Protein AF-0000000087530227 (afdb_homodimer)

Structure (mmCIF, N/CA/C/O backbone):
data_AF-0000000087530227-model_v1
#
loop_
_entity.id
_entity.type
_entity.pdbx_description
1 polymer 'Branched-chain amino acid transport system permease protein'
#
loop_
_atom_site.group_PDB
_atom_site.id
_atom_site.type_symbol
_atom_site.label_atom_id
_atom_site.label_alt_id
_atom_site.label_comp_id
_atom_site.label_asym_id
_atom_site.label_entity_id
_atom_site.label_seq_id
_atom_site.pdbx_PDB_ins_code
_atom_site.Cartn_x
_atom_site.Cartn_y
_atom_site.Cartn_z
_atom_site.occupancy
_atom_site.B_iso_or_equiv
_atom_site.auth_seq_id
_atom_site.auth_comp_id
_atom_site.auth_asym_id
_atom_site.auth_atom_id
_atom_site.pdbx_PDB_model_num
ATOM 1 N N . MET A 1 1 ? -7.527 -33.219 17.656 1 82 1 MET A N 1
ATOM 2 C CA . MET A 1 1 ? -6.633 -33.531 16.547 1 82 1 MET A CA 1
ATOM 3 C C . MET A 1 1 ? -7.285 -33.219 15.211 1 82 1 MET A C 1
ATOM 5 O O . MET A 1 1 ? -6.66 -32.625 14.344 1 82 1 MET A O 1
ATOM 9 N N . GLU A 1 2 ? -8.594 -33.562 15.172 1 86.06 2 GLU A N 1
ATOM 10 C CA . GLU A 1 2 ? -9.328 -33.344 13.93 1 86.06 2 GLU A CA 1
ATOM 11 C C . GLU A 1 2 ? -9.414 -31.844 13.617 1 86.06 2 GLU A C 1
ATOM 13 O O . GLU A 1 2 ? -9.234 -31.438 12.469 1 86.06 2 GLU A O 1
ATOM 18 N N . TYR A 1 3 ? -9.609 -31.156 14.648 1 90.12 3 TYR A N 1
ATOM 19 C CA . TYR A 1 3 ? -9.727 -29.719 14.477 1 90.12 3 TYR A CA 1
ATOM 20 C C . TYR A 1 3 ? -8.414 -29.109 14 1 90.12 3 TYR A C 1
ATOM 22 O O . TYR A 1 3 ? -8.406 -28.25 13.117 1 90.12 3 TYR A O 1
ATOM 30 N N . PHE A 1 4 ? -7.324 -29.562 14.547 1 93.75 4 PHE A N 1
ATOM 31 C CA . PHE A 1 4 ? -5.996 -29.109 14.156 1 93.75 4 PHE A CA 1
ATOM 32 C C . PHE A 1 4 ? -5.711 -29.469 12.703 1 93.75 4 PHE A C 1
ATOM 34 O O . PHE A 1 4 ? -5.242 -28.641 11.93 1 93.75 4 PHE A O 1
ATOM 41 N N . LEU A 1 5 ? -6 -30.703 12.297 1 93.56 5 LEU A N 1
ATOM 42 C CA . LEU A 1 5 ? -5.734 -31.172 10.938 1 93.56 5 LEU A CA 1
ATOM 43 C C . LEU A 1 5 ? -6.602 -30.422 9.93 1 93.56 5 LEU A C 1
ATOM 45 O O . LEU A 1 5 ? -6.16 -30.141 8.812 1 93.56 5 LEU A O 1
ATOM 49 N N . GLN A 1 6 ? -7.859 -30.172 10.312 1 94.81 6 GLN A N 1
ATOM 50 C CA . GLN A 1 6 ? -8.75 -29.375 9.477 1 94.81 6 GLN A CA 1
ATOM 51 C C . GLN A 1 6 ? -8.148 -28 9.188 1 94.81 6 GLN A C 1
ATOM 53 O O . GLN A 1 6 ? -8.156 -27.547 8.047 1 94.81 6 GLN A O 1
ATOM 58 N N . ASN A 1 7 ? -7.609 -27.422 10.258 1 95.5 7 ASN A N 1
ATOM 59 C CA . ASN A 1 7 ? -7.043 -26.094 10.094 1 95.5 7 ASN A CA 1
ATOM 60 C C . ASN A 1 7 ? -5.703 -26.141 9.367 1 95.5 7 ASN A C 1
ATOM 62 O O . ASN A 1 7 ? -5.301 -25.156 8.727 1 95.5 7 ASN A O 1
ATOM 66 N N . LEU A 1 8 ? -5.039 -27.25 9.414 1 96.25 8 LEU A N 1
ATOM 67 C CA . LEU A 1 8 ? -3.816 -27.406 8.641 1 96.25 8 LEU A CA 1
ATOM 68 C C . LEU A 1 8 ? -4.113 -27.391 7.145 1 96.25 8 LEU A C 1
ATOM 70 O O . LEU A 1 8 ? -3.385 -26.75 6.375 1 96.25 8 LEU A O 1
ATOM 74 N N . ILE A 1 9 ? -5.164 -28.031 6.738 1 95.81 9 ILE A N 1
ATOM 75 C CA . ILE A 1 9 ? -5.539 -28.031 5.328 1 95.81 9 ILE A CA 1
ATOM 76 C C . ILE A 1 9 ? -5.988 -26.641 4.902 1 95.81 9 ILE A C 1
ATOM 78 O O . ILE A 1 9 ? -5.656 -26.188 3.807 1 95.81 9 ILE A O 1
ATOM 82 N N . ASN A 1 10 ? -6.742 -26.031 5.801 1 96.44 10 ASN A N 1
ATOM 83 C CA . ASN A 1 10 ? -7.145 -24.656 5.527 1 96.44 10 ASN A CA 1
ATOM 84 C C . ASN A 1 10 ? -5.934 -23.734 5.387 1 96.44 10 ASN A C 1
ATOM 86 O O . ASN A 1 10 ? -5.914 -22.844 4.531 1 96.44 10 ASN A O 1
ATOM 90 N N . ALA A 1 11 ? -4.988 -23.953 6.215 1 97.75 11 ALA A N 1
ATOM 91 C CA . ALA A 1 11 ? -3.762 -23.156 6.199 1 97.75 11 ALA A CA 1
ATOM 92 C C . ALA A 1 11 ? -2.973 -23.391 4.914 1 97.75 11 ALA A C 1
ATOM 94 O O . ALA A 1 11 ? -2.4 -22.453 4.352 1 97.75 11 ALA A O 1
ATOM 95 N N . LEU A 1 12 ? -2.98 -24.594 4.477 1 98 12 LEU A N 1
ATOM 96 C CA . LEU A 1 12 ? -2.275 -24.906 3.244 1 98 12 LEU A CA 1
ATOM 97 C C . LEU A 1 12 ? -2.936 -24.234 2.045 1 98 12 LEU A C 1
ATOM 99 O O . LEU A 1 12 ? -2.25 -23.734 1.159 1 98 12 LEU A O 1
ATOM 103 N N . GLN A 1 13 ? -4.266 -24.234 2.033 1 97.62 13 GLN A N 1
ATOM 104 C CA . GLN A 1 13 ? -4.973 -23.562 0.948 1 97.62 13 GLN A CA 1
ATOM 105 C C . GLN A 1 13 ? -4.695 -22.062 0.963 1 97.62 13 GLN A C 1
ATOM 107 O O . GLN A 1 13 ? -4.32 -21.484 -0.058 1 97.62 13 GLN A O 1
ATOM 112 N N . TRP A 1 14 ? -4.82 -21.484 2.109 1 96.94 14 TRP A N 1
ATOM 113 C CA . TRP A 1 14 ? -4.633 -20.047 2.26 1 96.94 14 TRP A CA 1
ATOM 114 C C . TRP A 1 14 ? -3.186 -19.656 1.984 1 96.94 14 TRP A C 1
ATOM 116 O O . TRP A 1 14 ? -2.924 -18.672 1.281 1 96.94 14 TRP A O 1
ATOM 126 N N . GLY A 1 15 ? -2.322 -20.375 2.506 1 98.12 15 GLY A N 1
ATOM 127 C CA . GLY A 1 15 ? -0.902 -20.141 2.291 1 98.12 15 GLY A CA 1
ATOM 128 C C . GLY A 1 15 ? -0.484 -20.297 0.842 1 98.12 15 GLY A C 1
ATOM 129 O O . GLY A 1 15 ? 0.474 -19.672 0.394 1 98.12 15 GLY A O 1
ATOM 130 N N . SER A 1 16 ? -1.208 -21.141 0.133 1 98.44 16 SER A N 1
ATOM 131 C CA . SER A 1 16 ? -0.896 -21.359 -1.276 1 98.44 16 SER A CA 1
ATOM 132 C C . SER A 1 16 ? -1.056 -20.062 -2.082 1 98.44 16 SER A C 1
ATOM 134 O O . SER A 1 16 ? -0.246 -19.781 -2.965 1 98.44 16 SER A O 1
ATOM 136 N N . PHE A 1 17 ? -2.096 -19.297 -1.774 1 97.69 17 PHE A N 1
ATOM 137 C CA . PHE A 1 17 ? -2.281 -18.031 -2.459 1 97.69 17 PHE A CA 1
ATOM 138 C C . PHE A 1 17 ? -1.104 -17.094 -2.195 1 97.69 17 PHE A C 1
ATOM 140 O O . PHE A 1 17 ? -0.521 -16.547 -3.131 1 97.69 17 PHE A O 1
ATOM 147 N N . TYR A 1 18 ? -0.724 -16.984 -0.959 1 97.69 18 TYR A N 1
ATOM 148 C CA . TYR A 1 18 ? 0.392 -16.125 -0.589 1 97.69 18 TYR A CA 1
ATOM 149 C C . TYR A 1 18 ? 1.691 -16.609 -1.217 1 97.69 18 TYR A C 1
ATOM 151 O O . TYR A 1 18 ? 2.496 -15.812 -1.697 1 97.69 18 TYR A O 1
ATOM 159 N N . ALA A 1 19 ? 1.846 -17.891 -1.183 1 98.12 19 ALA A N 1
ATOM 160 C CA . ALA A 1 19 ? 3.09 -18.469 -1.68 1 98.12 19 ALA A CA 1
ATOM 161 C C . ALA A 1 19 ? 3.285 -18.172 -3.162 1 98.12 19 ALA A C 1
ATOM 163 O O . ALA A 1 19 ? 4.348 -17.703 -3.57 1 98.12 19 ALA A O 1
ATOM 164 N N . VAL A 1 20 ? 2.271 -18.359 -3.922 1 98 20 VAL A N 1
ATOM 165 C CA . VAL A 1 20 ? 2.393 -18.188 -5.367 1 98 20 VAL A CA 1
ATOM 166 C C . VAL A 1 20 ? 2.557 -16.703 -5.691 1 98 20 VAL A C 1
ATOM 168 O O . VAL A 1 20 ? 3.367 -16.344 -6.547 1 98 20 VAL A O 1
ATOM 171 N N . ILE A 1 21 ? 1.854 -15.852 -5.047 1 97.62 21 ILE A N 1
ATOM 172 C CA . ILE A 1 21 ? 1.963 -14.414 -5.297 1 97.62 21 ILE A CA 1
ATOM 173 C C . ILE A 1 21 ? 3.318 -13.914 -4.809 1 97.62 21 ILE A C 1
ATOM 175 O O . ILE A 1 21 ? 3.967 -13.109 -5.488 1 97.62 21 ILE A O 1
ATOM 179 N N . SER A 1 22 ? 3.75 -14.43 -3.678 1 97.62 22 SER A N 1
ATOM 180 C CA . SER A 1 22 ? 4.984 -13.945 -3.068 1 97.62 22 SER A CA 1
ATOM 181 C C . SER A 1 22 ? 6.199 -14.305 -3.916 1 97.62 22 SER A C 1
ATOM 183 O O . SER A 1 22 ? 7.176 -13.555 -3.963 1 97.62 22 SER A O 1
ATOM 185 N N . ILE A 1 23 ? 6.188 -15.438 -4.574 1 96.94 23 ILE A N 1
ATOM 186 C CA . ILE A 1 23 ? 7.355 -15.805 -5.371 1 96.94 23 ILE A CA 1
ATOM 187 C C . ILE A 1 23 ? 7.492 -14.859 -6.559 1 96.94 23 ILE A C 1
ATOM 189 O O . ILE A 1 23 ? 8.602 -14.562 -6.996 1 96.94 23 ILE A O 1
ATOM 193 N N . GLY A 1 24 ? 6.387 -14.398 -7.062 1 95.5 24 GLY A N 1
ATOM 194 C CA . GLY A 1 24 ? 6.465 -13.352 -8.07 1 95.5 24 GLY A CA 1
ATOM 195 C C . GLY A 1 24 ? 7.121 -12.078 -7.559 1 95.5 24 GLY A C 1
ATOM 196 O O . GLY A 1 24 ? 7.98 -11.508 -8.234 1 95.5 24 GLY A O 1
ATOM 197 N N . TYR A 1 25 ? 6.727 -11.617 -6.379 1 95.44 25 TYR A N 1
ATOM 198 C CA . TYR A 1 25 ? 7.371 -10.477 -5.734 1 95.44 25 TYR A CA 1
ATOM 199 C C . TYR A 1 25 ? 8.867 -10.711 -5.578 1 95.44 25 TYR A C 1
ATOM 201 O O . TYR A 1 25 ? 9.672 -9.828 -5.879 1 95.44 25 TYR A O 1
ATOM 209 N N . SER A 1 26 ? 9.195 -11.906 -5.117 1 94.62 26 SER A N 1
ATOM 210 C CA . SER A 1 26 ? 10.578 -12.258 -4.805 1 94.62 26 SER A CA 1
ATOM 211 C C . SER A 1 26 ? 11.453 -12.234 -6.051 1 94.62 26 SER A C 1
ATOM 213 O O . SER A 1 26 ? 12.609 -11.805 -6.004 1 94.62 26 SER A O 1
ATOM 215 N N . MET A 1 27 ? 10.891 -12.641 -7.125 1 94 27 MET A N 1
ATOM 216 C CA . MET A 1 27 ? 11.648 -12.656 -8.367 1 94 27 MET A CA 1
ATOM 217 C C . MET A 1 27 ? 12.039 -11.242 -8.789 1 94 27 MET A C 1
ATOM 219 O O . MET A 1 27 ? 13.195 -10.977 -9.109 1 94 27 MET A O 1
ATOM 223 N N . VAL A 1 28 ? 11.102 -10.383 -8.758 1 91.38 28 VAL A N 1
ATOM 224 C CA . VAL A 1 28 ? 11.359 -9.016 -9.203 1 91.38 28 VAL A CA 1
ATOM 225 C C . VAL A 1 28 ? 12.328 -8.328 -8.242 1 91.38 28 VAL A C 1
ATOM 227 O O . VAL A 1 28 ? 13.289 -7.688 -8.664 1 91.38 28 VAL A O 1
ATOM 230 N N . TYR A 1 29 ? 12.078 -8.453 -7.016 1 91.19 29 TYR A N 1
ATOM 231 C CA . TYR A 1 29 ? 12.961 -7.844 -6.023 1 91.19 29 TYR A CA 1
ATOM 232 C C . TYR A 1 29 ? 14.359 -8.445 -6.09 1 91.19 29 TYR A C 1
ATOM 234 O O . TYR A 1 29 ? 15.352 -7.734 -5.941 1 91.19 29 TYR A O 1
ATOM 242 N N . GLY A 1 30 ? 14.484 -9.695 -6.285 1 89.69 30 GLY A N 1
ATOM 243 C CA . GLY A 1 30 ? 15.766 -10.367 -6.367 1 89.69 30 GLY A CA 1
ATOM 244 C C . GLY A 1 30 ? 16.594 -9.93 -7.57 1 89.69 30 GLY A C 1
ATOM 245 O O . GLY A 1 30 ? 17.797 -9.727 -7.457 1 89.69 30 GLY A O 1
ATOM 246 N N . VAL A 1 31 ? 15.906 -9.719 -8.609 1 89.62 31 VAL A N 1
ATOM 247 C CA . VAL A 1 31 ? 16.609 -9.461 -9.859 1 89.62 31 VAL A CA 1
ATOM 248 C C . VAL A 1 31 ? 16.859 -7.965 -10.016 1 89.62 31 VAL A C 1
ATOM 250 O O . VAL A 1 31 ? 17.938 -7.555 -10.461 1 89.62 31 VAL A O 1
ATOM 253 N N . LEU A 1 32 ? 15.938 -7.148 -9.562 1 88.12 32 LEU A N 1
ATOM 254 C CA . LEU A 1 32 ? 16.047 -5.73 -9.883 1 88.12 32 LEU A CA 1
ATOM 255 C C . LEU A 1 32 ? 16.266 -4.902 -8.625 1 88.12 32 LEU A C 1
ATOM 257 O O . LEU A 1 32 ? 16.578 -3.709 -8.711 1 88.12 32 LEU A O 1
ATOM 261 N N . MET A 1 33 ? 16.047 -5.469 -7.531 1 87.19 33 MET A N 1
ATOM 262 C CA . MET A 1 33 ? 16.203 -4.789 -6.25 1 87.19 33 MET A CA 1
ATOM 263 C C . MET A 1 33 ? 15.219 -3.629 -6.125 1 87.19 33 MET A C 1
ATOM 265 O O . MET A 1 33 ? 15.555 -2.576 -5.582 1 87.19 33 MET A O 1
ATOM 269 N N . LEU A 1 34 ? 14.141 -3.785 -6.766 1 86.5 34 LEU A N 1
ATOM 270 C CA . LEU A 1 34 ? 13.07 -2.793 -6.691 1 86.5 34 LEU A CA 1
ATOM 271 C C . LEU A 1 34 ? 11.781 -3.42 -6.172 1 86.5 34 LEU A C 1
ATOM 273 O O . LEU A 1 34 ? 11.547 -4.613 -6.363 1 86.5 34 LEU A O 1
ATOM 277 N N . PHE A 1 35 ? 11.039 -2.557 -5.504 1 87.44 35 PHE A N 1
ATOM 278 C CA . PHE A 1 35 ? 9.742 -3.002 -5.02 1 87.44 35 PHE A CA 1
ATOM 279 C C . PHE A 1 35 ? 8.68 -2.844 -6.102 1 87.44 35 PHE A C 1
ATOM 281 O O . PHE A 1 35 ? 8.438 -1.735 -6.59 1 87.44 35 PHE A O 1
ATOM 288 N N . ASN A 1 36 ? 8.117 -3.943 -6.484 1 92 36 ASN A N 1
ATOM 289 C CA . ASN A 1 36 ? 7.02 -3.893 -7.445 1 92 36 ASN A CA 1
ATOM 290 C C . ASN A 1 36 ? 5.664 -3.875 -6.742 1 92 36 ASN A C 1
ATOM 292 O O . ASN A 1 36 ? 4.957 -4.883 -6.727 1 92 36 ASN A O 1
ATOM 296 N N . PHE A 1 37 ? 5.25 -2.66 -6.391 1 92.94 37 PHE A N 1
ATOM 297 C CA . PHE A 1 37 ? 4.008 -2.525 -5.637 1 92.94 37 PHE A CA 1
ATOM 298 C C . PHE A 1 37 ? 2.799 -2.732 -6.539 1 92.94 37 PHE A C 1
ATOM 300 O O . PHE A 1 37 ? 1.666 -2.811 -6.059 1 92.94 37 PHE A O 1
ATOM 307 N N . ALA A 1 38 ? 3.043 -2.904 -7.781 1 96.06 38 ALA A N 1
ATOM 308 C CA . ALA A 1 38 ? 1.945 -3.141 -8.711 1 96.06 38 ALA A CA 1
ATOM 309 C C . ALA A 1 38 ? 1.589 -4.625 -8.773 1 96.06 38 ALA A C 1
ATOM 311 O O . ALA A 1 38 ? 0.562 -4.996 -9.352 1 96.06 38 ALA A O 1
ATOM 312 N N . HIS A 1 39 ? 2.377 -5.438 -8.227 1 97.56 39 HIS A N 1
ATOM 313 C CA . HIS A 1 39 ? 2.25 -6.879 -8.398 1 97.56 39 HIS A CA 1
ATOM 314 C C . HIS A 1 39 ? 0.905 -7.375 -7.875 1 97.56 39 HIS A C 1
ATOM 316 O O . HIS A 1 39 ? 0.292 -8.266 -8.477 1 97.56 39 HIS A O 1
ATOM 322 N N . GLY A 1 40 ? 0.45 -6.852 -6.75 1 96.94 40 GLY A N 1
ATOM 323 C CA . GLY A 1 40 ? -0.872 -7.199 -6.254 1 96.94 40 GLY A CA 1
ATOM 324 C C . GLY A 1 40 ? -1.983 -6.863 -7.23 1 96.94 40 GLY A C 1
ATOM 325 O O . GLY A 1 40 ? -2.945 -7.621 -7.371 1 96.94 40 GLY A O 1
ATOM 326 N N . ASP A 1 41 ? -1.801 -5.754 -7.863 1 97.06 41 ASP A N 1
ATOM 327 C CA . ASP A 1 41 ? -2.812 -5.332 -8.828 1 97.06 41 ASP A CA 1
ATOM 328 C C . ASP A 1 41 ? -2.697 -6.125 -10.125 1 97.06 41 ASP A C 1
ATOM 330 O O . ASP A 1 41 ? -3.68 -6.277 -10.859 1 97.06 41 ASP A O 1
ATOM 334 N N . ILE A 1 42 ? -1.505 -6.602 -10.414 1 98.19 42 ILE A N 1
ATOM 335 C CA . ILE A 1 42 ? -1.353 -7.52 -11.531 1 98.19 42 ILE A CA 1
ATOM 336 C C . ILE A 1 42 ? -2.111 -8.812 -11.25 1 98.19 42 ILE A C 1
ATOM 338 O O . ILE A 1 42 ? -2.758 -9.367 -12.141 1 98.19 42 ILE A O 1
ATOM 342 N N . PHE A 1 43 ? -2.018 -9.25 -10.008 1 98.12 43 PHE A N 1
ATOM 343 C CA . PHE A 1 43 ? -2.842 -10.367 -9.562 1 98.12 43 PHE A CA 1
ATOM 344 C C . PHE A 1 43 ? -4.316 -10.094 -9.836 1 98.12 43 PHE A C 1
ATOM 346 O O . PHE A 1 43 ? -5.023 -10.945 -10.375 1 98.12 43 PHE A O 1
ATOM 353 N N . MET A 1 44 ? -4.812 -8.906 -9.461 1 97.88 44 MET A N 1
ATOM 354 C CA . MET A 1 44 ? -6.203 -8.523 -9.664 1 97.88 44 MET A CA 1
ATOM 355 C C . MET A 1 44 ? -6.547 -8.5 -11.148 1 97.88 44 MET A C 1
ATOM 357 O O . MET A 1 44 ? -7.551 -9.078 -11.57 1 97.88 44 MET A O 1
ATOM 361 N N . VAL A 1 45 ? -5.695 -7.879 -11.945 1 98.19 45 VAL A N 1
ATOM 362 C CA . VAL A 1 45 ? -5.926 -7.805 -13.383 1 98.19 45 VAL A CA 1
ATOM 363 C C . VAL A 1 45 ? -5.941 -9.211 -13.977 1 98.19 45 VAL A C 1
ATOM 365 O O . VAL A 1 45 ? -6.789 -9.531 -14.82 1 98.19 45 VAL A O 1
ATOM 368 N N . GLY A 1 46 ? -5.004 -10 -13.539 1 98.5 46 GLY A N 1
ATOM 369 C CA . GLY A 1 46 ? -4.973 -11.383 -13.984 1 98.5 46 GLY A CA 1
ATOM 370 C C . GLY A 1 46 ? -6.238 -12.148 -13.648 1 98.5 46 GLY A C 1
ATOM 371 O O . GLY A 1 46 ? -6.695 -12.977 -14.445 1 98.5 46 GLY A O 1
ATOM 372 N N . THR A 1 47 ? -6.758 -11.922 -12.484 1 98.12 47 THR A N 1
ATOM 373 C CA . THR A 1 47 ? -8 -12.578 -12.078 1 98.12 47 THR A CA 1
ATOM 374 C C . THR A 1 47 ? -9.148 -12.18 -13.008 1 98.12 47 THR A C 1
ATOM 376 O O . THR A 1 47 ? -9.938 -13.023 -13.422 1 98.12 47 THR A O 1
ATOM 379 N N . TYR A 1 48 ? -9.195 -10.938 -13.359 1 98.06 48 TYR A N 1
ATOM 380 C CA . TYR A 1 48 ? -10.266 -10.453 -14.219 1 98.06 48 TYR A CA 1
ATOM 381 C C . TYR A 1 48 ? -10.07 -10.938 -15.656 1 98.06 48 TYR A C 1
ATOM 383 O O . TYR A 1 48 ? -11.039 -11.227 -16.359 1 98.06 48 TYR A O 1
ATOM 391 N N . ILE A 1 49 ? -8.82 -10.953 -16.094 1 98.44 49 ILE A N 1
ATOM 392 C CA . ILE A 1 49 ? -8.555 -11.547 -17.391 1 98.44 49 ILE A CA 1
ATOM 393 C C . ILE A 1 49 ? -8.992 -13.016 -17.391 1 98.44 49 ILE A C 1
ATOM 395 O O . ILE A 1 49 ? -9.641 -13.477 -18.328 1 98.44 49 ILE A O 1
ATOM 399 N N . GLY A 1 50 ? -8.648 -13.75 -16.328 1 98.5 50 GLY A N 1
ATOM 400 C CA . GLY A 1 50 ? -9.086 -15.125 -16.172 1 98.5 50 GLY A CA 1
ATOM 401 C C . GLY A 1 50 ? -10.602 -15.273 -16.219 1 98.5 50 GLY A C 1
ATOM 402 O O . GLY A 1 50 ? -11.125 -16.203 -16.844 1 98.5 50 GLY A O 1
ATOM 403 N N . PHE A 1 51 ? -11.234 -14.398 -15.516 1 98.06 51 PHE A N 1
ATOM 404 C CA . PHE A 1 51 ? -12.688 -14.367 -15.531 1 98.06 51 PHE A CA 1
ATOM 405 C C . PHE A 1 51 ? -13.211 -14.242 -16.969 1 98.06 51 PHE A C 1
ATOM 407 O O . PHE A 1 51 ? -14.117 -14.969 -17.359 1 98.06 51 PHE A O 1
ATOM 414 N N . GLY A 1 52 ? -12.648 -13.266 -17.719 1 98.06 52 GLY A N 1
ATOM 415 C CA . GLY A 1 52 ? -13.062 -13.07 -19.094 1 98.06 52 GLY A CA 1
ATOM 416 C C . GLY A 1 52 ? -12.805 -14.281 -19.969 1 98.06 52 GLY A C 1
ATOM 417 O O . GLY A 1 52 ? -13.68 -14.688 -20.75 1 98.06 52 GLY A O 1
ATOM 418 N N . ILE A 1 53 ? -11.648 -14.859 -19.859 1 98.5 53 ILE A N 1
ATOM 419 C CA . ILE A 1 53 ? -11.266 -16 -20.672 1 98.5 53 ILE A CA 1
ATOM 420 C C . ILE A 1 53 ? -12.117 -17.219 -20.297 1 98.5 53 ILE A C 1
ATOM 422 O O . ILE A 1 53 ? -12.586 -17.953 -21.172 1 98.5 53 ILE A O 1
ATOM 426 N N . ALA A 1 54 ? -12.297 -17.469 -18.984 1 98.19 54 ALA A N 1
ATOM 427 C CA . ALA A 1 54 ? -13.125 -18.578 -18.516 1 98.19 54 ALA A CA 1
ATOM 428 C C . ALA A 1 54 ? -14.547 -18.469 -19.047 1 98.19 54 ALA A C 1
ATOM 430 O O . ALA A 1 54 ? -15.117 -19.453 -19.531 1 98.19 54 ALA A O 1
ATOM 431 N N . THR A 1 55 ? -15.102 -17.281 -18.969 1 97.38 55 THR A N 1
ATOM 432 C CA . THR A 1 55 ? -16.453 -17.047 -19.438 1 97.38 55 THR A CA 1
ATOM 433 C C . THR A 1 55 ? -16.562 -17.297 -20.938 1 97.38 55 THR A C 1
ATOM 435 O O . THR A 1 55 ? -17.516 -17.922 -21.406 1 97.38 55 THR A O 1
ATOM 438 N N . LEU A 1 56 ? -15.57 -16.812 -21.656 1 97.62 56 LEU A N 1
ATOM 439 C CA . LEU A 1 56 ? -15.555 -17 -23.109 1 97.62 56 LEU A CA 1
ATOM 440 C C . LEU A 1 56 ? -15.43 -18.469 -23.469 1 97.62 56 LEU A C 1
ATOM 442 O O . LEU A 1 56 ? -16.156 -18.969 -24.328 1 97.62 56 LEU A O 1
ATOM 446 N N . LEU A 1 57 ? -14.508 -19.188 -22.828 1 97.5 57 LEU A N 1
ATOM 447 C CA . LEU A 1 57 ? -14.273 -20.594 -23.125 1 97.5 57 LEU A CA 1
ATOM 448 C C . LEU A 1 57 ? -15.492 -21.438 -22.75 1 97.5 57 LEU A C 1
ATOM 450 O O . LEU A 1 57 ? -15.82 -22.406 -23.438 1 97.5 57 LEU A O 1
ATOM 454 N N . LEU A 1 58 ? -16.094 -21.125 -21.625 1 96.38 58 LEU A N 1
ATOM 455 C CA . LEU A 1 58 ? -17.312 -21.828 -21.234 1 96.38 58 LEU A CA 1
ATOM 456 C C . LEU A 1 58 ? -18.422 -21.609 -22.266 1 96.38 58 LEU A C 1
ATOM 458 O O . LEU A 1 58 ? -19.156 -22.547 -22.578 1 96.38 58 LEU A O 1
ATOM 462 N N . ALA A 1 59 ? -18.562 -20.406 -22.766 1 95.81 59 ALA A N 1
ATOM 463 C CA . ALA A 1 59 ? -19.578 -20.078 -23.75 1 95.81 59 ALA A CA 1
ATOM 464 C C . ALA A 1 59 ? -19.328 -20.812 -25.062 1 95.81 59 ALA A C 1
ATOM 466 O O . ALA A 1 59 ? -20.266 -21.266 -25.719 1 95.81 59 ALA A O 1
ATOM 467 N N . LEU A 1 60 ? -18.094 -20.906 -25.422 1 95.69 60 LEU A N 1
ATOM 468 C CA . LEU A 1 60 ? -17.75 -21.469 -26.719 1 95.69 60 LEU A CA 1
ATOM 469 C C . LEU A 1 60 ? -17.656 -22.984 -26.641 1 95.69 60 LEU A C 1
ATOM 471 O O . LEU A 1 60 ? -18.047 -23.688 -27.594 1 95.69 60 LEU A O 1
ATOM 475 N N . PHE A 1 61 ? -17.125 -23.5 -25.5 1 93.81 61 PHE A N 1
ATOM 476 C CA . PHE A 1 61 ? -16.766 -24.906 -25.484 1 93.81 61 PHE A CA 1
ATOM 477 C C . PHE A 1 61 ? -17.406 -25.625 -24.297 1 93.81 61 PHE A C 1
ATOM 479 O O . PHE A 1 61 ? -17.172 -26.812 -24.078 1 93.81 61 PHE A O 1
ATOM 486 N N . GLY A 1 62 ? -18.156 -24.875 -23.453 1 88.56 62 GLY A N 1
ATOM 487 C CA . GLY A 1 62 ? -18.719 -25.422 -22.234 1 88.56 62 GLY A CA 1
ATOM 488 C C . GLY A 1 62 ? -19.547 -26.672 -22.453 1 88.56 62 GLY A C 1
ATOM 489 O O . GLY A 1 62 ? -19.594 -27.547 -21.594 1 88.56 62 GLY A O 1
ATOM 490 N N . ALA A 1 63 ? -20.094 -26.844 -23.625 1 90.06 63 ALA A N 1
ATOM 491 C CA . ALA A 1 63 ? -20.969 -27.969 -23.938 1 90.06 63 ALA A CA 1
ATOM 492 C C . ALA A 1 63 ? -20.172 -29.172 -24.422 1 90.06 63 ALA A C 1
ATOM 494 O O . ALA A 1 63 ? -20.641 -30.312 -24.344 1 90.06 63 ALA A O 1
ATOM 495 N N . VAL A 1 64 ? -18.953 -28.969 -24.891 1 92 64 VAL A N 1
ATOM 496 C CA . VAL A 1 64 ? -18.219 -30.031 -25.578 1 92 64 VAL A CA 1
ATOM 497 C C . VAL A 1 64 ? -17 -30.438 -24.75 1 92 64 VAL A C 1
ATOM 499 O O . VAL A 1 64 ? -16.594 -31.609 -24.766 1 92 64 VAL A O 1
ATOM 502 N N . MET A 1 65 ? -16.453 -29.578 -24.031 1 92.81 65 MET A N 1
ATOM 503 C CA . MET A 1 65 ? -15.219 -29.828 -23.297 1 92.81 65 MET A CA 1
ATOM 504 C C . MET A 1 65 ? -15.5 -29.953 -21.797 1 92.81 65 MET A C 1
ATOM 506 O O . MET A 1 65 ? -16.297 -29.203 -21.25 1 92.81 65 MET A O 1
ATOM 510 N N . PRO A 1 66 ? -14.867 -30.984 -21.281 1 92.69 66 PRO A N 1
ATOM 511 C CA . PRO A 1 66 ? -15.039 -31.109 -19.828 1 92.69 66 PRO A CA 1
ATOM 512 C C . PRO A 1 66 ? -14.445 -29.922 -19.062 1 92.69 66 PRO A C 1
ATOM 514 O O . PRO A 1 66 ? -13.547 -29.25 -19.562 1 92.69 66 PRO A O 1
ATOM 517 N N . GLY A 1 67 ? -14.852 -29.688 -17.828 1 91.88 67 GLY A N 1
ATOM 518 C CA . GLY A 1 67 ? -14.484 -28.562 -16.984 1 91.88 67 GLY A CA 1
ATOM 519 C C . GLY A 1 67 ? -12.992 -28.453 -16.75 1 91.88 67 GLY A C 1
ATOM 520 O O . GLY A 1 67 ? -12.43 -27.359 -16.781 1 91.88 67 GLY A O 1
ATOM 521 N N . TRP A 1 68 ? -12.344 -29.578 -16.531 1 92.75 68 TRP A N 1
ATOM 522 C CA . TRP A 1 68 ? -10.922 -29.578 -16.203 1 92.75 68 TRP A CA 1
ATOM 523 C C . TRP A 1 68 ? -10.094 -29.078 -17.375 1 92.75 68 TRP A C 1
ATOM 525 O O . TRP A 1 68 ? -9.062 -28.438 -17.203 1 92.75 68 TRP A O 1
ATOM 535 N N . MET A 1 69 ? -10.516 -29.391 -18.625 1 95.69 69 MET A N 1
ATOM 536 C CA . MET A 1 69 ? -9.812 -28.922 -19.812 1 95.69 69 MET A CA 1
ATOM 537 C C . MET A 1 69 ? -9.977 -27.406 -19.969 1 95.69 69 MET A C 1
ATOM 539 O O . MET A 1 69 ? -9.031 -26.719 -20.328 1 95.69 69 MET A O 1
ATOM 543 N N . ILE A 1 70 ? -11.227 -26.984 -19.703 1 97.5 70 ILE A N 1
ATOM 544 C CA . ILE A 1 70 ? -11.477 -25.547 -19.766 1 97.5 70 ILE A CA 1
ATOM 545 C C . ILE A 1 70 ? -10.625 -24.828 -18.734 1 97.5 70 ILE A C 1
ATOM 547 O O . ILE A 1 70 ? -10.094 -23.75 -19 1 97.5 70 ILE A O 1
ATOM 551 N N . PHE A 1 71 ? -10.508 -25.469 -17.578 1 97.81 71 PHE A N 1
ATOM 552 C CA . PHE A 1 71 ? -9.664 -24.906 -16.531 1 97.81 71 PHE A CA 1
ATOM 553 C C . PHE A 1 71 ? -8.219 -24.781 -17 1 97.81 71 PHE A C 1
ATOM 555 O O . PHE A 1 71 ? -7.605 -23.734 -16.859 1 97.81 71 PHE A O 1
ATOM 562 N N . LEU A 1 72 ? -7.648 -25.766 -17.578 1 97.5 72 LEU A N 1
ATOM 563 C CA . LEU A 1 72 ? -6.262 -25.781 -18.031 1 97.5 72 LEU A CA 1
ATOM 564 C C . LEU A 1 72 ? -6.035 -24.719 -19.125 1 97.5 72 LEU A C 1
ATOM 566 O O . LEU A 1 72 ? -5.02 -24.031 -19.109 1 97.5 72 LEU A O 1
ATOM 570 N N . PHE A 1 73 ? -7 -24.594 -20.031 1 97.88 73 PHE A N 1
ATOM 571 C CA . PHE A 1 73 ? -6.879 -23.594 -21.094 1 97.88 73 PHE A CA 1
ATOM 572 C C . PHE A 1 73 ? -6.996 -22.188 -20.516 1 97.88 73 PHE A C 1
ATOM 574 O O . PHE A 1 73 ? -6.309 -21.281 -20.969 1 97.88 73 PHE A O 1
ATOM 581 N N . THR A 1 74 ? -7.949 -22.047 -19.547 1 98.56 74 THR A N 1
ATOM 582 C CA . THR A 1 74 ? -8.094 -20.75 -18.891 1 98.56 74 THR A CA 1
ATOM 583 C C . THR A 1 74 ? -6.781 -20.328 -18.219 1 98.56 74 THR A C 1
ATOM 585 O O . THR A 1 74 ? -6.34 -19.188 -18.359 1 98.56 74 THR A O 1
ATOM 588 N N . VAL A 1 75 ? -6.164 -21.281 -17.547 1 98.44 75 VAL A N 1
ATOM 589 C CA . VAL A 1 75 ? -4.906 -21.016 -16.859 1 98.44 75 VAL A CA 1
ATOM 590 C C . VAL A 1 75 ? -3.826 -20.656 -17.875 1 98.44 75 VAL A C 1
ATOM 592 O O . VAL A 1 75 ? -3.152 -19.625 -17.719 1 98.44 75 VAL A O 1
ATOM 595 N N . ALA A 1 76 ? -3.672 -21.359 -18.922 1 98.31 76 ALA A N 1
ATOM 596 C CA . ALA A 1 76 ? -2.609 -21.172 -19.906 1 98.31 76 ALA A CA 1
ATOM 597 C C . ALA A 1 76 ? -2.768 -19.828 -20.641 1 98.31 76 ALA A C 1
ATOM 599 O O . ALA A 1 76 ? -1.812 -19.062 -20.734 1 98.31 76 ALA A O 1
ATOM 600 N N . VAL A 1 77 ? -3.979 -19.562 -21.094 1 98.69 77 VAL A N 1
ATOM 601 C CA . VAL A 1 77 ? -4.227 -18.344 -21.859 1 98.69 77 VAL A CA 1
ATOM 602 C C . VAL A 1 77 ? -4.105 -17.125 -20.938 1 98.69 77 VAL A C 1
ATOM 604 O O . VAL A 1 77 ? -3.521 -16.109 -21.328 1 98.69 77 VAL A O 1
ATOM 607 N N . THR A 1 78 ? -4.684 -17.234 -19.75 1 98.81 78 THR A N 1
ATOM 608 C CA . THR A 1 78 ? -4.617 -16.109 -18.812 1 98.81 78 THR A CA 1
ATOM 609 C C . THR A 1 78 ? -3.172 -15.836 -18.406 1 98.81 78 THR A C 1
ATOM 611 O O . THR A 1 78 ? -2.77 -14.672 -18.297 1 98.81 78 THR A O 1
ATOM 614 N N . MET A 1 79 ? -2.434 -16.906 -18.156 1 98.62 79 MET A N 1
ATOM 615 C CA . MET A 1 79 ? -1.023 -16.734 -17.812 1 98.62 79 MET A CA 1
ATOM 616 C C . MET A 1 79 ? -0.291 -15.984 -18.922 1 98.62 79 MET A C 1
ATOM 618 O O . MET A 1 79 ? 0.484 -15.062 -18.656 1 98.62 79 MET A O 1
ATOM 622 N N . PHE A 1 80 ? -0.528 -16.328 -20.125 1 98.62 80 PHE A N 1
ATOM 623 C CA . PHE A 1 80 ? 0.117 -15.711 -21.281 1 98.62 80 PHE A CA 1
ATOM 624 C C . PHE A 1 80 ? -0.268 -14.242 -21.406 1 98.62 80 PHE A C 1
ATOM 626 O O . PHE A 1 80 ? 0.598 -13.383 -21.562 1 98.62 80 PHE A O 1
ATOM 633 N N . LEU A 1 81 ? -1.53 -13.953 -21.312 1 98.81 81 LEU A N 1
ATOM 634 C CA . LEU A 1 81 ? -2.01 -12.578 -21.469 1 98.81 81 LEU A CA 1
ATOM 635 C C . LEU A 1 81 ? -1.524 -11.703 -20.312 1 98.81 81 LEU A C 1
ATOM 637 O O . LEU A 1 81 ? -1.128 -10.555 -20.531 1 98.81 81 LEU A O 1
ATOM 641 N N . THR A 1 82 ? -1.586 -12.258 -19.125 1 98.81 82 THR A N 1
ATOM 642 C CA . THR A 1 82 ? -1.157 -11.484 -17.969 1 98.81 82 THR A CA 1
ATOM 643 C C . THR A 1 82 ? 0.355 -11.281 -17.984 1 98.81 82 THR A C 1
ATOM 645 O O . THR A 1 82 ? 0.856 -10.273 -17.484 1 98.81 82 THR A O 1
ATOM 648 N N . ALA A 1 83 ? 1.048 -12.242 -18.562 1 98.81 83 ALA A N 1
ATOM 649 C CA . ALA A 1 83 ? 2.486 -12.062 -18.734 1 98.81 83 ALA A CA 1
ATOM 650 C C . ALA A 1 83 ? 2.783 -10.781 -19.516 1 98.81 83 ALA A C 1
ATOM 652 O O . ALA A 1 83 ? 3.727 -10.055 -19.203 1 98.81 83 ALA A O 1
ATOM 653 N N . TRP A 1 84 ? 1.977 -10.5 -20.453 1 98.75 84 TRP A N 1
ATOM 654 C CA . TRP A 1 84 ? 2.17 -9.289 -21.234 1 98.75 84 TRP A CA 1
ATOM 655 C C . TRP A 1 84 ? 1.873 -8.047 -20.406 1 98.75 84 TRP A C 1
ATOM 657 O O . TRP A 1 84 ? 2.486 -6.996 -20.609 1 98.75 84 TRP A O 1
ATOM 667 N N . VAL A 1 85 ? 0.923 -8.172 -19.531 1 98.62 85 VAL A N 1
ATOM 668 C CA . VAL A 1 85 ? 0.66 -7.074 -18.609 1 98.62 85 VAL A CA 1
ATOM 669 C C . VAL A 1 85 ? 1.9 -6.805 -17.75 1 98.62 85 VAL A C 1
ATOM 671 O O . VAL A 1 85 ? 2.268 -5.648 -17.531 1 98.62 85 VAL A O 1
ATOM 674 N N . GLY A 1 86 ? 2.5 -7.922 -17.281 1 98.5 86 GLY A N 1
ATOM 675 C CA . GLY A 1 86 ? 3.742 -7.77 -16.547 1 98.5 86 GLY A CA 1
ATOM 676 C C . GLY A 1 86 ? 4.832 -7.078 -17.344 1 98.5 86 GLY A C 1
ATOM 677 O O . GLY A 1 86 ? 5.508 -6.184 -16.828 1 98.5 86 GLY A O 1
ATOM 678 N N . VAL A 1 87 ? 4.992 -7.469 -18.594 1 98.5 87 VAL A N 1
ATOM 679 C CA . VAL A 1 87 ? 5.984 -6.855 -19.469 1 98.5 87 VAL A CA 1
ATOM 680 C C . VAL A 1 87 ? 5.656 -5.375 -19.656 1 98.5 87 VAL A C 1
ATOM 682 O O . VAL A 1 87 ? 6.551 -4.527 -19.641 1 98.5 87 VAL A O 1
ATOM 685 N N . PHE A 1 88 ? 4.43 -5.125 -19.797 1 97.94 88 PHE A N 1
ATOM 686 C CA . PHE A 1 88 ? 3.979 -3.746 -19.969 1 97.94 88 PHE A CA 1
ATOM 687 C C . PHE A 1 88 ? 4.359 -2.898 -18.766 1 97.94 88 PHE A C 1
ATOM 689 O O . PHE A 1 88 ? 4.848 -1.775 -18.922 1 97.94 88 PHE A O 1
ATOM 696 N N . VAL A 1 89 ? 4.125 -3.381 -17.609 1 97.44 89 VAL A N 1
ATOM 697 C CA . VAL A 1 89 ? 4.438 -2.662 -16.375 1 97.44 89 VAL A CA 1
ATOM 698 C C . VAL A 1 89 ? 5.938 -2.377 -16.312 1 97.44 89 VAL A C 1
ATOM 700 O O . VAL A 1 89 ? 6.352 -1.279 -15.938 1 97.44 89 VAL A O 1
ATOM 703 N N . GLU A 1 90 ? 6.707 -3.381 -16.719 1 97.19 90 GLU A N 1
ATOM 704 C CA . GLU A 1 90 ? 8.156 -3.197 -16.688 1 97.19 90 GLU A CA 1
ATOM 705 C C . GLU A 1 90 ? 8.609 -2.15 -17.703 1 97.19 90 GLU A C 1
ATOM 707 O O . GLU A 1 90 ? 9.383 -1.252 -17.375 1 97.19 90 GLU A O 1
ATOM 712 N N . VAL A 1 91 ? 8.117 -2.215 -18.938 1 96.38 91 VAL A N 1
ATOM 713 C CA . VAL A 1 91 ? 8.602 -1.403 -20.047 1 96.38 91 VAL A CA 1
ATOM 714 C C . VAL A 1 91 ? 8.109 0.034 -19.891 1 96.38 91 VAL A C 1
ATOM 716 O O . VAL A 1 91 ? 8.867 0.983 -20.109 1 96.38 91 VAL A O 1
ATOM 719 N N . VAL A 1 92 ? 6.922 0.168 -19.453 1 93.69 92 VAL A N 1
ATOM 720 C CA . VAL A 1 92 ? 6.316 1.496 -19.422 1 93.69 92 VAL A CA 1
ATOM 721 C C . VAL A 1 92 ? 6.551 2.139 -18.047 1 93.69 92 VAL A C 1
ATOM 723 O O . VAL A 1 92 ? 6.742 3.354 -17.953 1 93.69 92 VAL A O 1
ATOM 726 N N . GLY A 1 93 ? 6.516 1.34 -17.094 1 93.75 93 GLY A N 1
ATOM 727 C CA . GLY A 1 93 ? 6.598 1.881 -15.742 1 93.75 93 GLY A CA 1
ATOM 728 C C . GLY A 1 93 ? 8.016 1.898 -15.188 1 93.75 93 GLY A C 1
ATOM 729 O O . GLY A 1 93 ? 8.578 2.969 -14.953 1 93.75 93 GLY A O 1
ATOM 730 N N . TYR A 1 94 ? 8.648 0.826 -15.133 1 93.75 94 TYR A N 1
ATOM 731 C CA . TYR A 1 94 ? 9.875 0.687 -14.352 1 93.75 94 TYR A CA 1
ATOM 732 C C . TYR A 1 94 ? 11.102 0.964 -15.211 1 93.75 94 TYR A C 1
ATOM 734 O O . TYR A 1 94 ? 12.07 1.57 -14.75 1 93.75 94 TYR A O 1
ATOM 742 N N . ARG A 1 95 ? 11.102 0.634 -16.453 1 94.44 95 ARG A N 1
ATOM 743 C CA . ARG A 1 95 ? 12.281 0.758 -17.312 1 94.44 95 ARG A CA 1
ATOM 744 C C . ARG A 1 95 ? 12.727 2.213 -17.422 1 94.44 95 ARG A C 1
ATOM 746 O O . ARG A 1 95 ? 13.906 2.525 -17.25 1 94.44 95 ARG A O 1
ATOM 753 N N . PRO A 1 96 ? 11.859 3.127 -17.625 1 92.81 96 PRO A N 1
ATOM 754 C CA . PRO A 1 96 ? 12.312 4.516 -17.719 1 92.81 96 PRO A CA 1
ATOM 755 C C . PRO A 1 96 ? 12.883 5.059 -16.422 1 92.81 96 PRO A C 1
ATOM 757 O O . PRO A 1 96 ? 13.57 6.078 -16.406 1 92.81 96 PRO A O 1
ATOM 760 N N . LEU A 1 97 ? 12.602 4.383 -15.359 1 88.62 97 LEU A N 1
ATOM 761 C CA . LEU A 1 97 ? 12.984 4.91 -14.055 1 88.62 97 LEU A CA 1
ATOM 762 C C . LEU A 1 97 ? 14.055 4.047 -13.406 1 88.62 97 LEU A C 1
ATOM 764 O O . LEU A 1 97 ? 14.258 4.102 -12.188 1 88.62 97 LEU A O 1
ATOM 768 N N . ARG A 1 98 ? 14.727 3.27 -14.125 1 84.56 98 ARG A N 1
ATOM 769 C CA . ARG A 1 98 ? 15.758 2.377 -13.602 1 84.56 98 ARG A CA 1
ATOM 770 C C . ARG A 1 98 ? 16.922 3.166 -13 1 84.56 98 ARG A C 1
ATOM 772 O O . ARG A 1 98 ? 17.562 2.707 -12.055 1 84.56 98 ARG A O 1
ATOM 779 N N . SER A 1 99 ? 17.156 4.32 -13.508 1 82.81 99 SER A N 1
ATOM 780 C CA . SER A 1 99 ? 18.266 5.145 -13.016 1 82.81 99 SER A CA 1
ATOM 781 C C . SER A 1 99 ? 17.766 6.184 -12.016 1 82.81 99 SER A C 1
ATOM 783 O O . SER A 1 99 ? 18.562 6.965 -11.492 1 82.81 99 SER A O 1
ATOM 785 N N . ALA A 1 100 ? 16.469 6.168 -11.828 1 85.94 100 ALA A N 1
ATOM 786 C CA . ALA A 1 100 ? 15.883 7.105 -10.875 1 85.94 100 ALA A CA 1
ATOM 787 C C . ALA A 1 100 ? 16.094 6.629 -9.438 1 85.94 100 ALA A C 1
ATOM 789 O O . ALA A 1 100 ? 16.469 5.48 -9.203 1 85.94 100 ALA A O 1
ATOM 790 N N . PRO A 1 101 ? 15.883 7.574 -8.492 1 85.56 101 PRO A N 1
ATOM 791 C CA . PRO A 1 101 ? 15.922 7.133 -7.098 1 85.56 101 PRO A CA 1
ATOM 792 C C . PRO A 1 101 ? 14.914 6.027 -6.797 1 85.56 101 PRO A C 1
ATOM 794 O O . PRO A 1 101 ? 13.859 5.965 -7.43 1 85.56 101 PRO A O 1
ATOM 797 N N . ARG A 1 102 ? 15.227 5.191 -5.879 1 83.81 102 ARG A N 1
ATOM 798 C CA . ARG A 1 102 ? 14.414 4.031 -5.523 1 83.81 102 ARG A CA 1
ATOM 799 C C . ARG A 1 102 ? 13 4.453 -5.137 1 83.81 102 ARG A C 1
ATOM 801 O O . ARG A 1 102 ? 12.039 3.73 -5.402 1 83.81 102 ARG A O 1
ATOM 808 N N . ALA A 1 103 ? 12.922 5.625 -4.625 1 86.38 103 ALA A N 1
ATOM 809 C CA . ALA A 1 103 ? 11.617 6.125 -4.207 1 86.38 103 ALA A CA 1
ATOM 810 C C . ALA A 1 103 ? 10.703 6.344 -5.41 1 86.38 103 ALA A C 1
ATOM 812 O O . ALA A 1 103 ? 9.5 6.062 -5.344 1 86.38 103 ALA A O 1
ATOM 813 N N . SER A 1 104 ? 11.266 6.766 -6.453 1 87.69 104 SER A N 1
ATOM 814 C CA . SER A 1 104 ? 10.492 6.992 -7.672 1 87.69 104 SER A CA 1
ATOM 815 C C . SER A 1 104 ? 9.977 5.68 -8.25 1 87.69 104 SER A C 1
ATOM 817 O O . SER A 1 104 ? 8.836 5.609 -8.727 1 87.69 104 SER A O 1
ATOM 819 N N . ALA A 1 105 ? 10.812 4.652 -8.141 1 87.12 105 ALA A N 1
ATOM 820 C CA . ALA A 1 105 ? 10.391 3.338 -8.617 1 87.12 105 ALA A CA 1
ATOM 821 C C . ALA A 1 105 ? 9.25 2.785 -7.758 1 87.12 105 ALA A C 1
ATOM 823 O O . ALA A 1 105 ? 8.32 2.172 -8.273 1 87.12 105 ALA A O 1
ATOM 824 N N . ALA A 1 106 ? 9.375 3.039 -6.488 1 86 106 ALA A N 1
ATOM 825 C CA . ALA A 1 106 ? 8.344 2.553 -5.57 1 86 106 ALA A CA 1
ATOM 826 C C . ALA A 1 106 ? 6.992 3.197 -5.871 1 86 106 ALA A C 1
ATOM 828 O O . ALA A 1 106 ? 5.977 2.506 -5.977 1 86 106 ALA A O 1
ATOM 829 N N . ILE A 1 107 ? 6.941 4.438 -6.043 1 90.81 107 ILE A N 1
ATOM 830 C CA . ILE A 1 107 ? 5.668 5.117 -6.258 1 90.81 107 ILE A CA 1
ATOM 831 C C . ILE A 1 107 ? 5.137 4.793 -7.652 1 90.81 107 ILE A C 1
ATOM 833 O O . ILE A 1 107 ? 3.926 4.824 -7.883 1 90.81 107 ILE A O 1
ATOM 837 N N . THR A 1 108 ? 6.07 4.465 -8.602 1 92.62 108 THR A N 1
ATOM 838 C CA . THR A 1 108 ? 5.633 4.012 -9.914 1 92.62 108 THR A CA 1
ATOM 839 C C . THR A 1 108 ? 4.719 2.795 -9.797 1 92.62 108 THR A C 1
ATOM 841 O O . THR A 1 108 ? 3.662 2.74 -10.43 1 92.62 108 THR A O 1
ATOM 844 N N . GLY A 1 109 ? 5.125 1.863 -9.016 1 93.25 109 GLY A N 1
ATOM 845 C CA . GLY A 1 109 ? 4.285 0.697 -8.789 1 93.25 109 GLY A CA 1
ATOM 846 C C . GLY A 1 109 ? 2.934 1.04 -8.195 1 93.25 109 GLY A C 1
ATOM 847 O O . GLY A 1 109 ? 1.911 0.488 -8.602 1 93.25 109 GLY A O 1
ATOM 848 N N . LEU A 1 110 ? 2.955 1.931 -7.258 1 91.81 110 LEU A N 1
ATOM 849 C CA . LEU A 1 110 ? 1.712 2.352 -6.621 1 91.81 110 LEU A CA 1
ATOM 850 C C . LEU A 1 110 ? 0.787 3.025 -7.629 1 91.81 110 LEU A C 1
ATOM 852 O O . LEU A 1 110 ? -0.415 2.754 -7.652 1 91.81 110 LEU A O 1
ATOM 856 N N . MET A 1 111 ? 1.367 3.9 -8.477 1 94 111 MET A N 1
ATOM 857 C CA . MET A 1 111 ? 0.574 4.613 -9.469 1 94 111 MET A CA 1
ATOM 858 C C . MET A 1 111 ? -0.017 3.648 -10.492 1 94 111 MET A C 1
ATOM 860 O O . MET A 1 111 ? -1.199 3.736 -10.828 1 94 111 MET A O 1
ATOM 864 N N . ILE A 1 112 ? 0.786 2.723 -10.906 1 96.06 112 ILE A N 1
ATOM 865 C CA . ILE A 1 112 ? 0.308 1.735 -11.867 1 96.06 112 ILE A CA 1
ATOM 866 C C . ILE A 1 112 ? -0.788 0.883 -11.234 1 96.06 112 ILE A C 1
ATOM 868 O O . ILE A 1 112 ? -1.765 0.523 -11.898 1 96.06 112 ILE A O 1
ATOM 872 N N . GLY A 1 113 ? -0.605 0.529 -9.961 1 95 113 GLY A N 1
ATOM 873 C CA . GLY A 1 113 ? -1.654 -0.177 -9.25 1 95 113 GLY A CA 1
ATOM 874 C C . GLY A 1 113 ? -2.984 0.551 -9.266 1 95 113 GLY A C 1
ATOM 875 O O . GLY A 1 113 ? -4.02 -0.043 -9.578 1 95 113 GLY A O 1
ATOM 876 N N . ILE A 1 114 ? -2.92 1.835 -9.008 1 92.56 114 ILE A N 1
ATOM 877 C CA . ILE A 1 114 ? -4.133 2.648 -8.992 1 92.56 114 ILE A CA 1
ATOM 878 C C . ILE A 1 114 ? -4.734 2.705 -10.391 1 92.56 114 ILE A C 1
ATOM 880 O O . ILE A 1 114 ? -5.953 2.602 -10.555 1 92.56 114 ILE A O 1
ATOM 884 N N . ILE A 1 115 ? -3.924 2.818 -11.375 1 95.5 115 ILE A N 1
ATOM 885 C CA . ILE A 1 115 ? -4.367 2.854 -12.766 1 95.5 115 ILE A CA 1
ATOM 886 C C . ILE A 1 115 ? -5.062 1.54 -13.117 1 95.5 115 ILE A C 1
ATOM 888 O O . ILE A 1 115 ? -6.125 1.542 -13.742 1 95.5 115 ILE A O 1
ATOM 892 N N . PHE A 1 116 ? -4.492 0.426 -12.648 1 96.94 116 PHE A N 1
ATOM 893 C CA . PHE A 1 116 ? -5.086 -0.878 -12.914 1 96.94 116 PHE A CA 1
ATOM 894 C C . PHE A 1 116 ? -6.434 -1.011 -12.211 1 96.94 116 PHE A C 1
ATOM 896 O O . PHE A 1 116 ? -7.402 -1.489 -12.805 1 96.94 116 PHE A O 1
ATOM 903 N N . GLU A 1 117 ? -6.492 -0.62 -10.945 1 94.12 117 GLU A N 1
ATOM 904 C CA . GLU A 1 117 ? -7.73 -0.705 -10.18 1 94.12 117 GLU A CA 1
ATOM 905 C C . GLU A 1 117 ? -8.836 0.13 -10.82 1 94.12 117 GLU A C 1
ATOM 907 O O . GLU A 1 117 ? -9.938 -0.37 -11.062 1 94.12 117 GLU A O 1
ATOM 912 N N . THR A 1 118 ? -8.516 1.375 -11.133 1 93.06 118 THR A N 1
ATOM 913 C CA . THR A 1 118 ? -9.531 2.283 -11.656 1 93.06 118 THR A CA 1
ATOM 914 C C . THR A 1 118 ? -9.828 1.969 -13.117 1 93.06 118 THR A C 1
ATOM 916 O O . THR A 1 118 ? -10.961 2.15 -13.578 1 93.06 118 THR A O 1
ATOM 919 N N . GLY A 1 119 ? -8.836 1.503 -13.844 1 95 119 GLY A N 1
ATOM 920 C CA . GLY A 1 119 ? -9.094 1.023 -15.195 1 95 119 GLY A CA 1
ATOM 921 C C . GLY A 1 119 ? -10.086 -0.123 -15.234 1 95 119 GLY A C 1
ATOM 922 O O . GLY A 1 119 ? -10.984 -0.147 -16.094 1 95 119 GLY A O 1
ATOM 923 N N . ASN A 1 120 ? -9.875 -1.012 -14.312 1 94.31 120 ASN A N 1
ATOM 924 C CA . ASN A 1 120 ? -10.805 -2.133 -14.219 1 94.31 120 ASN A CA 1
ATOM 925 C C . ASN A 1 120 ? -12.211 -1.661 -13.875 1 94.31 120 ASN A C 1
ATOM 927 O O . ASN A 1 120 ? -13.195 -2.184 -14.414 1 94.31 120 ASN A O 1
ATOM 931 N N . LEU A 1 121 ? -12.32 -0.725 -13.023 1 92.5 121 LEU A N 1
ATOM 932 C CA . LEU A 1 121 ? -13.617 -0.174 -12.633 1 92.5 121 LEU A CA 1
ATOM 933 C C . LEU A 1 121 ? -14.305 0.482 -13.82 1 92.5 121 LEU A C 1
ATOM 935 O O . LEU A 1 121 ? -15.523 0.369 -13.977 1 92.5 121 LEU A O 1
ATOM 939 N N . ILE A 1 122 ? -13.562 1.146 -14.656 1 92.38 122 ILE A N 1
ATOM 940 C CA . ILE A 1 122 ? -14.109 1.848 -15.812 1 92.38 122 ILE A CA 1
ATOM 941 C C . ILE A 1 122 ? -14.609 0.836 -16.844 1 92.38 122 ILE A C 1
ATOM 943 O O . ILE A 1 122 ? -15.688 0.999 -17.406 1 92.38 122 ILE A O 1
ATOM 947 N N . ILE A 1 123 ? -13.852 -0.198 -17.016 1 92.31 123 ILE A N 1
ATOM 948 C CA . ILE A 1 123 ? -14.141 -1.161 -18.078 1 92.31 123 ILE A CA 1
ATOM 949 C C . ILE A 1 123 ? -15.258 -2.102 -17.641 1 92.31 123 ILE A C 1
ATOM 951 O O . ILE A 1 123 ? -16.172 -2.383 -18.391 1 92.31 123 ILE A O 1
ATOM 955 N N . LEU A 1 124 ? -15.25 -2.537 -16.344 1 92.44 124 LEU A N 1
ATOM 956 C CA . LEU A 1 124 ? -16.156 -3.605 -15.922 1 92.44 124 LEU A CA 1
ATOM 957 C C . LEU A 1 124 ? -17.172 -3.096 -14.898 1 92.44 124 LEU A C 1
ATOM 959 O O . LEU A 1 124 ? -18.094 -3.814 -14.531 1 92.44 124 LEU A O 1
ATOM 963 N N . GLY A 1 125 ? -16.953 -1.886 -14.445 1 86.44 125 GLY A N 1
ATOM 964 C CA . GLY A 1 125 ? -17.875 -1.317 -13.477 1 86.44 125 GLY A CA 1
ATOM 965 C C . GLY A 1 125 ? -17.578 -1.718 -12.047 1 86.44 125 GLY A C 1
ATOM 966 O O . GLY A 1 125 ? -16.641 -2.488 -11.805 1 86.44 125 GLY A O 1
ATOM 967 N N . ALA A 1 126 ? -18.344 -1.237 -11.102 1 83.94 126 ALA A N 1
ATOM 968 C CA . ALA A 1 126 ? -18.125 -1.464 -9.672 1 83.94 126 ALA A CA 1
ATOM 969 C C . ALA A 1 126 ? -18.938 -2.654 -9.18 1 83.94 126 ALA A C 1
ATOM 971 O O . ALA A 1 126 ? -18.797 -3.082 -8.031 1 83.94 126 ALA A O 1
ATOM 972 N N . LYS A 1 127 ? -19.719 -3.209 -10.07 1 86.06 127 LYS A N 1
ATOM 973 C CA . LYS A 1 127 ? -20.531 -4.352 -9.672 1 86.06 127 LYS A CA 1
ATOM 974 C C . LYS A 1 127 ? -19.656 -5.559 -9.336 1 86.06 127 LYS A C 1
ATOM 976 O O . LYS A 1 127 ? -18.641 -5.797 -9.984 1 86.06 127 LYS A O 1
ATOM 981 N N . ARG A 1 128 ? -20.047 -6.285 -8.359 1 86.31 128 ARG A N 1
ATOM 982 C CA . ARG A 1 128 ? -19.328 -7.496 -7.977 1 86.31 128 ARG A CA 1
ATOM 983 C C . ARG A 1 128 ? -19.594 -8.625 -8.969 1 86.31 128 ARG A C 1
ATOM 985 O O . ARG A 1 128 ? -20.75 -9.039 -9.148 1 86.31 128 ARG A O 1
ATOM 992 N N . LEU A 1 129 ? -18.578 -9.031 -9.625 1 93.81 129 LEU A N 1
ATOM 993 C CA . LEU A 1 129 ? -18.641 -10.141 -10.562 1 93.81 129 LEU A CA 1
ATOM 994 C C . LEU A 1 129 ? -18.281 -11.453 -9.883 1 93.81 129 LEU A C 1
ATOM 996 O O . LEU A 1 129 ? -17.5 -11.469 -8.922 1 93.81 129 LEU A O 1
ATOM 1000 N N . SER A 1 130 ? -18.922 -12.508 -10.383 1 96.44 130 SER A N 1
ATOM 1001 C CA . SER A 1 130 ? -18.625 -13.828 -9.828 1 96.44 130 SER A CA 1
ATOM 1002 C C . SER A 1 130 ? -17.828 -14.68 -10.812 1 96.44 130 SER A C 1
ATOM 1004 O O . SER A 1 130 ? -18.266 -14.898 -11.945 1 96.44 130 SER A O 1
ATOM 1006 N N . PHE A 1 131 ? -16.703 -15.102 -10.398 1 97.44 131 PHE A N 1
ATOM 1007 C CA . PHE A 1 131 ? -15.891 -15.992 -11.219 1 97.44 131 PHE A CA 1
ATOM 1008 C C . PHE A 1 131 ? -16.656 -17.281 -11.523 1 97.44 131 PHE A C 1
ATOM 1010 O O . PHE A 1 131 ? -17.234 -17.891 -10.633 1 97.44 131 PHE A O 1
ATOM 1017 N N . PRO A 1 132 ? -16.734 -17.625 -12.742 1 96.75 132 PRO A N 1
ATOM 1018 C CA . PRO A 1 132 ? -17.484 -18.844 -13.062 1 96.75 132 PRO A CA 1
ATOM 1019 C C . PRO A 1 132 ? -16.844 -20.109 -12.5 1 96.75 132 PRO A C 1
ATOM 1021 O O . PRO A 1 132 ? -15.609 -20.203 -12.414 1 96.75 132 PRO A O 1
ATOM 1024 N N . THR A 1 133 ? -17.688 -21.062 -12.203 1 95.5 133 THR A N 1
ATOM 1025 C CA . THR A 1 133 ? -17.203 -22.344 -11.695 1 95.5 133 THR A CA 1
ATOM 1026 C C . THR A 1 133 ? -16.672 -23.203 -12.836 1 95.5 133 THR A C 1
ATOM 1028 O O . THR A 1 133 ? -17.406 -23.578 -13.75 1 95.5 133 THR A O 1
ATOM 1031 N N . LEU A 1 134 ? -15.438 -23.469 -12.789 1 95.06 134 LEU A N 1
ATOM 1032 C CA . LEU A 1 134 ? -14.82 -24.281 -13.82 1 95.06 134 LEU A CA 1
ATOM 1033 C C . LEU A 1 134 ? -14.719 -25.75 -13.375 1 95.06 134 LEU A C 1
ATOM 1035 O O . LEU A 1 134 ? -14.75 -26.656 -14.203 1 95.06 134 LEU A O 1
ATOM 1039 N N . ILE A 1 135 ? -14.516 -25.875 -12.055 1 92.88 135 ILE A N 1
ATOM 1040 C CA . ILE A 1 135 ? -14.438 -27.203 -11.453 1 92.88 135 ILE A CA 1
ATOM 1041 C C . ILE A 1 135 ? -15.539 -27.344 -10.398 1 92.88 135 ILE A C 1
ATOM 1043 O O . ILE A 1 135 ? -15.57 -26.609 -9.414 1 92.88 135 ILE A O 1
ATOM 1047 N N . GLU A 1 136 ? -16.422 -28.312 -10.602 1 92.44 136 GLU A N 1
ATOM 1048 C CA . GLU A 1 136 ? -17.469 -28.547 -9.617 1 92.44 136 GLU A CA 1
ATOM 1049 C C . GLU A 1 136 ? -16.891 -28.984 -8.281 1 92.44 136 GLU A C 1
ATOM 1051 O O . GLU A 1 136 ? -16.047 -29.891 -8.234 1 92.44 136 GLU A O 1
ATOM 1056 N N . SER A 1 137 ? -17.312 -28.266 -7.25 1 93.38 137 SER A N 1
ATOM 1057 C CA . SER A 1 137 ? -16.797 -28.547 -5.918 1 93.38 137 SER A CA 1
ATOM 1058 C C . SER A 1 137 ? -17.453 -29.812 -5.34 1 93.38 137 SER A C 1
ATOM 1060 O O . SER A 1 137 ? -18.672 -29.938 -5.336 1 93.38 137 SER A O 1
ATOM 1062 N N . VAL A 1 138 ? -16.641 -30.75 -5.012 1 94.69 138 VAL A N 1
ATOM 1063 C CA . VAL A 1 138 ? -17.062 -31.969 -4.328 1 94.69 138 VAL A CA 1
ATOM 1064 C C . VAL A 1 138 ? -16.406 -32.031 -2.953 1 94.69 138 VAL A C 1
ATOM 1066 O O . VAL A 1 138 ? -15.195 -31.844 -2.828 1 94.69 138 VAL A O 1
ATOM 1069 N N . SER A 1 139 ? -17.234 -32.281 -1.918 1 95 139 SER A N 1
ATOM 1070 C CA . SER A 1 139 ? -16.719 -32.344 -0.554 1 95 139 SER A CA 1
ATOM 1071 C C . SER A 1 139 ? -16.391 -33.781 -0.154 1 95 139 SER A C 1
ATOM 1073 O O . SER A 1 139 ? -17.109 -34.688 -0.493 1 95 139 SER A O 1
ATOM 1075 N N . TYR A 1 140 ? -15.266 -33.906 0.419 1 94.94 140 TYR A N 1
ATOM 1076 C CA . TYR A 1 140 ? -14.828 -35.188 0.952 1 94.94 140 TYR A CA 1
ATOM 1077 C C . TYR A 1 140 ? -14.695 -35.156 2.469 1 94.94 140 TYR A C 1
ATOM 1079 O O . TYR A 1 140 ? -14.43 -34.094 3.035 1 94.94 140 TYR A O 1
ATOM 1087 N N . ASN A 1 141 ? -15 -36.156 3.133 1 93.56 141 ASN A N 1
ATOM 1088 C CA . ASN A 1 141 ? -14.82 -36.312 4.574 1 93.56 141 ASN A CA 1
ATOM 1089 C C . ASN A 1 141 ? -13.969 -37.531 4.906 1 93.56 141 ASN A C 1
ATOM 1091 O O . ASN A 1 141 ? -14.398 -38.688 4.719 1 93.56 141 ASN A O 1
ATOM 1095 N N . ILE A 1 142 ? -12.82 -37.312 5.309 1 91.56 142 ILE A N 1
ATOM 1096 C CA . ILE A 1 142 ? -11.93 -38.406 5.695 1 91.56 142 ILE A CA 1
ATOM 1097 C C . ILE A 1 142 ? -11.57 -38.281 7.176 1 91.56 142 ILE A C 1
ATOM 1099 O O . ILE A 1 142 ? -10.773 -37.406 7.551 1 91.56 142 ILE A O 1
ATOM 1103 N N . GLY A 1 143 ? -12.055 -39.188 8.016 1 91.31 143 GLY A N 1
ATOM 1104 C CA . GLY A 1 143 ? -11.719 -39.188 9.43 1 91.31 143 GLY A CA 1
ATOM 1105 C C . GLY A 1 143 ? -12.117 -37.938 10.156 1 91.31 143 GLY A C 1
ATOM 1106 O O . GLY A 1 143 ? -11.383 -37.438 11.016 1 91.31 143 GLY A O 1
ATOM 1107 N N . GLY A 1 144 ? -13.133 -37.312 9.703 1 90.44 144 GLY A N 1
ATOM 1108 C CA . GLY A 1 144 ? -13.609 -36.125 10.367 1 90.44 144 GLY A CA 1
ATOM 1109 C C . GLY A 1 144 ? -13.047 -34.844 9.773 1 90.44 144 GLY A C 1
ATOM 1110 O O . GLY A 1 144 ? -13.391 -33.75 10.211 1 90.44 144 GLY A O 1
ATOM 1111 N N . ILE A 1 145 ? -12.188 -34.969 8.781 1 92.94 145 ILE A N 1
ATOM 1112 C CA . ILE A 1 145 ? -11.602 -33.844 8.109 1 92.94 145 ILE A CA 1
ATOM 1113 C C . ILE A 1 145 ? -12.328 -33.562 6.785 1 92.94 145 ILE A C 1
ATOM 1115 O O . ILE A 1 145 ? -12.43 -34.469 5.945 1 92.94 145 ILE A O 1
ATOM 1119 N N . TYR A 1 146 ? -12.875 -32.406 6.664 1 94.44 146 TYR A N 1
ATOM 1120 C CA . TYR A 1 146 ? -13.625 -32.031 5.473 1 94.44 146 TYR A CA 1
ATOM 1121 C C . TYR A 1 146 ? -12.766 -31.219 4.52 1 94.44 146 TYR A C 1
ATOM 1123 O O . TYR A 1 146 ? -12.055 -30.312 4.945 1 94.44 146 TYR A O 1
ATOM 1131 N N . PHE A 1 147 ? -12.688 -31.641 3.246 1 94.56 147 PHE A N 1
ATOM 1132 C CA . PHE A 1 147 ? -12 -30.844 2.238 1 94.56 147 PHE A CA 1
ATOM 1133 C C . PHE A 1 147 ? -12.633 -31.031 0.865 1 94.56 147 PHE A C 1
ATOM 1135 O O . PHE A 1 147 ? -13.328 -32.031 0.637 1 94.56 147 PHE A O 1
ATOM 1142 N N . THR A 1 148 ? -12.516 -30.078 0.032 1 96.06 148 THR A N 1
ATOM 1143 C CA . THR A 1 148 ? -13.086 -30.141 -1.31 1 96.06 148 THR A CA 1
ATOM 1144 C C . THR A 1 148 ? -12 -30.438 -2.344 1 96.06 148 THR A C 1
ATOM 1146 O O . THR A 1 148 ? -10.812 -30.266 -2.068 1 96.06 148 THR A O 1
ATOM 1149 N N . ASN A 1 149 ? -12.406 -30.922 -3.463 1 95.94 149 ASN A N 1
ATOM 1150 C CA . ASN A 1 149 ? -11.477 -31.125 -4.562 1 95.94 149 ASN A CA 1
ATOM 1151 C C . ASN A 1 149 ? -10.82 -29.828 -5 1 95.94 149 ASN A C 1
ATOM 1153 O O . ASN A 1 149 ? -9.664 -29.812 -5.426 1 95.94 149 ASN A O 1
ATOM 1157 N N . VAL A 1 150 ? -11.555 -28.719 -4.883 1 96.25 150 VAL A N 1
ATOM 1158 C CA . VAL A 1 150 ? -11.031 -27.422 -5.258 1 96.25 150 VAL A CA 1
ATOM 1159 C C . VAL A 1 150 ? -9.891 -27.031 -4.312 1 96.25 150 VAL A C 1
ATOM 1161 O O . VAL A 1 150 ? -8.867 -26.5 -4.75 1 96.25 150 VAL A O 1
ATOM 1164 N N . LYS A 1 151 ? -10.117 -27.266 -3.02 1 96.69 151 LYS A N 1
ATOM 1165 C CA . LYS A 1 151 ? -9.078 -26.984 -2.025 1 96.69 151 LYS A CA 1
ATOM 1166 C C . LYS A 1 151 ? -7.801 -27.75 -2.328 1 96.69 151 LYS A C 1
ATOM 1168 O O . LYS A 1 151 ? -6.703 -27.203 -2.27 1 96.69 151 LYS A O 1
ATOM 1173 N N . ILE A 1 152 ? -7.922 -28.953 -2.678 1 97.31 152 ILE A N 1
ATOM 1174 C CA . ILE A 1 152 ? -6.773 -29.797 -3 1 97.31 152 ILE A CA 1
ATOM 1175 C C . ILE A 1 152 ? -6.137 -29.328 -4.305 1 97.31 152 ILE A C 1
ATOM 1177 O O . ILE A 1 152 ? -4.91 -29.312 -4.434 1 97.31 152 ILE A O 1
ATOM 1181 N N . LEU A 1 153 ? -6.945 -29.016 -5.258 1 97.38 153 LEU A N 1
ATOM 1182 C CA . LEU A 1 153 ? -6.457 -28.484 -6.531 1 97.38 153 LEU A CA 1
ATOM 1183 C C . LEU A 1 153 ? -5.57 -27.266 -6.312 1 97.38 153 LEU A C 1
ATOM 1185 O O . LEU A 1 153 ? -4.5 -27.156 -6.914 1 97.38 153 LEU A O 1
ATOM 1189 N N . ILE A 1 154 ? -6.023 -26.359 -5.461 1 98.06 154 ILE A N 1
ATOM 1190 C CA . ILE A 1 154 ? -5.289 -25.141 -5.172 1 98.06 154 ILE A CA 1
ATOM 1191 C C . ILE A 1 154 ? -3.92 -25.469 -4.59 1 98.06 154 ILE A C 1
ATOM 1193 O O . ILE A 1 154 ? -2.902 -24.938 -5.031 1 98.06 154 ILE A O 1
ATOM 1197 N N . ILE A 1 155 ? -3.867 -26.375 -3.65 1 98.31 155 ILE A N 1
ATOM 1198 C CA . ILE A 1 155 ? -2.631 -26.75 -2.975 1 98.31 155 ILE A CA 1
ATOM 1199 C C . ILE A 1 155 ? -1.686 -27.422 -3.969 1 98.31 155 ILE A C 1
ATOM 1201 O O . ILE A 1 155 ? -0.515 -27.047 -4.07 1 98.31 155 ILE A O 1
ATOM 1205 N N . VAL A 1 156 ? -2.178 -28.312 -4.762 1 98.12 156 VAL A N 1
ATOM 1206 C CA . VAL A 1 156 ? -1.364 -29.109 -5.676 1 98.12 156 VAL A CA 1
ATOM 1207 C C . VAL A 1 156 ? -0.844 -28.234 -6.809 1 98.12 156 VAL A C 1
ATOM 1209 O O . VAL A 1 156 ? 0.343 -28.281 -7.141 1 98.12 156 VAL A O 1
ATOM 1212 N N . VAL A 1 157 ? -1.733 -27.438 -7.398 1 97.81 157 VAL A N 1
ATOM 1213 C CA . VAL A 1 157 ? -1.32 -26.578 -8.5 1 97.81 157 VAL A CA 1
ATOM 1214 C C . VAL A 1 157 ? -0.276 -25.578 -8.008 1 97.81 157 VAL A C 1
ATOM 1216 O O . VAL A 1 157 ? 0.7 -25.297 -8.703 1 97.81 157 VAL A O 1
ATOM 1219 N N . SER A 1 158 ? -0.521 -25 -6.836 1 98 158 SER A N 1
ATOM 1220 C CA . SER A 1 158 ? 0.447 -24.062 -6.273 1 98 158 SER A CA 1
ATOM 1221 C C . SER A 1 158 ? 1.807 -24.719 -6.074 1 98 158 SER A C 1
ATOM 1223 O O . SER A 1 158 ? 2.842 -24.141 -6.406 1 98 158 SER A O 1
ATOM 1225 N N . LEU A 1 159 ? 1.828 -25.953 -5.566 1 97.69 159 LEU A N 1
ATOM 1226 C CA . LEU A 1 159 ? 3.072 -26.688 -5.363 1 97.69 159 LEU A CA 1
ATOM 1227 C C . LEU A 1 159 ? 3.768 -26.953 -6.695 1 97.69 159 LEU A C 1
ATOM 1229 O O . LEU A 1 159 ? 4.988 -26.828 -6.797 1 97.69 159 LEU A O 1
ATOM 1233 N N . ILE A 1 160 ? 3.018 -27.297 -7.668 1 97.56 160 ILE A N 1
ATOM 1234 C CA . ILE A 1 160 ? 3.564 -27.562 -8.992 1 97.56 160 ILE A CA 1
ATOM 1235 C C . ILE A 1 160 ? 4.199 -26.297 -9.562 1 97.56 160 ILE A C 1
ATOM 1237 O O . ILE A 1 160 ? 5.293 -26.344 -10.125 1 97.56 160 ILE A O 1
ATOM 1241 N N . LEU A 1 161 ? 3.508 -25.188 -9.398 1 96.88 161 LEU A N 1
ATOM 1242 C CA . LEU A 1 161 ? 4.027 -23.922 -9.914 1 96.88 161 LEU A CA 1
ATOM 1243 C C . LEU A 1 161 ? 5.32 -23.531 -9.211 1 96.88 161 LEU A C 1
ATOM 1245 O O . LEU A 1 161 ? 6.262 -23.062 -9.844 1 96.88 161 LEU A O 1
ATOM 1249 N N . MET A 1 162 ? 5.316 -23.719 -7.938 1 96.38 162 MET A N 1
ATOM 1250 C CA . MET A 1 162 ? 6.512 -23.375 -7.164 1 96.38 162 MET A CA 1
ATOM 1251 C C . MET A 1 162 ? 7.684 -24.266 -7.57 1 96.38 162 MET A C 1
ATOM 1253 O O . MET A 1 162 ? 8.805 -23.781 -7.723 1 96.38 162 MET A O 1
ATOM 1257 N N . LEU A 1 163 ? 7.414 -25.516 -7.773 1 96.31 163 LEU A N 1
ATOM 1258 C CA . LEU A 1 163 ? 8.453 -26.438 -8.211 1 96.31 163 LEU A CA 1
ATOM 1259 C C . LEU A 1 163 ? 8.906 -26.125 -9.633 1 96.31 163 LEU A C 1
ATOM 1261 O O . LEU A 1 163 ? 10.094 -26.203 -9.938 1 96.31 163 LEU A O 1
ATOM 1265 N N . ALA A 1 164 ? 7.961 -25.812 -10.445 1 96.81 164 ALA A N 1
ATOM 1266 C CA . ALA A 1 164 ? 8.281 -25.438 -11.82 1 96.81 164 ALA A CA 1
ATOM 1267 C C . ALA A 1 164 ? 9.172 -24.203 -11.859 1 96.81 164 ALA A C 1
ATOM 1269 O O . ALA A 1 164 ? 10.148 -24.156 -12.617 1 96.81 164 ALA A O 1
ATOM 1270 N N . LEU A 1 165 ? 8.828 -23.219 -11.094 1 96.94 165 LEU A N 1
ATOM 1271 C CA . LEU A 1 165 ? 9.633 -22 -11.062 1 96.94 165 LEU A CA 1
ATOM 1272 C C . LEU A 1 165 ? 11.016 -22.281 -10.492 1 96.94 165 LEU A C 1
ATOM 1274 O O . LEU A 1 165 ? 12.023 -21.781 -11 1 96.94 165 LEU A O 1
ATOM 1278 N N . HIS A 1 166 ? 11 -23.062 -9.43 1 94.56 166 HIS A N 1
ATOM 1279 C CA . HIS A 1 166 ? 12.281 -23.422 -8.828 1 94.56 166 HIS A CA 1
ATOM 1280 C C . HIS A 1 166 ? 13.188 -24.109 -9.836 1 94.56 166 HIS A C 1
ATOM 1282 O O . HIS A 1 166 ? 14.375 -23.781 -9.938 1 94.56 166 HIS A O 1
ATOM 1288 N N . THR A 1 167 ? 12.68 -25.047 -10.586 1 96.38 167 THR A N 1
ATOM 1289 C CA . THR A 1 167 ? 13.438 -25.766 -11.594 1 96.38 167 THR A CA 1
ATOM 1290 C C . THR A 1 167 ? 13.875 -24.828 -12.719 1 96.38 167 THR A C 1
ATOM 1292 O O . THR A 1 167 ? 15 -24.922 -13.211 1 96.38 167 THR A O 1
ATOM 1295 N N . PHE A 1 168 ? 13 -23.938 -13.102 1 96.56 168 PHE A N 1
ATOM 1296 C CA . PHE A 1 168 ? 13.32 -22.969 -14.125 1 96.56 168 PHE A CA 1
ATOM 1297 C C . PHE A 1 168 ? 14.5 -22.094 -13.703 1 96.56 168 PHE A C 1
ATOM 1299 O O . PHE A 1 168 ? 15.438 -21.891 -14.484 1 96.56 168 PHE A O 1
ATOM 1306 N N . ILE A 1 169 ? 14.5 -21.656 -12.484 1 94.75 169 ILE A N 1
ATOM 1307 C CA . ILE A 1 169 ? 15.523 -20.75 -11.969 1 94.75 169 ILE A CA 1
ATOM 1308 C C . ILE A 1 169 ? 16.844 -21.516 -11.812 1 94.75 169 ILE A C 1
ATOM 1310 O O . ILE A 1 169 ? 17.922 -20.969 -12.07 1 94.75 169 ILE A O 1
ATOM 1314 N N . GLN A 1 170 ? 16.797 -22.828 -11.5 1 94.81 170 GLN A N 1
ATOM 1315 C CA . GLN A 1 170 ? 18 -23.594 -11.172 1 94.81 170 GLN A CA 1
ATOM 1316 C C . GLN A 1 170 ? 18.594 -24.234 -12.422 1 94.81 170 GLN A C 1
ATOM 1318 O O . GLN A 1 170 ? 19.812 -24.438 -12.508 1 94.81 170 GLN A O 1
ATOM 1323 N N . LYS A 1 171 ? 17.766 -24.453 -13.398 1 97.25 171 LYS A N 1
ATOM 1324 C CA . LYS A 1 171 ? 18.25 -25.359 -14.43 1 97.25 171 LYS A CA 1
ATOM 1325 C C . LYS A 1 171 ? 18.312 -24.656 -15.789 1 97.25 171 LYS A C 1
ATOM 1327 O O . LYS A 1 171 ? 18.844 -25.203 -16.75 1 97.25 171 LYS A O 1
ATOM 1332 N N . THR A 1 172 ? 17.828 -23.516 -15.922 1 97.12 172 THR A N 1
ATOM 1333 C CA . THR A 1 172 ? 17.828 -22.875 -17.234 1 97.12 172 THR A CA 1
ATOM 1334 C C . THR A 1 172 ? 18.859 -21.75 -17.297 1 97.12 172 THR A C 1
ATOM 1336 O O . THR A 1 172 ? 19.344 -21.297 -16.25 1 97.12 172 THR A O 1
ATOM 1339 N N . LYS A 1 173 ? 19.219 -21.312 -18.484 1 96.12 173 LYS A N 1
ATOM 1340 C CA . LYS A 1 173 ? 20.172 -20.219 -18.688 1 96.12 173 LYS A CA 1
ATOM 1341 C C . LYS A 1 173 ? 19.594 -18.891 -18.203 1 96.12 173 LYS A C 1
ATOM 1343 O O . LYS A 1 173 ? 20.312 -18.062 -17.656 1 96.12 173 LYS A O 1
ATOM 1348 N N . TRP A 1 174 ? 18.312 -18.797 -18.406 1 95.81 174 TRP A N 1
ATOM 1349 C CA . TRP A 1 174 ? 17.656 -17.578 -17.938 1 95.81 174 TRP A CA 1
ATOM 1350 C C . TRP A 1 174 ? 17.641 -17.531 -16.422 1 95.81 174 TRP A C 1
ATOM 1352 O O . TRP A 1 174 ? 17.859 -16.469 -15.828 1 95.81 174 TRP A O 1
ATOM 1362 N N . GLY A 1 175 ? 17.359 -18.672 -15.844 1 95.56 175 GLY A N 1
ATOM 1363 C CA . GLY A 1 175 ? 17.406 -18.766 -14.391 1 95.56 175 GLY A CA 1
ATOM 1364 C C . GLY A 1 175 ? 18.781 -18.453 -13.82 1 95.56 175 GLY A C 1
ATOM 1365 O O . GLY A 1 175 ? 18.891 -17.781 -12.797 1 95.56 175 GLY A O 1
ATOM 1366 N N . MET A 1 176 ? 19.781 -18.875 -14.523 1 95.81 176 MET A N 1
ATOM 1367 C CA . MET A 1 176 ? 21.156 -18.594 -14.109 1 95.81 176 MET A CA 1
ATOM 1368 C C . MET A 1 176 ? 21.453 -17.094 -14.164 1 95.81 176 MET A C 1
ATOM 1370 O O . MET A 1 176 ? 22.078 -16.547 -13.266 1 95.81 176 MET A O 1
ATOM 1374 N N . ALA A 1 177 ? 20.969 -16.531 -15.156 1 96 177 ALA A N 1
ATOM 1375 C CA . ALA A 1 177 ? 21.141 -15.094 -15.289 1 96 177 ALA A CA 1
ATOM 1376 C C . ALA A 1 177 ? 20.422 -14.344 -14.18 1 96 177 ALA A C 1
ATOM 1378 O O . ALA A 1 177 ? 20.953 -13.375 -13.633 1 96 177 ALA A O 1
ATOM 1379 N N . MET A 1 178 ? 19.266 -14.812 -13.852 1 94.44 178 MET A N 1
ATOM 1380 C CA . MET A 1 178 ? 18.484 -14.18 -12.797 1 94.44 178 MET A CA 1
ATOM 1381 C C . MET A 1 178 ? 19.172 -14.344 -11.438 1 94.44 178 MET A C 1
ATOM 1383 O O . MET A 1 178 ? 19.219 -13.406 -10.648 1 94.44 178 MET A O 1
ATOM 1387 N N . ARG A 1 179 ? 19.688 -15.508 -11.203 1 93.12 179 ARG A N 1
ATOM 1388 C CA . ARG A 1 179 ? 20.406 -15.75 -9.961 1 93.12 179 ARG A CA 1
ATOM 1389 C C . ARG A 1 179 ? 21.672 -14.891 -9.883 1 93.12 179 ARG A C 1
ATOM 1391 O O . ARG A 1 179 ? 22 -14.367 -8.82 1 93.12 179 ARG A O 1
ATOM 1398 N N . ALA A 1 180 ? 22.344 -14.734 -10.977 1 93.62 180 ALA A N 1
ATOM 1399 C CA . ALA A 1 180 ? 23.547 -13.891 -11.016 1 93.62 180 ALA A CA 1
ATOM 1400 C C . ALA A 1 180 ? 23.203 -12.438 -10.711 1 93.62 180 ALA A C 1
ATOM 1402 O O . ALA A 1 180 ? 23.922 -11.773 -9.961 1 93.62 180 ALA A O 1
ATOM 1403 N N . MET A 1 181 ? 22.094 -12.031 -11.281 1 92.19 181 MET A N 1
ATOM 1404 C CA . MET A 1 181 ? 21.656 -10.664 -11.047 1 92.19 181 MET A CA 1
ATOM 1405 C C . MET A 1 181 ? 21.344 -10.438 -9.57 1 92.19 181 MET A C 1
ATOM 1407 O O . MET A 1 181 ? 21.609 -9.359 -9.039 1 92.19 181 MET A O 1
ATOM 1411 N N . SER A 1 182 ? 20.734 -11.43 -8.953 1 89 182 SER A N 1
ATOM 1412 C CA . SER A 1 182 ? 20.375 -11.312 -7.539 1 89 182 SER A CA 1
ATOM 1413 C C . SER A 1 182 ? 21.625 -11.25 -6.656 1 89 182 SER A C 1
ATOM 1415 O O . SER A 1 182 ? 21.578 -10.688 -5.562 1 89 182 SER A O 1
ATOM 1417 N N . TYR A 1 183 ? 22.672 -11.758 -7.207 1 87.88 183 TYR A N 1
ATOM 1418 C CA . TYR A 1 183 ? 23.922 -11.742 -6.469 1 87.88 183 TYR A CA 1
ATOM 1419 C C . TYR A 1 183 ? 24.625 -10.398 -6.605 1 87.88 183 TYR A C 1
ATOM 1421 O O . TYR A 1 183 ? 25.109 -9.836 -5.617 1 87.88 183 TYR A O 1
ATOM 1429 N N . ASP A 1 184 ? 24.688 -9.914 -7.848 1 89.5 184 ASP A N 1
ATOM 1430 C CA . ASP A 1 184 ? 25.328 -8.625 -8.086 1 89.5 184 ASP A CA 1
ATOM 1431 C C . ASP A 1 184 ? 24.672 -7.895 -9.258 1 89.5 184 ASP A C 1
ATOM 1433 O O . ASP A 1 184 ? 25.141 -7.969 -10.391 1 89.5 184 ASP A O 1
ATOM 1437 N N . PHE A 1 185 ? 23.734 -7.082 -8.867 1 87.19 185 PHE A N 1
ATOM 1438 C CA . PHE A 1 185 ? 22.906 -6.383 -9.844 1 87.19 185 PHE A CA 1
ATOM 1439 C C . PHE A 1 185 ? 23.734 -5.391 -10.648 1 87.19 185 PHE A C 1
ATOM 1441 O O . PHE A 1 185 ? 23.422 -5.105 -11.805 1 87.19 185 PHE A O 1
ATOM 1448 N N . GLN A 1 186 ? 24.812 -4.918 -10.164 1 87 186 GLN A N 1
ATOM 1449 C CA . GLN A 1 186 ? 25.609 -3.891 -10.82 1 87 186 GLN A CA 1
ATOM 1450 C C . GLN A 1 186 ? 26.641 -4.516 -11.75 1 87 186 GLN A C 1
ATOM 1452 O O . GLN A 1 186 ? 26.906 -3.992 -12.836 1 87 186 GLN A O 1
ATOM 1457 N N . ALA A 1 187 ? 27.188 -5.621 -11.352 1 91.19 187 ALA A N 1
ATOM 1458 C CA . ALA A 1 187 ? 28.312 -6.215 -12.062 1 91.19 187 ALA A CA 1
ATOM 1459 C C . ALA A 1 187 ? 27.828 -7.109 -13.203 1 91.19 187 ALA A C 1
ATOM 1461 O O . ALA A 1 187 ? 28.484 -7.215 -14.242 1 91.19 187 ALA A O 1
ATOM 1462 N N . VAL A 1 188 ? 26.703 -7.664 -13.023 1 91.88 188 VAL A N 1
ATOM 1463 C CA . VAL A 1 188 ? 26.266 -8.727 -13.922 1 91.88 188 VAL A CA 1
ATOM 1464 C C . VAL A 1 188 ? 25.969 -8.156 -15.305 1 91.88 188 VAL A C 1
ATOM 1466 O O . VAL A 1 188 ? 26.359 -8.734 -16.328 1 91.88 188 VAL A O 1
ATOM 1469 N N . PRO A 1 189 ? 25.391 -6.996 -15.352 1 91.12 189 PRO A N 1
ATOM 1470 C CA . PRO A 1 189 ? 25.188 -6.438 -16.688 1 91.12 189 PRO A CA 1
ATOM 1471 C C . PRO A 1 189 ? 26.5 -6.156 -17.422 1 91.12 189 PRO A C 1
ATOM 1473 O O . PRO A 1 189 ? 26.547 -6.23 -18.656 1 91.12 189 PRO A O 1
ATOM 1476 N N . LEU A 1 190 ? 27.5 -5.906 -16.688 1 91.69 190 LEU A N 1
ATOM 1477 C CA . LEU A 1 190 ? 28.812 -5.633 -17.266 1 91.69 190 LEU A CA 1
ATOM 1478 C C . LEU A 1 190 ? 29.422 -6.898 -17.859 1 91.69 190 LEU A C 1
ATOM 1480 O O . LEU A 1 190 ? 30.344 -6.828 -18.672 1 91.69 190 LEU A O 1
ATOM 1484 N N . MET A 1 191 ? 28.875 -8.023 -17.531 1 93.38 191 MET A N 1
ATOM 1485 C CA . MET A 1 191 ? 29.375 -9.305 -18.016 1 93.38 191 MET A CA 1
ATOM 1486 C C . MET A 1 191 ? 28.547 -9.789 -19.203 1 93.38 191 MET A C 1
ATOM 1488 O O . MET A 1 191 ? 28.672 -10.945 -19.625 1 93.38 191 MET A O 1
ATOM 1492 N N . GLY A 1 192 ? 27.641 -8.953 -19.703 1 92.38 192 GLY A N 1
ATOM 1493 C CA . GLY A 1 192 ? 26.938 -9.281 -20.938 1 92.38 192 GLY A CA 1
ATOM 1494 C C . GLY A 1 192 ? 25.5 -9.664 -20.719 1 92.38 192 GLY A C 1
ATOM 1495 O O . GLY A 1 192 ? 24.781 -9.961 -21.688 1 92.38 192 GLY A O 1
ATOM 1496 N N . VAL A 1 193 ? 25.109 -9.742 -19.562 1 94.12 193 VAL A N 1
ATOM 1497 C CA . VAL A 1 193 ? 23.719 -10.055 -19.297 1 94.12 193 VAL A CA 1
ATOM 1498 C C . VAL A 1 193 ? 22.859 -8.797 -19.469 1 94.12 193 VAL A C 1
ATOM 1500 O O . VAL A 1 193 ? 23.078 -7.801 -18.766 1 94.12 193 VAL A O 1
ATOM 1503 N N . SER A 1 194 ? 21.906 -8.859 -20.344 1 95.31 194 SER A N 1
ATOM 1504 C CA . SER A 1 194 ? 21.125 -7.672 -20.672 1 95.31 194 SER A CA 1
ATOM 1505 C C . SER A 1 194 ? 19.953 -7.5 -19.703 1 95.31 194 SER A C 1
ATOM 1507 O O . SER A 1 194 ? 19.031 -8.312 -19.688 1 95.31 194 SER A O 1
ATOM 1509 N N . ILE A 1 195 ? 19.938 -6.453 -19.062 1 94.19 195 ILE A N 1
ATOM 1510 C CA . ILE A 1 195 ? 18.875 -6.129 -18.125 1 94.19 195 ILE A CA 1
ATOM 1511 C C . ILE A 1 195 ? 17.562 -5.922 -18.891 1 94.19 195 ILE A C 1
ATOM 1513 O O . ILE A 1 195 ? 16.484 -6.246 -18.391 1 94.19 195 ILE A O 1
ATOM 1517 N N . ASN A 1 196 ? 17.625 -5.453 -20.125 1 95.38 196 ASN A N 1
ATOM 1518 C CA . ASN A 1 196 ? 16.453 -5.145 -20.938 1 95.38 196 ASN A CA 1
ATOM 1519 C C . ASN A 1 196 ? 15.742 -6.414 -21.406 1 95.38 196 ASN A C 1
ATOM 1521 O O . ASN A 1 196 ? 14.609 -6.359 -21.891 1 95.38 196 ASN A O 1
ATOM 1525 N N . VAL A 1 197 ? 16.406 -7.5 -21.203 1 96.06 197 VAL A N 1
ATOM 1526 C CA . VAL A 1 197 ? 15.781 -8.781 -21.531 1 96.06 197 VAL A CA 1
ATOM 1527 C C . VAL A 1 197 ? 15.297 -9.461 -20.25 1 96.06 197 VAL A C 1
ATOM 1529 O O . VAL A 1 197 ? 14.172 -9.953 -20.188 1 96.06 197 VAL A O 1
ATOM 1532 N N . LEU A 1 198 ? 16.109 -9.398 -19.25 1 96.5 198 LEU A N 1
ATOM 1533 C CA . LEU A 1 198 ? 15.844 -10.156 -18.031 1 96.5 198 LEU A CA 1
ATOM 1534 C C . LEU A 1 198 ? 14.711 -9.508 -17.234 1 96.5 198 LEU A C 1
ATOM 1536 O O . LEU A 1 198 ? 13.906 -10.211 -16.609 1 96.5 198 LEU A O 1
ATOM 1540 N N . ALA A 1 199 ? 14.719 -8.203 -17.234 1 96.44 199 ALA A N 1
ATOM 1541 C CA . ALA A 1 199 ? 13.719 -7.508 -16.422 1 96.44 199 ALA A CA 1
ATOM 1542 C C . ALA A 1 199 ? 12.305 -7.801 -16.938 1 96.44 199 ALA A C 1
ATOM 1544 O O . ALA A 1 199 ? 11.453 -8.281 -16.188 1 96.44 199 ALA A O 1
ATOM 1545 N N . PRO A 1 200 ? 12.062 -7.594 -18.266 1 97.75 200 PRO A N 1
ATOM 1546 C CA . PRO A 1 200 ? 10.719 -7.926 -18.75 1 97.75 200 PRO A CA 1
ATOM 1547 C C . PRO A 1 200 ? 10.383 -9.406 -18.594 1 97.75 200 PRO A C 1
ATOM 1549 O O . PRO A 1 200 ? 9.227 -9.75 -18.344 1 97.75 200 PRO A O 1
ATOM 1552 N N . LEU A 1 201 ? 11.32 -10.25 -18.719 1 97.94 201 LEU A N 1
ATOM 1553 C CA . LEU A 1 201 ? 11.086 -11.68 -18.547 1 97.94 201 LEU A CA 1
ATOM 1554 C C . LEU A 1 201 ? 10.688 -11.984 -17.109 1 97.94 201 LEU A C 1
ATOM 1556 O O . LEU A 1 201 ? 9.781 -12.789 -16.859 1 97.94 201 LEU A O 1
ATOM 1560 N N . THR A 1 202 ? 11.375 -11.398 -16.172 1 97.38 202 THR A N 1
ATOM 1561 C CA . THR A 1 202 ? 11.07 -11.586 -14.758 1 97.38 202 THR A CA 1
ATOM 1562 C C . THR A 1 202 ? 9.656 -11.109 -14.445 1 97.38 202 THR A C 1
ATOM 1564 O O . THR A 1 202 ? 8.906 -11.805 -13.758 1 97.38 202 THR A O 1
ATOM 1567 N N . PHE A 1 203 ? 9.297 -9.961 -15.016 1 98.19 203 PHE A N 1
ATOM 1568 C CA . PHE A 1 203 ? 7.957 -9.43 -14.805 1 98.19 203 PHE A CA 1
ATOM 1569 C C . PHE A 1 203 ? 6.906 -10.32 -15.461 1 98.19 203 PHE A C 1
ATOM 1571 O O . PHE A 1 203 ? 5.816 -10.508 -14.914 1 98.19 203 PHE A O 1
ATOM 1578 N N . ALA A 1 204 ? 7.246 -10.844 -16.578 1 98.62 204 ALA A N 1
ATOM 1579 C CA . ALA A 1 204 ? 6.328 -11.727 -17.297 1 98.62 204 ALA A CA 1
ATOM 1580 C C . ALA A 1 204 ? 6.043 -12.992 -16.5 1 98.62 204 ALA A C 1
ATOM 1582 O O . ALA A 1 204 ? 4.887 -13.383 -16.328 1 98.62 204 ALA A O 1
ATOM 1583 N N . ILE A 1 205 ? 7.055 -13.602 -16.016 1 98.12 205 ILE A N 1
ATOM 1584 C CA . ILE A 1 205 ? 6.914 -14.836 -15.242 1 98.12 205 ILE A CA 1
ATOM 1585 C C . ILE A 1 205 ? 6.129 -14.555 -13.969 1 98.12 205 ILE A C 1
ATOM 1587 O O . ILE A 1 205 ? 5.18 -15.281 -13.641 1 98.12 205 ILE A O 1
ATOM 1591 N N . GLY A 1 206 ? 6.523 -13.523 -13.273 1 97.69 206 GLY A N 1
ATOM 1592 C CA . GLY A 1 206 ? 5.812 -13.141 -12.062 1 97.69 206 GLY A CA 1
ATOM 1593 C C . GLY A 1 206 ? 4.34 -12.875 -12.289 1 97.69 206 GLY A C 1
ATOM 1594 O O . GLY A 1 206 ? 3.49 -13.359 -11.539 1 97.69 206 GLY A O 1
ATOM 1595 N N . ALA A 1 207 ? 4.07 -12.133 -13.328 1 98.69 207 ALA A N 1
ATOM 1596 C CA . ALA A 1 207 ? 2.688 -11.789 -13.656 1 98.69 207 ALA A CA 1
ATOM 1597 C C . ALA A 1 207 ? 1.887 -13.039 -14.023 1 98.69 207 ALA A C 1
ATOM 1599 O O . ALA A 1 207 ? 0.729 -13.18 -13.625 1 98.69 207 ALA A O 1
ATOM 1600 N N . GLY A 1 208 ? 2.486 -13.859 -14.797 1 98.5 208 GLY A N 1
ATOM 1601 C CA . GLY A 1 208 ? 1.829 -15.109 -15.148 1 98.5 208 GLY A CA 1
ATOM 1602 C C . GLY A 1 208 ? 1.451 -15.938 -13.93 1 98.5 208 GLY A C 1
ATOM 1603 O O . GLY A 1 208 ? 0.331 -16.438 -13.844 1 98.5 208 GLY A O 1
ATOM 1604 N N . LEU A 1 209 ? 2.379 -16.062 -13.023 1 98.19 209 LEU A N 1
ATOM 1605 C CA . LEU A 1 209 ? 2.125 -16.828 -11.797 1 98.19 209 LEU A CA 1
ATOM 1606 C C . LEU A 1 209 ? 1.032 -16.172 -10.969 1 98.19 209 LEU A C 1
ATOM 1608 O O . LEU A 1 209 ? 0.167 -16.844 -10.414 1 98.19 209 LEU A O 1
ATOM 1612 N N . ALA A 1 210 ? 1.07 -14.844 -10.867 1 98.12 210 ALA A N 1
ATOM 1613 C CA . ALA A 1 210 ? 0.056 -14.102 -10.117 1 98.12 210 ALA A CA 1
ATOM 1614 C C . ALA A 1 210 ? -1.338 -14.359 -10.688 1 98.12 210 ALA A C 1
ATOM 1616 O O . ALA A 1 210 ? -2.314 -14.43 -9.938 1 98.12 210 ALA A O 1
ATOM 1617 N N . SER A 1 211 ? -1.406 -14.484 -11.992 1 98.56 211 SER A N 1
ATOM 1618 C CA . SER A 1 211 ? -2.705 -14.703 -12.625 1 98.56 211 SER A CA 1
ATOM 1619 C C . SER A 1 211 ? -3.266 -16.078 -12.273 1 98.56 211 SER A C 1
ATOM 1621 O O . SER A 1 211 ? -4.477 -16.234 -12.117 1 98.56 211 SER A O 1
ATOM 1623 N N . VAL A 1 212 ? -2.42 -17.078 -12.164 1 98.38 212 VAL A N 1
ATOM 1624 C CA . VAL A 1 212 ? -2.887 -18.406 -11.781 1 98.38 212 VAL A CA 1
ATOM 1625 C C . VAL A 1 212 ? -3.414 -18.375 -10.344 1 98.38 212 VAL A C 1
ATOM 1627 O O . VAL A 1 212 ? -4.457 -18.953 -10.047 1 98.38 212 VAL A O 1
ATOM 1630 N N . ALA A 1 213 ? -2.666 -17.688 -9.477 1 98.38 213 ALA A N 1
ATOM 1631 C CA . ALA A 1 213 ? -3.172 -17.5 -8.117 1 98.38 213 ALA A CA 1
ATOM 1632 C C . ALA A 1 213 ? -4.547 -16.844 -8.133 1 98.38 213 ALA A C 1
ATOM 1634 O O . ALA A 1 213 ? -5.418 -17.188 -7.332 1 98.38 213 ALA A O 1
ATOM 1635 N N . GLY A 1 214 ? -4.707 -15.938 -9.055 1 98.12 214 GLY A N 1
ATOM 1636 C CA . GLY A 1 214 ? -5.988 -15.273 -9.203 1 98.12 214 GLY A CA 1
ATOM 1637 C C . GLY A 1 214 ? -7.109 -16.203 -9.625 1 98.12 214 GLY A C 1
ATOM 1638 O O . GLY A 1 214 ? -8.211 -16.156 -9.07 1 98.12 214 GLY A O 1
ATOM 1639 N N . ILE A 1 215 ? -6.828 -17.016 -10.594 1 98.31 215 ILE A N 1
ATOM 1640 C CA . ILE A 1 215 ? -7.82 -17.969 -11.07 1 98.31 215 ILE A CA 1
ATOM 1641 C C . ILE A 1 215 ? -8.195 -18.922 -9.945 1 98.31 215 ILE A C 1
ATOM 1643 O O . ILE A 1 215 ? -9.375 -19.188 -9.719 1 98.31 215 ILE A O 1
ATOM 1647 N N . LEU A 1 216 ? -7.16 -19.422 -9.266 1 98 216 LEU A N 1
ATOM 1648 C CA . LEU A 1 216 ? -7.41 -20.344 -8.156 1 98 216 LEU A CA 1
ATOM 1649 C C . LEU A 1 216 ? -8.203 -19.656 -7.047 1 98 216 LEU A C 1
ATOM 1651 O O . LEU A 1 216 ? -9.133 -20.234 -6.492 1 98 216 LEU A O 1
ATOM 1655 N N . TYR A 1 217 ? -7.832 -18.422 -6.754 1 97.5 217 TYR A N 1
ATOM 1656 C CA . TYR A 1 217 ? -8.562 -17.641 -5.762 1 97.5 217 TYR A CA 1
ATOM 1657 C C . TYR A 1 217 ? -10.016 -17.453 -6.172 1 97.5 217 TYR A C 1
ATOM 1659 O O . TYR A 1 217 ? -10.922 -17.578 -5.344 1 97.5 217 TYR A O 1
ATOM 1667 N N . GLY A 1 218 ? -10.234 -17.219 -7.434 1 96.56 218 GLY A N 1
ATOM 1668 C CA . GLY A 1 218 ? -11.586 -17.062 -7.961 1 96.56 218 GLY A CA 1
ATOM 1669 C C . GLY A 1 218 ? -12.422 -18.328 -7.848 1 96.56 218 GLY A C 1
ATOM 1670 O O . GLY A 1 218 ? -13.641 -18.25 -7.684 1 96.56 218 GLY A O 1
ATOM 1671 N N . GLN A 1 219 ? -11.773 -19.453 -7.934 1 96.31 219 GLN A N 1
ATOM 1672 C CA . GLN A 1 219 ? -12.5 -20.703 -7.793 1 96.31 219 GLN A CA 1
ATOM 1673 C C . GLN A 1 219 ? -12.922 -20.938 -6.344 1 96.31 219 GLN A C 1
ATOM 1675 O O . GLN A 1 219 ? -13.977 -21.516 -6.082 1 96.31 219 GLN A O 1
ATOM 1680 N N . ALA A 1 220 ? -12.125 -20.516 -5.445 1 95.44 220 ALA A N 1
ATOM 1681 C CA . ALA A 1 220 ? -12.414 -20.703 -4.027 1 95.44 220 ALA A CA 1
ATOM 1682 C C . ALA A 1 220 ? -13.312 -19.594 -3.49 1 95.44 220 ALA A C 1
ATOM 1684 O O . ALA A 1 220 ? -14.188 -19.844 -2.658 1 95.44 220 ALA A O 1
ATOM 1685 N N . TYR A 1 221 ? -13.039 -18.406 -3.926 1 93.69 221 TYR A N 1
ATOM 1686 C CA . TYR A 1 221 ? -13.766 -17.203 -3.541 1 93.69 221 TYR A CA 1
ATOM 1687 C C . TYR A 1 221 ? -14.234 -16.438 -4.77 1 93.69 221 TYR A C 1
ATOM 1689 O O . TYR A 1 221 ? -13.586 -15.484 -5.199 1 93.69 221 TYR A O 1
ATOM 1697 N N . PRO A 1 222 ? -15.406 -16.719 -5.234 1 94.94 222 PRO A N 1
ATOM 1698 C CA . PRO A 1 222 ? -15.797 -16.344 -6.59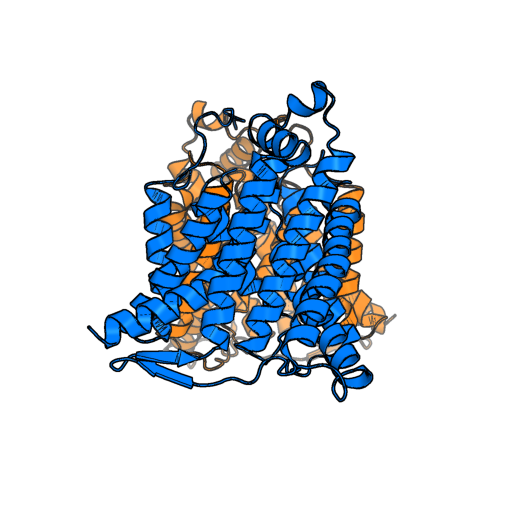4 1 94.94 222 PRO A CA 1
ATOM 1699 C C . PRO A 1 222 ? -16.141 -14.859 -6.723 1 94.94 222 PRO A C 1
ATOM 1701 O O . PRO A 1 222 ? -16.234 -14.336 -7.836 1 94.94 222 PRO A O 1
ATOM 1704 N N . VAL A 1 223 ? -16.297 -14.156 -5.656 1 94.38 223 VAL A N 1
ATOM 1705 C CA . VAL A 1 223 ? -16.672 -12.75 -5.738 1 94.38 223 VAL A CA 1
ATOM 1706 C C . VAL A 1 223 ? -15.438 -11.906 -6.02 1 94.38 223 VAL A C 1
ATOM 1708 O O . VAL A 1 223 ? -14.508 -11.867 -5.207 1 94.38 223 VAL A O 1
ATOM 1711 N N . LEU A 1 224 ? -15.461 -11.25 -7.137 1 95.56 224 LEU A N 1
ATOM 1712 C CA . LEU A 1 224 ? -14.328 -10.43 -7.562 1 95.56 224 LEU A CA 1
ATOM 1713 C C . LEU A 1 224 ? -14.484 -8.992 -7.066 1 95.56 224 LEU A C 1
ATOM 1715 O O . LEU A 1 224 ? -15.594 -8.461 -7.02 1 95.56 224 LEU A O 1
ATOM 1719 N N . ASP A 1 225 ? -13.383 -8.438 -6.668 1 93.56 225 ASP A N 1
ATOM 1720 C CA . ASP A 1 225 ? -13.281 -7.059 -6.199 1 93.56 225 ASP A CA 1
ATOM 1721 C C . ASP A 1 225 ? -12.094 -6.348 -6.84 1 93.56 225 ASP A C 1
ATOM 1723 O O . ASP A 1 225 ? -10.969 -6.844 -6.797 1 93.56 225 ASP A O 1
ATOM 1727 N N . PRO A 1 226 ? -12.398 -5.168 -7.426 1 92.38 226 PRO A N 1
ATOM 1728 C CA . PRO A 1 226 ? -11.305 -4.449 -8.086 1 92.38 226 PRO A CA 1
ATOM 1729 C C . PRO A 1 226 ? -10.188 -4.062 -7.125 1 92.38 226 PRO A C 1
ATOM 1731 O O . PRO A 1 226 ? -9.094 -3.68 -7.562 1 92.38 226 PRO A O 1
ATOM 1734 N N . TYR A 1 227 ? -10.383 -4.109 -5.852 1 89.62 227 TYR A N 1
ATOM 1735 C CA . TYR A 1 227 ? -9.367 -3.738 -4.867 1 89.62 227 TYR A CA 1
ATOM 1736 C C . TYR A 1 227 ? -8.797 -4.977 -4.184 1 89.62 227 TYR A C 1
ATOM 1738 O O . TYR A 1 227 ? -8.008 -4.863 -3.242 1 89.62 227 TYR A O 1
ATOM 1746 N N . MET A 1 228 ? -9.148 -6.145 -4.676 1 90.75 228 MET A N 1
ATOM 1747 C CA . MET A 1 228 ? -8.766 -7.391 -4.02 1 90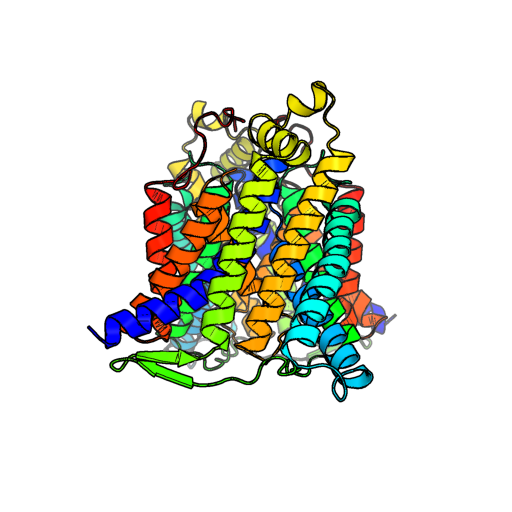.75 228 MET A CA 1
ATOM 1748 C C . MET A 1 228 ? -7.254 -7.578 -4.055 1 90.75 228 MET A C 1
ATOM 1750 O O . MET A 1 228 ? -6.703 -8.336 -3.256 1 90.75 228 MET A O 1
ATOM 1754 N N . GLY A 1 229 ? -6.598 -6.895 -4.965 1 92.56 229 GLY A N 1
ATOM 1755 C CA . GLY A 1 229 ? -5.156 -7.023 -5.102 1 92.56 229 GLY A CA 1
ATOM 1756 C C . GLY A 1 229 ? -4.387 -6.277 -4.031 1 92.56 229 GLY A C 1
ATOM 1757 O O . GLY A 1 229 ? -3.205 -6.551 -3.805 1 92.56 229 GLY A O 1
ATOM 1758 N N . ILE A 1 230 ? -4.961 -5.328 -3.348 1 88.62 230 ILE A N 1
ATOM 1759 C CA . ILE A 1 230 ? -4.246 -4.461 -2.42 1 88.62 230 ILE A CA 1
ATOM 1760 C C . ILE A 1 230 ? -3.857 -5.246 -1.171 1 88.62 230 ILE A C 1
ATOM 1762 O O . ILE A 1 230 ? -2.674 -5.48 -0.918 1 88.62 230 ILE A O 1
ATOM 1766 N N . LEU A 1 231 ? -4.859 -5.848 -0.558 1 86.31 231 LEU A N 1
ATOM 1767 C CA . LEU A 1 231 ? -4.586 -6.504 0.715 1 86.31 231 LEU A CA 1
ATOM 1768 C C . LEU A 1 231 ? -3.787 -7.785 0.502 1 86.31 231 LEU A C 1
ATOM 1770 O O . LEU A 1 231 ? -2.783 -8.016 1.181 1 86.31 231 LEU A O 1
ATOM 1774 N N . LEU A 1 232 ? -4.238 -8.57 -0.492 1 91.81 232 LEU A N 1
ATOM 1775 C CA . LEU A 1 232 ? -3.529 -9.812 -0.763 1 91.81 232 LEU A CA 1
ATOM 1776 C C . LEU A 1 232 ? -2.115 -9.539 -1.262 1 91.81 232 LEU A C 1
ATOM 1778 O O . LEU A 1 232 ? -1.181 -10.273 -0.925 1 91.81 232 LEU A O 1
ATOM 1782 N N . GLY A 1 233 ? -2.043 -8.508 -2.008 1 93.12 233 GLY A N 1
ATOM 1783 C CA . GLY A 1 233 ? -0.738 -8.117 -2.516 1 93.12 233 GLY A CA 1
ATOM 1784 C C . GLY A 1 233 ? 0.227 -7.699 -1.421 1 93.12 233 GLY A C 1
ATOM 1785 O O . GLY A 1 233 ? 1.381 -8.133 -1.406 1 93.12 233 GLY A O 1
ATOM 1786 N N . TRP A 1 234 ? -0.21 -6.898 -0.499 1 91.88 234 TRP A N 1
ATOM 1787 C CA . TRP A 1 234 ? 0.648 -6.43 0.584 1 91.88 234 TRP A CA 1
ATOM 1788 C C . TRP A 1 234 ? 1.066 -7.586 1.485 1 91.88 234 TRP A C 1
ATOM 1790 O O . TRP A 1 234 ? 2.221 -7.664 1.915 1 91.88 234 TRP A O 1
ATOM 1800 N N . LYS A 1 235 ? 0.13 -8.477 1.751 1 94.06 235 LYS A N 1
ATOM 1801 C CA . LYS A 1 235 ? 0.437 -9.625 2.594 1 94.06 235 LYS A CA 1
ATOM 1802 C C . LYS A 1 235 ? 1.458 -10.547 1.925 1 94.06 235 LYS A C 1
ATOM 1804 O O . LYS A 1 235 ? 2.371 -11.047 2.582 1 94.06 235 LYS A O 1
ATOM 1809 N N . ALA A 1 236 ? 1.264 -10.68 0.642 1 96.69 236 ALA A N 1
ATOM 1810 C CA . ALA A 1 236 ? 2.217 -11.5 -0.102 1 96.69 236 ALA A CA 1
ATOM 1811 C C . ALA A 1 236 ? 3.584 -10.82 -0.174 1 96.69 236 ALA A C 1
ATOM 1813 O O . ALA A 1 236 ? 4.617 -11.492 -0.186 1 96.69 236 ALA A O 1
ATOM 1814 N N . PHE A 1 237 ? 3.617 -9.516 -0.249 1 95.44 237 PHE A N 1
ATOM 1815 C CA . PHE A 1 237 ? 4.871 -8.773 -0.251 1 95.44 237 PHE A CA 1
ATOM 1816 C C . PHE A 1 237 ? 5.621 -8.977 1.06 1 95.44 237 PHE A C 1
ATOM 1818 O O . PHE A 1 237 ? 6.84 -9.164 1.061 1 95.44 237 PHE A O 1
ATOM 1825 N N . VAL A 1 238 ? 4.871 -8.914 2.129 1 94.25 238 VAL A N 1
ATOM 1826 C CA . VAL A 1 238 ? 5.465 -9.172 3.438 1 94.25 238 VAL A CA 1
ATOM 1827 C C . VAL A 1 238 ? 6.113 -10.555 3.447 1 94.25 238 VAL A C 1
ATOM 1829 O O . VAL A 1 238 ? 7.242 -10.711 3.916 1 94.25 238 VAL A O 1
ATOM 1832 N N . ALA A 1 239 ? 5.395 -11.531 2.893 1 96 239 ALA A N 1
ATOM 1833 C CA . ALA A 1 239 ? 5.93 -12.891 2.83 1 96 239 ALA A CA 1
ATOM 1834 C C . ALA A 1 239 ? 7.191 -12.945 1.973 1 96 239 ALA A C 1
ATOM 1836 O O . ALA A 1 239 ? 8.156 -13.633 2.316 1 96 239 ALA A O 1
ATOM 1837 N N . ALA A 1 240 ? 7.211 -12.25 0.877 1 95.75 240 ALA A N 1
ATOM 1838 C CA . ALA A 1 240 ? 8.359 -12.25 -0.025 1 95.75 240 ALA A CA 1
ATOM 1839 C C . ALA A 1 240 ? 9.609 -11.727 0.679 1 95.75 240 ALA A C 1
ATOM 1841 O O . ALA A 1 240 ? 10.695 -12.305 0.544 1 95.75 240 ALA A O 1
ATOM 1842 N N . ILE A 1 241 ? 9.445 -10.656 1.409 1 92.69 241 ILE A N 1
ATOM 1843 C CA . ILE A 1 241 ? 10.594 -10.047 2.082 1 92.69 241 ILE A CA 1
ATOM 1844 C C . ILE A 1 241 ? 11.008 -10.906 3.273 1 92.69 241 ILE A C 1
ATOM 1846 O O . ILE A 1 241 ? 12.195 -11.07 3.545 1 92.69 241 ILE A O 1
ATOM 1850 N N . LEU A 1 242 ? 9.984 -11.477 3.965 1 93.69 242 LEU A N 1
ATOM 1851 C CA . LEU A 1 242 ? 10.266 -12.367 5.082 1 93.69 242 LEU A CA 1
ATOM 1852 C C . LEU A 1 242 ? 11.055 -13.594 4.613 1 93.69 242 LEU A C 1
ATOM 1854 O O . LEU A 1 242 ? 11.852 -14.148 5.371 1 93.69 242 LEU A O 1
ATOM 1858 N N . GLY A 1 243 ? 10.773 -14.039 3.473 1 94.44 243 GLY A N 1
ATOM 1859 C CA . GLY A 1 243 ? 11.5 -15.156 2.896 1 94.44 243 GLY A CA 1
ATOM 1860 C C . GLY A 1 243 ? 12.977 -14.859 2.682 1 94.44 243 GLY A C 1
ATOM 1861 O O . GLY A 1 243 ? 13.812 -15.773 2.717 1 94.44 243 GLY A O 1
ATOM 1862 N N . GLY A 1 244 ? 13.273 -13.586 2.338 1 90.69 244 GLY A N 1
ATOM 1863 C CA . GLY A 1 244 ? 14.648 -13.188 2.072 1 90.69 244 GLY A CA 1
ATOM 1864 C C . GLY A 1 244 ? 14.891 -12.805 0.625 1 90.69 244 GLY A C 1
ATOM 1865 O O . GLY A 1 244 ? 14.367 -13.445 -0.288 1 90.69 244 GLY A O 1
ATOM 1866 N N . ARG A 1 245 ? 15.703 -11.82 0.465 1 83.56 245 ARG A N 1
ATOM 1867 C CA . ARG A 1 245 ? 15.984 -11.367 -0.892 1 83.56 245 ARG A CA 1
ATOM 1868 C C . ARG A 1 245 ? 16.609 -12.477 -1.727 1 83.56 245 ARG A C 1
ATOM 1870 O O . ARG A 1 245 ? 17.578 -13.109 -1.299 1 83.56 245 ARG A O 1
ATOM 1877 N N . GLY A 1 246 ? 16.047 -12.664 -2.865 1 79.25 246 GLY A N 1
ATOM 1878 C CA . GLY A 1 246 ? 16.641 -13.586 -3.82 1 79.25 246 GLY A CA 1
ATOM 1879 C C . GLY A 1 246 ? 16.297 -15.039 -3.545 1 79.25 246 GLY A C 1
ATOM 1880 O O . GLY A 1 246 ? 16.719 -15.93 -4.281 1 79.25 246 GLY A O 1
ATOM 1881 N N . SER A 1 247 ? 15.539 -15.234 -2.52 1 89.56 247 SER A N 1
ATOM 1882 C CA . SER A 1 247 ? 15.18 -16.609 -2.213 1 89.56 247 SER A CA 1
ATOM 1883 C C . SER A 1 247 ? 13.727 -16.906 -2.588 1 89.56 247 SER A C 1
ATOM 1885 O O . SER A 1 247 ? 12.82 -16.719 -1.771 1 89.56 247 SER A O 1
ATOM 1887 N N . ILE A 1 248 ? 13.578 -17.438 -3.668 1 91 248 ILE A N 1
ATOM 1888 C CA . ILE A 1 248 ? 12.242 -17.734 -4.176 1 91 248 ILE A CA 1
ATOM 1889 C C . ILE A 1 248 ? 11.562 -18.781 -3.287 1 91 248 ILE A C 1
ATOM 1891 O O . ILE A 1 248 ? 10.406 -18.609 -2.904 1 91 248 ILE A O 1
ATOM 1895 N N . MET A 1 249 ? 12.32 -19.781 -2.918 1 91.5 249 MET A N 1
ATOM 1896 C CA . MET A 1 249 ? 11.773 -20.812 -2.039 1 91.5 249 MET A CA 1
ATOM 1897 C C . MET A 1 249 ? 11.477 -20.25 -0.653 1 91.5 249 MET A C 1
ATOM 1899 O O . MET A 1 249 ? 10.516 -20.641 -0.003 1 91.5 249 MET A O 1
ATOM 1903 N N . GLY A 1 250 ? 12.344 -19.375 -0.223 1 94.31 250 GLY A N 1
ATOM 1904 C CA . GLY A 1 250 ? 12.086 -18.688 1.033 1 94.31 250 GLY A CA 1
ATOM 1905 C C . GLY A 1 250 ? 10.766 -17.938 1.035 1 94.31 250 GLY A C 1
ATOM 1906 O O . GLY A 1 250 ? 10.023 -17.984 2.014 1 94.31 250 GLY A O 1
ATOM 1907 N N . ALA A 1 251 ? 10.508 -17.297 -0.075 1 96.12 251 ALA A N 1
ATOM 1908 C CA . ALA A 1 251 ? 9.258 -16.547 -0.213 1 96.12 251 ALA A CA 1
ATOM 1909 C C . ALA A 1 251 ? 8.047 -17.484 -0.152 1 96.12 251 ALA A C 1
ATOM 1911 O O . ALA A 1 251 ? 7.055 -17.172 0.51 1 96.12 251 ALA A O 1
ATOM 1912 N N . ALA A 1 252 ? 8.164 -18.578 -0.811 1 97.12 252 ALA A N 1
ATOM 1913 C CA . ALA A 1 252 ? 7.078 -19.562 -0.803 1 97.12 252 ALA A CA 1
ATOM 1914 C C . ALA A 1 252 ? 6.816 -20.078 0.609 1 97.12 252 ALA A C 1
ATOM 1916 O O . ALA A 1 252 ? 5.668 -20.125 1.059 1 97.12 252 ALA A O 1
ATOM 1917 N N . LEU A 1 253 ? 7.832 -20.422 1.287 1 96.75 253 LEU A N 1
ATOM 1918 C CA . LEU A 1 253 ? 7.711 -20.953 2.643 1 96.75 253 LEU A CA 1
ATOM 1919 C C . LEU A 1 253 ? 7.141 -19.906 3.586 1 96.75 253 LEU A C 1
ATOM 1921 O O . LEU A 1 253 ? 6.328 -20.219 4.457 1 96.75 253 LEU A O 1
ATOM 1925 N N . ALA A 1 254 ? 7.625 -18.719 3.404 1 97.12 254 ALA A N 1
ATOM 1926 C CA . ALA A 1 254 ? 7.102 -17.625 4.215 1 97.12 254 ALA A CA 1
ATOM 1927 C C . ALA A 1 254 ? 5.617 -17.391 3.932 1 97.12 254 ALA A C 1
ATOM 1929 O O . ALA A 1 254 ? 4.855 -17.031 4.832 1 97.12 254 ALA A O 1
ATOM 1930 N N . GLY A 1 255 ? 5.211 -17.547 2.678 1 97.62 255 GLY A N 1
ATOM 1931 C CA . GLY A 1 255 ? 3.797 -17.469 2.348 1 97.62 255 GLY A CA 1
ATOM 1932 C C . GLY A 1 255 ? 2.957 -18.5 3.076 1 97.62 255 GLY A C 1
ATOM 1933 O O . GLY A 1 255 ? 1.905 -18.172 3.629 1 97.62 255 GLY A O 1
ATOM 1934 N N . TYR A 1 256 ? 3.465 -19.672 3.092 1 98.19 256 TYR A N 1
ATOM 1935 C CA . TYR A 1 256 ? 2.768 -20.734 3.816 1 98.19 256 TYR A CA 1
ATOM 1936 C C . TYR A 1 256 ? 2.766 -20.453 5.316 1 98.19 256 TYR A C 1
ATOM 1938 O O . TYR A 1 256 ? 1.785 -20.75 6.004 1 98.19 256 TYR A O 1
ATOM 1946 N N . LEU A 1 257 ? 3.848 -19.922 5.793 1 97.44 257 LEU A N 1
ATOM 1947 C CA . LEU A 1 257 ? 3.926 -19.578 7.207 1 97.44 257 LEU A CA 1
ATOM 1948 C C . LEU A 1 257 ? 2.889 -18.516 7.562 1 97.44 257 LEU A C 1
ATOM 1950 O O . LEU A 1 257 ? 2.205 -18.625 8.586 1 97.44 257 LEU A O 1
ATOM 1954 N N . LEU A 1 258 ? 2.826 -17.531 6.742 1 96.5 258 LEU A N 1
ATOM 1955 C CA . LEU A 1 258 ? 1.849 -16.484 6.973 1 96.5 258 LEU A CA 1
ATOM 1956 C C . LEU A 1 258 ? 0.43 -17.031 6.961 1 96.5 258 LEU A C 1
ATOM 1958 O O . LEU A 1 258 ? -0.382 -16.703 7.824 1 96.5 258 LEU A O 1
ATOM 1962 N N . GLY A 1 259 ? 0.131 -17.859 5.965 1 97.31 259 GLY A N 1
ATOM 1963 C CA . GLY A 1 259 ? -1.167 -18.5 5.922 1 97.31 259 GLY A CA 1
ATOM 1964 C C . GLY A 1 259 ? -1.465 -19.328 7.168 1 97.31 259 GLY A C 1
ATOM 1965 O O . GLY A 1 259 ? -2.572 -19.266 7.707 1 97.31 259 GLY A O 1
ATOM 1966 N N . ALA A 1 260 ? -0.489 -20 7.609 1 97.69 260 ALA A N 1
ATOM 1967 C CA . ALA A 1 260 ? -0.644 -20.828 8.812 1 97.69 260 ALA A CA 1
ATOM 1968 C C . ALA A 1 260 ? -0.908 -19.953 10.039 1 97.69 260 ALA A C 1
ATOM 1970 O O . ALA A 1 260 ? -1.805 -20.234 10.828 1 97.69 260 ALA A O 1
ATOM 1971 N N . ILE A 1 261 ? -0.153 -18.891 10.188 1 96.81 261 ILE A N 1
ATOM 1972 C CA . ILE A 1 261 ? -0.316 -18 11.336 1 96.81 261 ILE A CA 1
ATOM 1973 C C . ILE A 1 261 ? -1.724 -17.406 11.328 1 96.81 261 ILE A C 1
ATOM 1975 O O . ILE A 1 261 ? -2.389 -17.375 12.367 1 96.81 261 ILE A O 1
ATOM 1979 N N . GLU A 1 262 ? -2.148 -16.984 10.18 1 96.38 262 GLU A N 1
ATOM 1980 C CA . GLU A 1 262 ? -3.473 -16.391 10.094 1 96.38 262 GLU A CA 1
ATOM 1981 C C . GLU A 1 262 ? -4.566 -17.391 10.438 1 96.38 262 GLU A C 1
ATOM 1983 O O . GLU A 1 262 ? -5.477 -17.078 11.211 1 96.38 262 GLU A O 1
ATOM 1988 N N . ILE A 1 263 ? -4.461 -18.641 9.898 1 96.75 263 ILE A N 1
ATOM 1989 C CA . ILE A 1 263 ? -5.508 -19.641 10.07 1 96.75 263 ILE A CA 1
ATOM 1990 C C . ILE A 1 263 ? -5.492 -20.156 11.508 1 96.75 263 ILE A C 1
ATOM 1992 O O . ILE A 1 263 ? -6.543 -20.281 12.141 1 96.75 263 ILE A O 1
ATOM 1996 N N . PHE A 1 264 ? -4.367 -20.375 12.062 1 96.56 264 PHE A N 1
ATOM 1997 C CA . PHE A 1 264 ? -4.289 -20.922 13.406 1 96.56 264 PHE A CA 1
ATOM 1998 C C . PHE A 1 264 ? -4.609 -19.859 14.445 1 96.56 264 PHE A C 1
ATOM 2000 O O . PHE A 1 264 ? -5.109 -20.172 15.531 1 96.56 264 PHE A O 1
ATOM 2007 N N . THR A 1 265 ? -4.293 -18.609 14.172 1 94.88 265 THR A N 1
ATOM 2008 C CA . THR A 1 265 ? -4.746 -17.531 15.047 1 94.88 265 THR A CA 1
ATOM 2009 C C . THR A 1 265 ? -6.27 -17.5 15.133 1 94.88 265 THR A C 1
ATOM 2011 O O . THR A 1 265 ? -6.836 -17.375 16.219 1 94.88 265 THR A O 1
ATOM 2014 N N . ALA A 1 266 ? -6.883 -17.688 13.969 1 92.5 266 ALA A N 1
ATOM 2015 C CA . ALA A 1 266 ? -8.344 -17.656 13.922 1 92.5 266 ALA A CA 1
ATOM 2016 C C . ALA A 1 266 ? -8.938 -18.922 14.531 1 92.5 266 ALA A C 1
ATOM 2018 O O . ALA A 1 266 ? -10.133 -18.969 14.836 1 92.5 266 ALA A O 1
ATOM 2019 N N . MET A 1 267 ? -8.094 -19.938 14.672 1 91.06 267 MET A N 1
ATOM 2020 C CA . MET A 1 267 ? -8.523 -21.172 15.336 1 91.06 267 MET A CA 1
ATOM 2021 C C . MET A 1 267 ? -8.672 -20.938 16.844 1 91.06 267 MET A C 1
ATOM 2023 O O . MET A 1 267 ? -9.555 -21.516 17.469 1 91.06 267 MET A O 1
ATOM 2027 N N . VAL A 1 268 ? -7.844 -20.078 17.406 1 92.75 268 VAL A N 1
ATOM 2028 C CA . VAL A 1 268 ? -7.754 -19.906 18.859 1 92.75 268 VAL A CA 1
ATOM 2029 C C . VAL A 1 268 ? -8.469 -18.625 19.266 1 92.75 268 VAL A C 1
ATOM 2031 O O . VAL A 1 268 ? -9.07 -18.547 20.344 1 92.75 268 VAL A O 1
ATOM 2034 N N . PHE A 1 269 ? -8.422 -17.578 18.406 1 92.94 269 PHE A N 1
ATOM 2035 C CA . PHE A 1 269 ? -9 -16.281 18.688 1 92.94 269 PHE A CA 1
ATOM 2036 C C . PHE A 1 269 ? -10.117 -15.945 17.703 1 92.94 269 PHE A C 1
ATOM 2038 O O . PHE A 1 269 ? -10.227 -16.578 16.641 1 92.94 269 PHE A O 1
ATOM 2045 N N . PRO A 1 270 ? -10.984 -15.023 18.141 1 91.56 270 PRO A N 1
ATOM 2046 C CA . PRO A 1 270 ? -11.969 -14.555 17.156 1 91.56 270 PRO A CA 1
ATOM 2047 C C . PRO A 1 270 ? -11.32 -14.062 15.859 1 91.56 270 PRO A C 1
ATOM 2049 O O . PRO A 1 270 ? -10.227 -13.484 15.891 1 91.56 270 PRO A O 1
ATOM 2052 N N . SER A 1 271 ? -11.977 -14.281 14.695 1 89.44 271 SER A N 1
ATOM 2053 C CA . SER A 1 271 ? -11.453 -13.984 13.367 1 89.44 271 SER A CA 1
ATOM 2054 C C . SER A 1 271 ? -11.102 -12.508 13.234 1 89.44 271 SER A C 1
ATOM 2056 O O . SER A 1 271 ? -10.234 -12.141 12.438 1 89.44 271 SER A O 1
ATOM 2058 N N . THR A 1 272 ? -11.672 -11.695 14.062 1 88.5 272 THR A N 1
ATOM 2059 C CA . THR A 1 272 ? -11.414 -10.266 14.016 1 88.5 272 THR A CA 1
ATOM 2060 C C . THR A 1 272 ? -9.984 -9.961 14.461 1 88.5 272 THR A C 1
ATOM 2062 O O . THR A 1 272 ? -9.422 -8.922 14.102 1 88.5 272 THR A O 1
ATOM 2065 N N . PHE A 1 273 ? -9.383 -10.875 15.148 1 92.19 273 PHE A N 1
ATOM 2066 C CA . PHE A 1 273 ? -8.039 -10.664 15.68 1 92.19 273 PHE A CA 1
ATOM 2067 C C . PHE A 1 273 ? -6.988 -11.258 14.742 1 92.19 273 PHE A C 1
ATOM 2069 O O . PHE A 1 273 ? -5.789 -11.109 14.969 1 92.19 273 PHE A O 1
ATOM 2076 N N . ARG A 1 274 ? -7.426 -11.852 13.703 1 93.44 274 ARG A N 1
ATOM 2077 C CA . ARG A 1 274 ? -6.551 -12.625 12.828 1 93.44 274 ARG A CA 1
ATOM 2078 C C . ARG A 1 274 ? -5.395 -11.773 12.32 1 93.44 274 ARG A C 1
ATOM 2080 O O . ARG A 1 274 ? -4.227 -12.102 12.547 1 93.44 274 ARG A O 1
ATOM 2087 N N . ASP A 1 275 ? -5.691 -10.68 11.703 1 92.44 275 ASP A N 1
ATOM 2088 C CA . ASP A 1 275 ? -4.66 -9.859 11.062 1 92.44 275 ASP A CA 1
ATOM 2089 C C . ASP A 1 275 ? -3.803 -9.148 12.109 1 92.44 275 ASP A C 1
ATOM 2091 O O . ASP A 1 275 ? -2.582 -9.062 11.961 1 92.44 275 ASP A O 1
ATOM 2095 N N . LEU A 1 276 ? -4.395 -8.672 13.148 1 93.44 276 LEU A N 1
ATOM 2096 C CA . LEU A 1 276 ? -3.646 -7.992 14.203 1 93.44 276 LEU A CA 1
ATOM 2097 C C . LEU A 1 276 ? -2.574 -8.906 14.781 1 93.44 276 LEU A C 1
ATOM 2099 O O . LEU A 1 276 ? -1.407 -8.523 14.875 1 93.44 276 LEU A O 1
ATOM 2103 N N . ILE A 1 277 ? -2.973 -10.062 15.102 1 94.25 277 ILE A N 1
ATOM 2104 C CA . ILE A 1 277 ? -2.062 -11 15.758 1 94.25 277 ILE A CA 1
ATOM 2105 C C . ILE A 1 277 ? -1.037 -11.508 14.75 1 94.25 277 ILE A C 1
ATOM 2107 O O . ILE A 1 277 ? 0.162 -11.547 15.031 1 94.25 277 ILE A O 1
ATOM 2111 N N . ALA A 1 278 ? -1.527 -11.891 13.586 1 93.25 278 ALA A N 1
ATOM 2112 C CA . ALA A 1 278 ? -0.637 -12.438 12.57 1 93.25 278 ALA A CA 1
ATOM 2113 C C . ALA A 1 278 ? 0.484 -11.461 12.234 1 93.25 278 ALA A C 1
ATOM 2115 O O . ALA A 1 278 ? 1.659 -11.836 12.219 1 93.25 278 ALA A O 1
ATOM 2116 N N . TYR A 1 279 ? 0.201 -10.258 12.117 1 93.62 279 TYR A N 1
ATOM 2117 C CA . TYR A 1 279 ? 1.204 -9.312 11.641 1 93.62 279 TYR A CA 1
ATOM 2118 C C . TYR A 1 279 ? 2.016 -8.742 12.797 1 93.62 279 TYR A C 1
ATOM 2120 O O . TYR A 1 279 ? 3.119 -8.227 12.594 1 93.62 279 TYR A O 1
ATOM 2128 N N . THR A 1 280 ? 1.484 -8.836 13.992 1 94.94 280 THR A N 1
ATOM 2129 C CA . THR A 1 280 ? 2.324 -8.586 15.156 1 94.94 280 THR A CA 1
ATOM 2130 C C . THR A 1 280 ? 3.406 -9.656 15.281 1 94.94 280 THR A C 1
ATOM 2132 O O . THR A 1 280 ? 4.574 -9.344 15.523 1 94.94 280 THR A O 1
ATOM 2135 N N . ILE A 1 281 ? 3.008 -10.883 15.039 1 94.19 281 ILE A N 1
ATOM 2136 C CA . ILE A 1 281 ? 3.953 -11.992 15.094 1 94.19 281 ILE A CA 1
ATOM 2137 C C . ILE A 1 281 ? 5.02 -11.82 14.016 1 94.19 281 ILE A C 1
ATOM 2139 O O . ILE A 1 281 ? 6.215 -11.961 14.281 1 94.19 281 ILE A O 1
ATOM 2143 N N . ILE A 1 282 ? 4.566 -11.477 12.82 1 92.75 282 ILE A N 1
ATOM 2144 C CA . ILE A 1 282 ? 5.508 -11.328 11.711 1 92.75 282 ILE A CA 1
ATOM 2145 C C . ILE A 1 282 ? 6.449 -10.156 11.992 1 92.75 282 ILE A C 1
ATOM 2147 O O . ILE A 1 282 ? 7.645 -10.227 11.695 1 92.75 282 ILE A O 1
ATOM 2151 N N . LEU A 1 283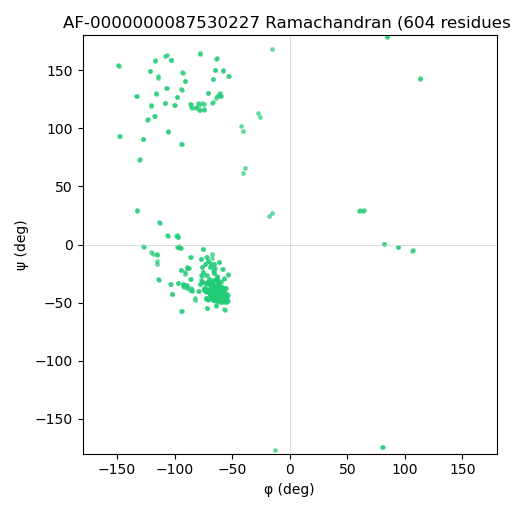 ? 5.926 -9.109 12.555 1 93.31 283 LEU A N 1
ATOM 2152 C CA . LEU A 1 283 ? 6.75 -7.961 12.922 1 93.31 283 LEU A CA 1
ATOM 2153 C C . LEU A 1 283 ? 7.824 -8.359 13.93 1 93.31 283 LEU A C 1
ATOM 2155 O O . LEU A 1 283 ? 8.984 -7.957 13.805 1 93.31 283 LEU A O 1
ATOM 2159 N N . ILE A 1 284 ? 7.492 -9.164 14.883 1 94.5 284 ILE A N 1
ATOM 2160 C CA . ILE A 1 284 ? 8.438 -9.641 15.891 1 94.5 284 ILE A CA 1
ATOM 2161 C C . ILE A 1 284 ? 9.492 -10.523 15.234 1 94.5 284 ILE A C 1
ATOM 2163 O O . ILE A 1 284 ? 10.688 -10.367 15.5 1 94.5 284 ILE A O 1
ATOM 2167 N N . ILE A 1 285 ? 9.094 -11.383 14.328 1 92.88 285 ILE A N 1
ATOM 2168 C CA . ILE A 1 285 ? 10.023 -12.25 13.625 1 92.88 285 ILE A CA 1
ATOM 2169 C C . ILE A 1 285 ? 11.023 -11.406 12.836 1 92.88 285 ILE A C 1
ATOM 2171 O O . ILE A 1 285 ? 12.227 -11.664 12.875 1 92.88 285 ILE A O 1
ATOM 2175 N N . LEU A 1 286 ? 10.516 -10.43 12.18 1 90.38 286 LEU A N 1
ATOM 2176 C CA . LEU A 1 286 ? 11.367 -9.594 11.328 1 90.38 286 LEU A CA 1
ATOM 2177 C C . LEU A 1 286 ? 12.344 -8.789 12.172 1 90.38 286 LEU A C 1
ATOM 2179 O O . LEU A 1 286 ? 13.461 -8.492 11.727 1 90.38 286 LEU A O 1
ATOM 2183 N N . THR A 1 287 ? 11.961 -8.391 13.344 1 90.19 287 THR A N 1
ATOM 2184 C CA . THR A 1 287 ? 12.836 -7.641 14.242 1 90.19 287 THR A CA 1
ATOM 2185 C C . THR A 1 287 ? 14.055 -8.477 14.633 1 90.19 287 THR A C 1
ATOM 2187 O O . THR A 1 287 ? 15.164 -7.953 14.758 1 90.19 287 THR A O 1
ATOM 2190 N N . PHE A 1 288 ? 13.852 -9.766 14.711 1 91.88 288 PHE A N 1
ATOM 2191 C CA . PHE A 1 288 ? 14.945 -10.641 15.109 1 91.88 288 PHE A CA 1
ATOM 2192 C C . PHE A 1 288 ? 15.672 -11.203 13.898 1 91.88 288 PHE A C 1
ATOM 2194 O O . PHE A 1 288 ? 16.828 -11.625 13.992 1 91.88 288 PHE A O 1
ATOM 2201 N N . ARG A 1 289 ? 14.93 -11.188 12.75 1 91.69 289 ARG A N 1
ATOM 2202 C CA . ARG A 1 289 ? 15.516 -11.641 11.492 1 91.69 289 ARG A CA 1
ATOM 2203 C C . ARG A 1 289 ? 15.281 -10.633 10.383 1 91.69 289 ARG A C 1
ATOM 2205 O O . ARG A 1 289 ? 14.609 -10.938 9.391 1 91.69 289 ARG A O 1
ATOM 2212 N N . PRO A 1 290 ? 15.969 -9.562 10.43 1 88.69 290 PRO A N 1
ATOM 2213 C CA . PRO A 1 290 ? 15.695 -8.453 9.508 1 88.69 290 PRO A CA 1
ATOM 2214 C C . PRO A 1 290 ? 16.078 -8.789 8.07 1 88.69 290 PRO A C 1
ATOM 2216 O O . PRO A 1 290 ? 15.609 -8.125 7.137 1 88.69 290 PRO A O 1
ATOM 2219 N N . ARG A 1 291 ? 16.891 -9.836 7.789 1 88.88 291 ARG A N 1
ATOM 2220 C CA . ARG A 1 291 ? 17.281 -10.219 6.434 1 88.88 291 ARG A CA 1
ATOM 2221 C C . ARG A 1 291 ? 16.391 -11.352 5.914 1 88.88 291 ARG A C 1
ATOM 2223 O O . ARG A 1 291 ? 16.594 -11.836 4.797 1 88.88 291 ARG A O 1
ATOM 2230 N N . GLY A 1 292 ? 15.367 -11.68 6.688 1 87.25 292 GLY A N 1
ATOM 2231 C CA . GLY A 1 292 ? 14.516 -12.805 6.344 1 87.25 292 GLY A CA 1
ATOM 2232 C C . GLY A 1 292 ? 15.109 -14.141 6.73 1 87.25 292 GLY A C 1
ATOM 2233 O O . GLY A 1 292 ? 16.203 -14.203 7.305 1 87.25 292 GLY A O 1
ATOM 2234 N N . PHE A 1 293 ? 14.461 -15.164 6.359 1 89.12 293 PHE A N 1
ATOM 2235 C CA . PHE A 1 293 ? 14.867 -16.5 6.766 1 89.12 293 PHE A CA 1
ATOM 2236 C C . PHE A 1 293 ? 16.047 -16.984 5.934 1 89.12 293 PHE A C 1
ATOM 2238 O O . PHE A 1 293 ? 16.953 -17.656 6.453 1 89.12 293 PHE A O 1
ATOM 2245 N N . PHE A 1 294 ? 16.078 -16.578 4.68 1 83.81 294 PHE A N 1
ATOM 2246 C CA . PHE A 1 294 ? 17.078 -17.141 3.777 1 83.81 294 PHE A CA 1
ATOM 2247 C C . PHE A 1 294 ? 17.766 -16.031 2.984 1 83.81 294 PHE A C 1
ATOM 2249 O O . PHE A 1 294 ? 18.172 -16.234 1.84 1 83.81 294 PHE A O 1
ATOM 2256 N N . GLY A 1 295 ? 17.844 -14.922 3.57 1 75.06 295 GLY A N 1
ATOM 2257 C CA . GLY A 1 295 ? 18.484 -13.805 2.877 1 75.06 295 GLY A CA 1
ATOM 2258 C C . GLY A 1 295 ? 19.984 -13.969 2.748 1 75.06 295 GLY A C 1
ATOM 2259 O O . GLY A 1 295 ? 20.625 -14.578 3.605 1 75.06 295 GLY A O 1
ATOM 2260 N N . MET A 1 296 ? 20.594 -13.797 1.559 1 64.62 296 MET A N 1
ATOM 2261 C CA . MET A 1 296 ? 22.031 -13.891 1.329 1 64.62 296 MET A CA 1
ATOM 2262 C C . MET A 1 296 ? 22.766 -12.758 2.039 1 64.62 296 MET A C 1
ATOM 2264 O O . MET A 1 296 ? 22.266 -11.641 2.125 1 64.62 296 MET A O 1
ATOM 2268 N N . GLU A 1 297 ? 23.672 -13.195 2.877 1 57.59 297 GLU A N 1
ATOM 2269 C CA . GLU A 1 297 ? 24.469 -12.227 3.629 1 57.59 297 GLU A CA 1
ATOM 2270 C C . GLU A 1 297 ? 25.156 -11.242 2.697 1 57.59 297 GLU A C 1
ATOM 2272 O O . GLU A 1 297 ? 25.328 -10.062 3.037 1 57.59 297 GLU A O 1
ATOM 2277 N N . HIS A 1 298 ? 25.719 -11.953 1.524 1 51.78 298 HIS A N 1
ATOM 2278 C CA . HIS A 1 298 ? 26.672 -11.133 0.794 1 51.78 298 HIS A CA 1
ATOM 2279 C C . HIS A 1 298 ? 25.984 -9.953 0.118 1 51.78 298 HIS A C 1
ATOM 2281 O O . HIS A 1 298 ? 26.578 -9.297 -0.743 1 51.78 298 HIS A O 1
ATOM 2287 N N . SER A 1 299 ? 24.75 -10.117 0.17 1 46.12 299 SER A N 1
ATOM 2288 C CA . SER A 1 299 ? 24.281 -8.953 -0.578 1 46.12 299 SER A CA 1
ATOM 2289 C C . SER A 1 299 ? 25.062 -7.703 -0.215 1 46.12 299 SER A C 1
ATOM 2291 O O . SER A 1 299 ? 25.328 -7.445 0.962 1 46.12 299 SER A O 1
ATOM 2293 N N . THR A 1 300 ? 25.922 -7.531 -1.229 1 38.16 300 THR A N 1
ATOM 2294 C CA . THR A 1 300 ? 26.828 -6.395 -1.106 1 38.16 300 THR A CA 1
ATOM 2295 C C . THR A 1 300 ? 26.203 -5.293 -0.255 1 38.16 300 THR A C 1
ATOM 2297 O O . THR A 1 300 ? 25 -5.051 -0.332 1 38.16 300 THR A O 1
ATOM 2300 N N . GLN A 1 301 ? 26.828 -5.16 0.827 1 36.31 301 GLN A N 1
ATOM 2301 C CA . GLN A 1 301 ? 26.656 -3.871 1.486 1 36.31 301 GLN A CA 1
ATOM 2302 C C . GLN A 1 301 ? 26.125 -2.824 0.514 1 36.31 301 GLN A C 1
ATOM 2304 O O . GLN A 1 301 ? 26.891 -2.105 -0.123 1 36.31 301 GLN A O 1
ATOM 2309 N N . LEU A 1 302 ? 25.438 -3.332 -0.551 1 36.75 302 LEU A N 1
ATOM 2310 C CA . LEU A 1 302 ? 24.953 -2.127 -1.214 1 36.75 302 LEU A CA 1
ATOM 2311 C C . LEU A 1 302 ? 24.484 -1.102 -0.192 1 36.75 302 LEU A C 1
ATOM 2313 O O . LEU A 1 302 ? 23.453 -1.301 0.456 1 36.75 302 LEU A O 1
ATOM 2317 N N . ARG A 1 303 ? 25.344 -0.78 0.489 1 31.11 303 ARG A N 1
ATOM 2318 C CA . ARG A 1 303 ? 25.484 0.255 1.508 1 31.11 303 ARG A CA 1
ATOM 2319 C C . ARG A 1 303 ? 24.328 1.242 1.451 1 31.11 303 ARG A C 1
ATOM 2321 O O . ARG A 1 303 ? 23.641 1.341 0.433 1 31.11 303 ARG A O 1
ATOM 2328 N N . LEU A 1 304 ? 24.406 2.375 2.406 1 21.28 304 LEU A N 1
ATOM 2329 C CA . LEU A 1 304 ? 23.844 3.66 2.816 1 21.28 304 LEU A CA 1
ATOM 2330 C C . LEU A 1 304 ? 23.438 4.484 1.603 1 21.28 304 LEU A C 1
ATOM 2332 O O . LEU A 1 304 ? 24.188 4.586 0.63 1 21.28 304 LEU A O 1
ATOM 2336 N N . MET B 1 1 ? -16.125 30.75 -16.484 1 81.62 1 MET B N 1
ATOM 2337 C CA . MET B 1 1 ? -15.172 31.266 -15.492 1 81.62 1 MET B CA 1
ATOM 2338 C C . MET B 1 1 ? -15.578 30.844 -14.086 1 81.62 1 MET B C 1
ATOM 2340 O O . MET B 1 1 ? -14.742 30.375 -13.312 1 81.62 1 MET B O 1
ATOM 2344 N N . GLU B 1 2 ? -16.922 30.922 -13.875 1 85.94 2 GLU B N 1
ATOM 2345 C CA . GLU B 1 2 ? -17.438 30.547 -12.555 1 85.94 2 GLU B CA 1
ATOM 2346 C C . GLU B 1 2 ? -17.172 29.062 -12.258 1 85.94 2 GLU B C 1
ATOM 2348 O O . GLU B 1 2 ? -16.781 28.719 -11.148 1 85.94 2 GLU B O 1
ATOM 2353 N N . TYR B 1 3 ? -17.359 28.359 -13.266 1 89.94 3 TYR B N 1
ATOM 2354 C CA . TYR B 1 3 ? -17.156 26.922 -13.102 1 89.94 3 TYR B CA 1
ATOM 2355 C C . TYR B 1 3 ? -15.703 26.594 -12.805 1 89.94 3 TYR B C 1
ATOM 2357 O O . TYR B 1 3 ? -15.414 25.75 -11.945 1 89.94 3 TYR B O 1
ATOM 2365 N N . PHE B 1 4 ? -14.805 27.25 -13.484 1 93.62 4 PHE B N 1
ATOM 2366 C CA . PHE B 1 4 ? -13.375 27.078 -13.266 1 93.62 4 PHE B CA 1
ATOM 2367 C C . PHE B 1 4 ? -12.984 27.5 -11.852 1 93.62 4 PHE B C 1
ATOM 2369 O O . PHE B 1 4 ? -12.266 26.781 -11.156 1 93.62 4 PHE B O 1
ATOM 2376 N N . LEU B 1 5 ? -13.461 28.656 -11.406 1 93.44 5 LEU B N 1
ATOM 2377 C CA . LEU B 1 5 ? -13.125 29.172 -10.086 1 93.44 5 LEU B CA 1
ATOM 2378 C C . LEU B 1 5 ? -13.695 28.281 -8.984 1 93.44 5 LEU B C 1
ATOM 2380 O O . LEU B 1 5 ? -13.07 28.109 -7.938 1 93.44 5 LEU B O 1
ATOM 2384 N N . GLN B 1 6 ? -14.922 27.781 -9.211 1 94.75 6 GLN B N 1
ATOM 2385 C CA . GLN B 1 6 ? -15.523 26.828 -8.281 1 94.75 6 GLN B CA 1
ATOM 2386 C C . GLN B 1 6 ? -14.633 25.609 -8.086 1 94.75 6 GLN B C 1
ATOM 2388 O O . GLN B 1 6 ? -14.406 25.172 -6.957 1 94.75 6 GLN B O 1
ATOM 2393 N N . ASN B 1 7 ? -14.125 25.141 -9.227 1 95.44 7 ASN B N 1
ATOM 2394 C CA . ASN B 1 7 ? -13.289 23.938 -9.156 1 95.44 7 ASN B CA 1
ATOM 2395 C C . ASN B 1 7 ? -11.898 24.266 -8.594 1 95.44 7 ASN B C 1
ATOM 2397 O O . ASN B 1 7 ? -11.242 23.391 -8.031 1 95.44 7 ASN B O 1
ATOM 2401 N N . LEU B 1 8 ? -11.492 25.484 -8.711 1 96.19 8 LEU B N 1
ATOM 2402 C CA . LEU B 1 8 ? -10.234 25.906 -8.094 1 96.19 8 LEU B CA 1
ATOM 2403 C C . LEU B 1 8 ? -10.328 25.828 -6.574 1 96.19 8 LEU B C 1
ATOM 2405 O O . LEU B 1 8 ? -9.406 25.359 -5.91 1 96.19 8 LEU B O 1
ATOM 2409 N N . ILE B 1 9 ? -11.43 26.25 -6.031 1 95.81 9 ILE B N 1
ATOM 2410 C CA . ILE B 1 9 ? -11.625 26.203 -4.59 1 95.81 9 ILE B CA 1
ATOM 2411 C C . ILE B 1 9 ? -11.727 24.75 -4.129 1 95.81 9 ILE B C 1
ATOM 2413 O O . ILE B 1 9 ? -11.172 24.391 -3.09 1 95.81 9 ILE B O 1
ATOM 2417 N N . ASN B 1 10 ? -12.438 23.984 -4.922 1 96.38 10 ASN B N 1
ATOM 2418 C CA . ASN B 1 10 ? -12.523 22.562 -4.621 1 96.38 10 ASN B CA 1
ATOM 2419 C C . ASN B 1 10 ? -11.148 21.906 -4.645 1 96.38 10 ASN B C 1
ATOM 2421 O O . ASN B 1 10 ? -10.844 21.047 -3.805 1 96.38 10 ASN B O 1
ATOM 2425 N N . ALA B 1 11 ? -10.383 22.297 -5.59 1 97.75 11 ALA B N 1
ATOM 2426 C CA . ALA B 1 11 ? -9.031 21.766 -5.734 1 97.75 11 ALA B CA 1
ATOM 2427 C C . ALA B 1 11 ? -8.148 22.172 -4.559 1 97.75 11 ALA B C 1
ATOM 2429 O O . ALA B 1 11 ? -7.336 21.375 -4.082 1 97.75 11 ALA B O 1
ATOM 2430 N N . LEU B 1 12 ? -8.336 23.344 -4.109 1 97.94 12 LEU B N 1
ATOM 2431 C CA . LEU B 1 12 ? -7.559 23.812 -2.971 1 97.94 12 LEU B CA 1
ATOM 2432 C C . LEU B 1 12 ? -7.922 23.047 -1.708 1 97.94 12 LEU B C 1
ATOM 2434 O O . LEU B 1 12 ? -7.043 22.688 -0.919 1 97.94 12 LEU B O 1
ATOM 2438 N N . GLN B 1 13 ? -9.211 22.766 -1.527 1 97.62 13 GLN B N 1
ATOM 2439 C CA . GLN B 1 13 ? -9.625 21.984 -0.371 1 97.62 13 GLN B CA 1
ATOM 2440 C C . GLN B 1 13 ? -9.062 20.562 -0.44 1 97.62 13 GLN B C 1
ATOM 2442 O O . GLN B 1 13 ? -8.453 20.094 0.518 1 97.62 13 GLN B O 1
ATOM 2447 N N . TRP B 1 14 ? -9.211 19.969 -1.568 1 96.88 14 TRP B N 1
ATOM 2448 C CA . TRP B 1 14 ? -8.758 18.594 -1.762 1 96.88 14 TRP B CA 1
ATOM 2449 C C . TRP B 1 14 ? -7.238 18.5 -1.671 1 96.88 14 TRP B C 1
ATOM 2451 O O . TRP B 1 14 ? -6.703 17.594 -1.022 1 96.88 14 TRP B O 1
ATOM 2461 N N . GLY B 1 15 ? -6.613 19.375 -2.291 1 98.06 15 GLY B N 1
ATOM 2462 C CA . GLY B 1 15 ? -5.164 19.422 -2.258 1 98.06 15 GLY B CA 1
ATOM 2463 C C . GLY B 1 15 ? -4.605 19.688 -0.869 1 98.06 15 GLY B C 1
ATOM 2464 O O . GLY B 1 15 ? -3.494 19.266 -0.551 1 98.06 15 GLY B O 1
ATOM 2465 N N . SER B 1 16 ? -5.387 20.359 -0.062 1 98.44 16 SER B N 1
ATOM 2466 C CA . SER B 1 16 ? -4.953 20.656 1.301 1 98.44 16 SER B CA 1
ATOM 2467 C C . SER B 1 16 ? -4.754 19.375 2.102 1 98.44 16 SER B C 1
ATOM 2469 O O . SER B 1 16 ? -3.799 19.266 2.873 1 98.44 16 SER B O 1
ATOM 2471 N N . PHE B 1 17 ? -5.652 18.406 1.92 1 97.69 17 PHE B N 1
ATOM 2472 C CA . PHE B 1 17 ? -5.496 17.141 2.605 1 97.69 17 PHE B CA 1
ATOM 2473 C C . PHE B 1 17 ? -4.199 16.453 2.186 1 97.69 17 PHE B C 1
ATOM 2475 O O . PHE B 1 17 ? -3.406 16.031 3.035 1 97.69 17 PHE B O 1
ATOM 2482 N N . TYR B 1 18 ? -3.961 16.406 0.903 1 97.62 18 TYR B N 1
ATOM 2483 C CA . TYR B 1 18 ? -2.75 15.781 0.387 1 97.62 18 TYR B CA 1
ATOM 2484 C C . TYR B 1 18 ? -1.507 16.531 0.856 1 97.62 18 TYR B C 1
ATOM 2486 O O . TYR B 1 18 ? -0.504 15.906 1.22 1 97.62 18 TYR B O 1
ATOM 2494 N N . ALA B 1 19 ? -1.615 17.812 0.812 1 98.06 19 ALA B N 1
ATOM 2495 C CA . ALA B 1 19 ? -0.46 18.641 1.16 1 98.06 19 ALA B CA 1
ATOM 2496 C C . ALA B 1 19 ? -0.027 18.391 2.604 1 98.06 19 ALA B C 1
ATOM 2498 O O . ALA B 1 19 ? 1.153 18.156 2.871 1 98.06 19 ALA B O 1
ATOM 2499 N N . VAL B 1 20 ? -0.954 18.391 3.492 1 98 20 VAL B N 1
ATOM 2500 C CA . VAL B 1 20 ? -0.622 18.25 4.906 1 98 20 VAL B CA 1
ATOM 2501 C C . VAL B 1 20 ? -0.129 16.844 5.191 1 98 20 VAL B C 1
ATOM 2503 O O . VAL B 1 20 ? 0.837 16.656 5.934 1 98 20 VAL B O 1
ATOM 2506 N N . ILE B 1 21 ? -0.715 15.852 4.621 1 97.62 21 ILE B N 1
ATOM 2507 C CA . ILE B 1 21 ? -0.294 14.477 4.836 1 97.62 21 ILE B CA 1
ATOM 2508 C C . ILE B 1 21 ? 1.064 14.242 4.18 1 97.62 21 ILE B C 1
ATOM 2510 O O . ILE B 1 21 ? 1.937 13.586 4.758 1 97.62 21 ILE B O 1
ATOM 2514 N N . SER B 1 22 ? 1.246 14.812 3.012 1 97.56 22 SER B N 1
ATOM 2515 C CA . SER B 1 22 ? 2.467 14.578 2.246 1 97.56 22 SER B CA 1
ATOM 2516 C C . SER B 1 22 ? 3.682 15.188 2.945 1 97.56 22 SER B C 1
ATOM 2518 O O . SER B 1 22 ? 4.785 14.641 2.859 1 97.56 22 SER B O 1
ATOM 2520 N N . ILE B 1 23 ? 3.527 16.297 3.615 1 96.94 23 ILE B N 1
ATOM 2521 C CA . ILE B 1 23 ? 4.688 16.906 4.266 1 96.94 23 ILE B CA 1
ATOM 2522 C C . ILE B 1 23 ? 5.156 16.016 5.41 1 96.94 23 ILE B C 1
ATOM 2524 O O . ILE B 1 23 ? 6.352 15.945 5.707 1 96.94 23 ILE B O 1
ATOM 2528 N N . GLY B 1 24 ? 4.238 15.352 6.039 1 95.56 24 GLY B N 1
ATOM 2529 C CA . GLY B 1 24 ? 4.648 14.359 7.016 1 95.56 24 GLY B CA 1
ATOM 2530 C C . GLY B 1 24 ? 5.477 13.234 6.414 1 95.56 24 GLY B C 1
ATOM 2531 O O . GLY B 1 24 ? 6.512 12.852 6.965 1 95.56 24 GLY B O 1
ATOM 2532 N N . TYR B 1 25 ? 5.035 12.68 5.289 1 95.44 25 TYR B N 1
ATOM 2533 C CA . TYR B 1 25 ? 5.805 11.68 4.555 1 95.44 25 TYR B CA 1
ATOM 2534 C C . TYR B 1 25 ? 7.195 12.211 4.215 1 95.44 25 TYR B C 1
ATOM 2536 O O . TYR B 1 25 ? 8.195 11.508 4.402 1 95.44 25 TYR B O 1
ATOM 2544 N N . SER B 1 26 ? 7.211 13.445 3.729 1 94.56 26 SER B N 1
ATOM 2545 C CA . SER B 1 26 ? 8.445 14.055 3.248 1 94.56 26 SER B CA 1
ATOM 2546 C C . SER B 1 26 ? 9.461 14.219 4.379 1 94.56 26 SER B C 1
ATOM 2548 O O . SER B 1 26 ? 10.656 14.023 4.18 1 94.56 26 SER B O 1
ATOM 2550 N N . MET B 1 27 ? 8.969 14.516 5.508 1 94 27 MET B N 1
ATOM 2551 C CA . MET B 1 27 ? 9.859 14.703 6.652 1 94 27 MET B CA 1
ATOM 2552 C C . MET B 1 27 ? 10.562 13.398 7.008 1 94 27 MET B C 1
ATOM 2554 O O . MET B 1 27 ? 11.781 13.367 7.172 1 94 27 MET B O 1
ATOM 2558 N N . VAL B 1 28 ? 9.828 12.375 7.09 1 91.44 28 VAL B N 1
ATOM 2559 C CA . VAL B 1 28 ? 10.398 11.094 7.484 1 91.44 28 VAL B CA 1
ATOM 2560 C C . VAL B 1 28 ? 11.352 10.594 6.398 1 91.44 28 VAL B C 1
ATOM 2562 O O . VAL B 1 28 ? 12.469 10.156 6.691 1 91.44 28 VAL B O 1
ATOM 2565 N N . TYR B 1 29 ? 10.938 10.648 5.211 1 91.31 29 TYR B N 1
ATOM 2566 C CA . TYR B 1 29 ? 11.789 10.211 4.105 1 91.31 29 TYR B CA 1
ATOM 2567 C C . TYR B 1 29 ? 13.039 11.078 4.008 1 91.31 29 TYR B C 1
ATOM 2569 O O . TYR B 1 29 ? 14.133 10.57 3.73 1 91.31 29 TYR B O 1
ATOM 2577 N N . GLY B 1 30 ? 12.93 12.328 4.191 1 89.56 30 GLY B N 1
ATOM 2578 C CA . GLY B 1 30 ? 14.062 13.242 4.121 1 89.56 30 GLY B CA 1
ATOM 2579 C C . GLY B 1 30 ? 15.094 12.992 5.207 1 89.56 30 GLY B C 1
ATOM 2580 O O . GLY B 1 30 ? 16.297 13.016 4.945 1 89.56 30 GLY B O 1
ATOM 2581 N N . VAL B 1 31 ? 14.609 12.672 6.328 1 89.75 31 VAL B N 1
ATOM 2582 C CA . VAL B 1 31 ? 15.5 12.586 7.484 1 89.75 31 VAL B CA 1
ATOM 2583 C C . VAL B 1 31 ? 16.062 11.164 7.59 1 89.75 31 VAL B C 1
ATOM 2585 O O . VAL B 1 31 ? 17.25 10.984 7.887 1 89.75 31 VAL B O 1
ATOM 2588 N N . LEU B 1 32 ? 15.273 10.18 7.238 1 88.31 32 LEU B N 1
ATOM 2589 C CA . LEU B 1 32 ? 15.688 8.812 7.535 1 88.31 32 LEU B CA 1
ATOM 2590 C C . LEU B 1 32 ? 15.922 8.031 6.246 1 88.31 32 LEU B C 1
ATOM 2592 O O . LEU B 1 32 ? 16.469 6.922 6.277 1 88.31 32 LEU B O 1
ATOM 2596 N N . MET B 1 33 ? 15.438 8.523 5.195 1 87.19 33 MET B N 1
ATOM 2597 C CA . MET B 1 33 ? 15.562 7.867 3.895 1 87.19 33 MET B CA 1
ATOM 2598 C C . MET B 1 33 ? 14.828 6.535 3.879 1 87.19 33 MET B C 1
ATOM 2600 O O . MET B 1 33 ? 15.297 5.562 3.289 1 87.19 33 MET B O 1
ATOM 2604 N N . LEU B 1 34 ? 13.828 6.484 4.652 1 86.62 34 LEU B N 1
ATOM 2605 C CA . LEU B 1 34 ? 12.977 5.301 4.703 1 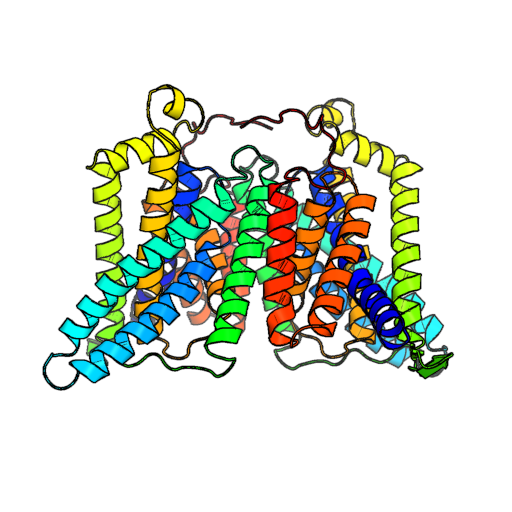86.62 34 LEU B CA 1
ATOM 2606 C C . LEU B 1 34 ? 11.531 5.652 4.348 1 86.62 34 LEU B C 1
ATOM 2608 O O . LEU B 1 34 ? 11.086 6.781 4.582 1 86.62 34 LEU B O 1
ATOM 2612 N N . PHE B 1 35 ? 10.906 4.652 3.766 1 87.38 35 PHE B N 1
ATOM 2613 C CA . PHE B 1 35 ? 9.492 4.824 3.449 1 87.38 35 PHE B CA 1
ATOM 2614 C C . PHE B 1 35 ? 8.625 4.473 4.652 1 87.38 35 PHE B C 1
ATOM 2616 O O . PHE B 1 35 ? 8.664 3.344 5.141 1 87.38 35 PHE B O 1
ATOM 2623 N N . ASN B 1 36 ? 7.91 5.445 5.125 1 92.12 36 ASN B N 1
ATOM 2624 C CA . ASN B 1 36 ? 6.973 5.191 6.211 1 92.12 36 ASN B CA 1
ATOM 2625 C C . ASN B 1 36 ? 5.57 4.895 5.684 1 92.12 36 ASN B C 1
ATOM 2627 O O . ASN B 1 36 ? 4.68 5.738 5.773 1 92.12 36 ASN B O 1
ATOM 2631 N N . PHE B 1 37 ? 5.359 3.623 5.375 1 92.88 37 PHE B N 1
ATOM 2632 C CA . PHE B 1 37 ? 4.086 3.236 4.777 1 92.88 37 PHE B CA 1
ATOM 2633 C C . PHE B 1 37 ? 2.982 3.211 5.828 1 92.88 37 PHE B C 1
ATOM 2635 O O . PHE B 1 37 ? 1.805 3.064 5.496 1 92.88 37 PHE B O 1
ATOM 2642 N N . ALA B 1 38 ? 3.338 3.438 7.031 1 96.12 38 ALA B N 1
ATOM 2643 C CA . ALA B 1 38 ? 2.342 3.463 8.102 1 96.12 38 ALA B CA 1
ATOM 2644 C C . ALA B 1 38 ? 1.709 4.848 8.227 1 96.12 38 ALA B C 1
ATOM 2646 O O . ALA B 1 38 ? 0.707 5.016 8.922 1 96.12 38 ALA B O 1
ATOM 2647 N N . HIS B 1 39 ? 2.25 5.793 7.586 1 97.56 39 HIS B N 1
ATOM 2648 C CA . HIS B 1 39 ? 1.86 7.188 7.781 1 97.56 39 HIS B CA 1
ATOM 2649 C C . HIS B 1 39 ? 0.391 7.402 7.438 1 97.56 39 HIS B C 1
ATOM 2651 O O . HIS B 1 39 ? -0.305 8.164 8.117 1 97.56 39 HIS B O 1
ATOM 2657 N N . GLY B 1 40 ? -0.087 6.773 6.375 1 96.88 40 GLY B N 1
ATOM 2658 C CA . GLY B 1 40 ? -1.502 6.848 6.047 1 96.88 40 GLY B CA 1
ATOM 2659 C C . GLY B 1 40 ? -2.398 6.309 7.148 1 96.88 40 GLY B C 1
ATOM 2660 O O . GLY B 1 40 ? -3.469 6.859 7.41 1 96.88 40 GLY B O 1
ATOM 2661 N N . ASP B 1 41 ? -1.923 5.27 7.746 1 97.12 41 ASP B N 1
ATOM 2662 C CA . ASP B 1 41 ? -2.703 4.668 8.82 1 97.12 41 ASP B CA 1
ATOM 2663 C C . ASP B 1 41 ? -2.588 5.484 10.109 1 97.12 41 ASP B C 1
ATOM 2665 O O . ASP B 1 41 ? -3.484 5.449 10.953 1 97.12 41 ASP B O 1
ATOM 2669 N N . ILE B 1 42 ? -1.495 6.195 10.25 1 98.25 42 ILE B N 1
ATOM 2670 C CA . ILE B 1 42 ? -1.39 7.141 11.359 1 98.25 42 ILE B CA 1
ATOM 2671 C C . ILE B 1 42 ? -2.418 8.258 11.188 1 98.25 42 ILE B C 1
ATOM 2673 O O . ILE B 1 42 ? -3.045 8.688 12.156 1 98.25 42 ILE B O 1
ATOM 2677 N N . PHE B 1 43 ? -2.566 8.688 9.945 1 98.19 43 PHE B N 1
ATOM 2678 C CA . PHE B 1 43 ? -3.645 9.617 9.617 1 98.19 43 PHE B CA 1
ATOM 2679 C C . PHE B 1 43 ? -4.992 9.062 10.062 1 98.19 43 PHE B C 1
ATOM 2681 O O . PHE B 1 43 ? -5.781 9.766 10.695 1 98.19 43 PHE B O 1
ATOM 2688 N N . MET B 1 44 ? -5.285 7.797 9.742 1 97.81 44 MET B N 1
ATOM 2689 C CA . MET B 1 44 ? -6.535 7.145 10.117 1 97.81 44 MET B CA 1
ATOM 2690 C C . MET B 1 44 ? -6.68 7.074 11.633 1 97.81 44 MET B C 1
ATOM 2692 O O . MET B 1 44 ? -7.719 7.449 12.18 1 97.81 44 MET B O 1
ATOM 2696 N N . VAL B 1 45 ? -5.629 6.645 12.312 1 98.19 45 VAL B N 1
ATOM 2697 C CA . VAL B 1 45 ? -5.66 6.543 13.766 1 98.19 45 VAL B CA 1
ATOM 2698 C C . VAL B 1 45 ? -5.875 7.926 14.375 1 98.19 45 VAL B C 1
ATOM 2700 O O . VAL B 1 45 ? -6.656 8.086 15.32 1 98.19 45 VAL B O 1
ATOM 2703 N N . GLY B 1 46 ? -5.168 8.875 13.828 1 98.5 46 GLY B N 1
ATOM 2704 C CA . GLY B 1 46 ? -5.352 10.242 14.289 1 98.5 46 GLY B CA 1
ATOM 2705 C C . GLY B 1 46 ? -6.777 10.734 14.125 1 98.5 46 GLY B C 1
ATOM 2706 O O . GLY B 1 46 ? -7.289 11.469 14.977 1 98.5 46 GLY B O 1
ATOM 2707 N N . THR B 1 47 ? -7.387 10.398 13.023 1 98.12 47 THR B N 1
ATOM 2708 C CA . THR B 1 47 ? -8.773 10.789 12.789 1 98.12 47 THR B CA 1
ATOM 2709 C C . THR B 1 47 ? -9.695 10.18 13.844 1 98.12 47 THR B C 1
ATOM 2711 O O . THR B 1 47 ? -10.578 10.859 14.367 1 98.12 47 THR B O 1
ATOM 2714 N N . TYR B 1 48 ? -9.461 8.961 14.18 1 98.06 48 TYR B N 1
ATOM 2715 C CA . TYR B 1 48 ? -10.297 8.289 15.164 1 98.06 48 TYR B CA 1
ATOM 2716 C C . TYR B 1 48 ? -10.023 8.82 16.562 1 98.06 48 TYR B C 1
ATOM 2718 O O . TYR B 1 48 ? -10.93 8.922 17.391 1 98.06 48 TYR B O 1
ATOM 2726 N N . ILE B 1 49 ? -8.758 9.094 16.844 1 98.44 49 ILE B N 1
ATOM 2727 C CA . ILE B 1 49 ? -8.453 9.742 18.109 1 98.44 49 ILE B CA 1
ATOM 2728 C C . ILE B 1 49 ? -9.164 11.094 18.188 1 98.44 49 ILE B C 1
ATOM 2730 O O . ILE B 1 49 ? -9.766 11.43 19.203 1 98.44 49 ILE B O 1
ATOM 2734 N N . GLY B 1 50 ? -9.102 11.859 17.094 1 98.5 50 GLY B N 1
ATOM 2735 C CA . GLY B 1 50 ? -9.82 13.125 17.016 1 98.5 50 GLY B CA 1
ATOM 2736 C C . GLY B 1 50 ? -11.312 12.969 17.25 1 98.5 50 GLY B C 1
ATOM 2737 O O . GLY B 1 50 ? -11.93 13.781 17.938 1 98.5 50 GLY B O 1
ATOM 2738 N N . PHE B 1 51 ? -11.844 11.977 16.625 1 98.06 51 PHE B N 1
ATOM 2739 C CA . PHE B 1 51 ? -13.25 11.656 16.828 1 98.06 51 PHE B CA 1
ATOM 2740 C C . PHE B 1 51 ? -13.555 11.445 18.297 1 98.06 51 PHE B C 1
ATOM 2742 O O . PHE B 1 51 ? -14.531 11.992 18.828 1 98.06 51 PHE B O 1
ATOM 2749 N N . GLY B 1 52 ? -12.727 10.617 18.969 1 98 52 GLY B N 1
ATOM 2750 C CA . GLY B 1 52 ? -12.922 10.359 20.391 1 98 52 GLY B CA 1
ATOM 2751 C C . GLY B 1 52 ? -12.805 11.609 21.234 1 98 52 GLY B C 1
ATOM 2752 O O . GLY B 1 52 ? -13.633 11.844 22.125 1 98 52 GLY B O 1
ATOM 2753 N N . ILE B 1 53 ? -11.797 12.398 21 1 98.5 53 ILE B N 1
ATOM 2754 C CA . ILE B 1 53 ? -11.555 13.609 21.766 1 98.5 53 ILE B CA 1
ATOM 2755 C C . ILE B 1 53 ? -12.664 14.625 21.516 1 98.5 53 ILE B C 1
ATOM 2757 O O . ILE B 1 53 ? -13.156 15.266 22.453 1 98.5 53 ILE B O 1
ATOM 2761 N N . ALA B 1 54 ? -13.062 14.82 20.234 1 98.19 54 ALA B N 1
ATOM 2762 C CA . ALA B 1 54 ? -14.141 15.734 19.891 1 98.19 54 ALA B CA 1
ATOM 2763 C C . ALA B 1 54 ? -15.438 15.352 20.594 1 98.19 54 ALA B C 1
ATOM 2765 O O . ALA B 1 54 ? -16.125 16.203 21.156 1 98.19 54 ALA B O 1
ATOM 2766 N N . THR B 1 55 ? -15.75 14.086 20.562 1 97.31 55 THR B N 1
ATOM 2767 C CA . THR B 1 55 ? -16.969 13.586 21.203 1 97.31 55 THR B CA 1
ATOM 2768 C C . THR B 1 55 ? -16.922 13.836 22.703 1 97.31 55 THR B C 1
ATOM 2770 O O . THR B 1 55 ? -17.922 14.266 23.297 1 97.31 55 THR B O 1
ATOM 2773 N N . LEU B 1 56 ? -15.781 13.562 23.281 1 97.62 56 LEU B N 1
ATOM 2774 C CA . LEU B 1 56 ? -15.617 13.758 24.719 1 97.62 56 LEU B CA 1
ATOM 2775 C C . LEU B 1 56 ? -15.742 15.234 25.078 1 97.62 56 LEU B C 1
ATOM 2777 O O . LEU B 1 56 ? -16.438 15.586 26.047 1 97.62 56 LEU B O 1
ATOM 2781 N N . LEU B 1 57 ? -15.07 16.109 24.344 1 97.44 57 LEU B N 1
ATOM 2782 C CA . LEU B 1 57 ? -15.086 17.547 24.625 1 97.44 57 LEU B CA 1
ATOM 2783 C C . LEU B 1 57 ? -16.469 18.125 24.422 1 97.44 57 LEU B C 1
ATOM 2785 O O . LEU B 1 57 ? -16.906 19.016 25.156 1 97.44 57 LEU B O 1
ATOM 2789 N N . LEU B 1 58 ? -17.141 17.688 23.375 1 96.31 58 LEU B N 1
ATOM 2790 C CA . LEU B 1 58 ? -18.516 18.141 23.141 1 96.31 58 LEU B CA 1
ATOM 2791 C C . LEU B 1 58 ? -19.422 17.719 24.297 1 96.31 58 LEU B C 1
ATOM 2793 O O . LEU B 1 58 ? -20.281 18.484 24.719 1 96.31 58 LEU B O 1
ATOM 2797 N N . ALA B 1 59 ? -19.266 16.516 24.797 1 95.75 59 ALA B N 1
ATOM 2798 C CA . ALA B 1 59 ? -20.062 16 25.906 1 95.75 59 ALA B CA 1
ATOM 2799 C C . ALA B 1 59 ? -19.797 16.781 27.188 1 95.75 59 ALA B C 1
ATOM 2801 O O . ALA B 1 59 ? -20.719 17.047 27.953 1 95.75 59 ALA B O 1
ATOM 2802 N N . LEU B 1 60 ? -18.578 17.125 27.391 1 95.5 60 LEU B N 1
ATOM 2803 C CA . LEU B 1 60 ? -18.172 17.766 28.641 1 95.5 60 LEU B CA 1
ATOM 2804 C C . LEU B 1 60 ? -18.406 19.266 28.578 1 95.5 60 LEU B C 1
ATOM 2806 O O . LEU B 1 60 ? -18.797 19.875 29.562 1 95.5 60 LEU B O 1
ATOM 2810 N N . PHE B 1 61 ? -18.125 19.844 27.375 1 93.81 61 PHE B N 1
ATOM 2811 C CA . PHE B 1 61 ? -18.047 21.312 27.344 1 93.81 61 PHE B CA 1
ATOM 2812 C C . PHE B 1 61 ? -18.969 21.859 26.25 1 93.81 61 PHE B C 1
ATOM 2814 O O . PHE B 1 61 ? -19 23.062 26.016 1 93.81 61 PHE B O 1
ATOM 2821 N N . GLY B 1 62 ? -19.641 20.984 25.5 1 88.44 62 GLY B N 1
ATOM 2822 C CA . GLY B 1 62 ? -20.453 21.391 24.359 1 88.44 62 GLY B CA 1
ATOM 2823 C C . GLY B 1 62 ? -21.469 22.453 24.703 1 88.44 62 GLY B C 1
ATOM 2824 O O . GLY B 1 62 ? -21.797 23.297 23.859 1 88.44 62 GLY B O 1
ATOM 2825 N N . ALA B 1 63 ? -21.891 22.516 25.922 1 90.12 63 ALA B N 1
ATOM 2826 C CA . ALA B 1 63 ? -22.938 23.438 26.359 1 90.12 63 ALA B CA 1
ATOM 2827 C C . ALA B 1 63 ? -22.328 24.781 26.766 1 90.12 63 ALA B C 1
ATOM 2829 O O . ALA B 1 63 ? -23.016 25.812 26.75 1 90.12 63 ALA B O 1
ATOM 2830 N N . VAL B 1 64 ? -21.047 24.844 27.078 1 91.88 64 VAL B N 1
ATOM 2831 C CA . VAL B 1 64 ? -20.469 26.031 27.688 1 91.88 64 VAL B CA 1
ATOM 2832 C C . VAL B 1 64 ? -19.469 26.656 26.719 1 91.88 64 VAL B C 1
ATOM 2834 O O . VAL B 1 64 ? -19.266 27.875 26.734 1 91.88 64 VAL B O 1
ATOM 2837 N N . MET B 1 65 ? -18.859 25.906 25.922 1 92.69 65 MET B N 1
ATOM 2838 C CA . MET B 1 65 ? -17.797 26.391 25.031 1 92.69 65 MET B CA 1
ATOM 2839 C C . MET B 1 65 ? -18.281 26.453 23.594 1 92.69 65 MET B C 1
ATOM 2841 O O . MET B 1 65 ? -18.984 25.531 23.125 1 92.69 65 MET B O 1
ATOM 2845 N N . PRO B 1 66 ? -17.938 27.562 23.016 1 92.62 66 PRO B N 1
ATOM 2846 C CA . PRO B 1 66 ? -18.312 27.641 21.594 1 92.62 66 PRO B CA 1
ATOM 2847 C C . PRO B 1 66 ? -17.594 26.594 20.75 1 92.62 66 PRO B C 1
ATOM 2849 O O . PRO B 1 66 ? -16.516 26.109 21.125 1 92.62 66 PRO B O 1
ATOM 2852 N N . GLY B 1 67 ? -18.109 26.266 19.562 1 91.69 67 GLY B N 1
ATOM 2853 C CA . GLY B 1 67 ? -17.625 25.234 18.672 1 91.69 67 GLY B CA 1
ATOM 2854 C C . GLY B 1 67 ? -16.188 25.422 18.234 1 91.69 67 GLY B C 1
ATOM 2855 O O . GLY B 1 67 ? -15.414 24.469 18.188 1 91.69 67 GLY B O 1
ATOM 2856 N N . TRP B 1 68 ? -15.805 26.656 17.969 1 92.69 68 TRP B N 1
ATOM 2857 C CA . TRP B 1 68 ? -14.461 26.922 17.469 1 92.69 68 TRP B CA 1
ATOM 2858 C C . TRP B 1 68 ? -13.406 26.625 18.531 1 92.69 68 TRP B C 1
ATOM 2860 O O . TRP B 1 68 ? -12.297 26.188 18.219 1 92.69 68 TRP B O 1
ATOM 2870 N N . MET B 1 69 ? -13.734 26.859 19.812 1 95.69 69 MET B N 1
ATOM 2871 C CA . MET B 1 69 ? -12.805 26.531 20.906 1 95.69 69 MET B CA 1
ATOM 2872 C C . MET B 1 69 ? -12.641 25.031 21.062 1 95.69 69 MET B C 1
ATOM 2874 O O . MET B 1 69 ? -11.539 24.531 21.297 1 95.69 69 MET B O 1
ATOM 2878 N N . ILE B 1 70 ? -13.812 24.375 20.922 1 97.44 70 ILE B N 1
ATOM 2879 C CA . ILE B 1 70 ? -13.766 22.906 21.016 1 97.44 70 ILE B CA 1
ATOM 2880 C C . ILE B 1 70 ? -12.922 22.359 19.859 1 97.44 70 ILE B C 1
ATOM 2882 O O . ILE B 1 70 ? -12.156 21.406 20.062 1 97.44 70 ILE B O 1
ATOM 2886 N N . PHE B 1 71 ? -13.07 23 18.719 1 97.81 71 PHE B N 1
ATOM 2887 C CA . PHE B 1 71 ? -12.273 22.609 17.562 1 97.81 71 PHE B CA 1
ATOM 2888 C C . PHE B 1 71 ? -10.789 22.781 17.844 1 97.81 71 PHE B C 1
ATOM 2890 O O . PHE B 1 71 ? -9.992 21.859 17.609 1 97.81 71 PHE B O 1
ATOM 2897 N N . LEU B 1 72 ? -10.352 23.844 18.375 1 97.44 72 LEU B N 1
ATOM 2898 C CA . LEU B 1 72 ? -8.953 24.141 18.656 1 97.44 72 LEU B CA 1
ATOM 2899 C C . LEU B 1 72 ? -8.391 23.172 19.688 1 97.44 72 LEU B C 1
ATOM 2901 O O . LEU B 1 72 ? -7.266 22.688 19.547 1 97.44 72 LEU B O 1
ATOM 2905 N N . PHE B 1 73 ? -9.188 22.859 20.719 1 97.81 73 PHE B N 1
ATOM 2906 C CA . PHE B 1 73 ? -8.742 21.922 21.734 1 97.81 73 PHE B CA 1
ATOM 2907 C C . PHE B 1 73 ? -8.648 20.516 21.156 1 97.81 73 PHE B C 1
ATOM 2909 O O . PHE B 1 73 ? -7.742 19.75 21.516 1 97.81 73 PHE B O 1
ATOM 2916 N N . THR B 1 74 ? -9.672 20.172 20.312 1 98.56 74 THR B N 1
ATOM 2917 C CA . THR B 1 74 ? -9.633 18.859 19.656 1 98.56 74 THR B CA 1
ATOM 2918 C C . THR B 1 74 ? -8.359 18.703 18.828 1 98.56 74 THR B C 1
ATOM 2920 O O . THR B 1 74 ? -7.688 17.672 18.906 1 98.56 74 THR B O 1
ATOM 2923 N N . VAL B 1 75 ? -8.023 19.75 18.094 1 98.44 75 VAL B N 1
ATOM 2924 C CA . VAL B 1 75 ? -6.836 19.734 17.25 1 98.44 75 VAL B CA 1
ATOM 2925 C C . VAL B 1 75 ? -5.586 19.594 18.109 1 98.44 75 VAL B C 1
ATOM 2927 O O . VAL B 1 75 ? -4.746 18.734 17.875 1 98.44 75 VAL B O 1
ATOM 2930 N N . ALA B 1 76 ? -5.449 20.344 19.156 1 98.31 76 ALA B N 1
ATOM 2931 C CA . ALA B 1 76 ? -4.254 20.359 20 1 98.31 76 ALA B CA 1
ATOM 2932 C C . ALA B 1 76 ? -4.055 19.031 20.719 1 98.31 76 ALA B C 1
ATOM 2934 O O . ALA B 1 76 ? -2.957 18.469 20.703 1 98.31 76 ALA B O 1
ATOM 2935 N N . VAL B 1 77 ? -5.117 18.531 21.312 1 98.69 77 VAL B N 1
ATOM 2936 C CA . VAL B 1 77 ? -5.023 17.297 22.094 1 98.69 77 VAL B CA 1
ATOM 2937 C C . VAL B 1 77 ? -4.777 16.109 21.156 1 98.69 77 VAL B C 1
ATOM 2939 O O . VAL B 1 77 ? -3.959 15.242 21.453 1 98.69 77 VAL B O 1
ATOM 2942 N N . THR B 1 78 ? -5.516 16.094 20.047 1 98.81 78 THR B N 1
ATOM 2943 C CA . THR B 1 78 ? -5.344 15.008 19.094 1 98.81 78 THR B CA 1
ATOM 2944 C C . THR B 1 78 ? -3.934 15.008 18.5 1 98.81 78 THR B C 1
ATOM 2946 O O . THR B 1 78 ? -3.326 13.953 18.328 1 98.81 78 THR B O 1
ATOM 2949 N N . MET B 1 79 ? -3.455 16.203 18.172 1 98.62 79 MET B N 1
ATOM 2950 C CA . MET B 1 79 ? -2.09 16.312 17.656 1 98.62 79 MET B CA 1
ATOM 2951 C C . MET B 1 79 ? -1.092 15.734 18.656 1 98.62 79 MET B C 1
ATOM 2953 O O . MET B 1 79 ? -0.19 14.984 18.281 1 98.62 79 MET B O 1
ATOM 2957 N N . PHE B 1 80 ? -1.253 16.047 19.875 1 98.62 80 PHE B N 1
ATOM 2958 C CA . PHE B 1 80 ? -0.361 15.586 20.938 1 98.62 80 PHE B CA 1
ATOM 2959 C C . PHE B 1 80 ? -0.428 14.07 21.094 1 98.62 80 PHE B C 1
ATOM 2961 O O . PHE B 1 80 ? 0.605 13.398 21.125 1 98.62 80 PHE B O 1
ATOM 2968 N N . LEU B 1 81 ? -1.607 13.531 21.156 1 98.81 81 LEU B N 1
ATOM 2969 C CA . LEU B 1 81 ? -1.782 12.094 21.344 1 98.81 81 LEU B CA 1
ATOM 2970 C C . LEU B 1 81 ? -1.281 11.32 20.141 1 98.81 81 LEU B C 1
ATOM 2972 O O . LEU B 1 81 ? -0.642 10.273 20.281 1 98.81 81 LEU B O 1
ATOM 2976 N N . THR B 1 82 ? -1.599 11.828 18.969 1 98.81 82 THR B N 1
ATOM 2977 C CA . THR B 1 82 ? -1.173 11.141 17.766 1 98.81 82 THR B CA 1
ATOM 2978 C C . THR B 1 82 ? 0.339 11.242 17.578 1 98.81 82 THR B C 1
ATOM 2980 O O . THR B 1 82 ? 0.962 10.352 17 1 98.81 82 THR B O 1
ATOM 2983 N N . ALA B 1 83 ? 0.896 12.328 18.078 1 98.81 83 ALA B N 1
ATOM 2984 C CA . ALA B 1 83 ? 2.354 12.438 18.078 1 98.81 83 ALA B CA 1
ATOM 2985 C C . ALA B 1 83 ? 2.99 11.25 18.797 1 98.81 83 ALA B C 1
ATOM 2987 O O . ALA B 1 83 ? 4.012 10.727 18.359 1 98.81 83 ALA B O 1
ATOM 2988 N N . TRP B 1 84 ? 2.383 10.836 19.828 1 98.75 84 TRP B N 1
ATOM 2989 C CA . TRP B 1 84 ? 2.908 9.695 20.578 1 98.75 84 TRP B CA 1
ATOM 2990 C C . TRP B 1 84 ? 2.76 8.406 19.766 1 98.75 84 TRP B C 1
ATOM 2992 O O . TRP B 1 84 ? 3.588 7.504 19.875 1 98.75 84 TRP B O 1
ATOM 3002 N N . VAL B 1 85 ? 1.696 8.344 19.016 1 98.62 85 VAL B N 1
ATOM 3003 C CA . VAL B 1 85 ? 1.542 7.199 18.125 1 98.62 85 VAL B CA 1
ATOM 3004 C C . VAL B 1 85 ? 2.697 7.164 17.125 1 98.62 85 VAL B C 1
ATOM 3006 O O . VAL B 1 85 ? 3.252 6.098 16.844 1 98.62 85 VAL B O 1
ATOM 3009 N N . GLY B 1 86 ? 2.998 8.359 16.578 1 98.5 86 GLY B N 1
ATOM 3010 C CA . GLY B 1 86 ? 4.145 8.445 15.695 1 98.5 86 GLY B CA 1
ATOM 3011 C C . GLY B 1 86 ? 5.438 7.992 16.344 1 98.5 86 GLY B C 1
ATOM 3012 O O . GLY B 1 86 ? 6.211 7.242 15.742 1 98.5 86 GLY B O 1
ATOM 3013 N N . VAL B 1 87 ? 5.68 8.43 17.578 1 98.5 87 VAL B N 1
ATOM 3014 C CA . VAL B 1 87 ? 6.871 8.031 18.312 1 98.5 87 VAL B CA 1
ATOM 3015 C C . VAL B 1 87 ? 6.867 6.52 18.531 1 98.5 87 VAL B C 1
ATOM 3017 O O . VAL B 1 87 ? 7.902 5.863 18.375 1 98.5 87 VAL B O 1
ATOM 3020 N N . PHE B 1 88 ? 5.738 6.031 18.812 1 98 88 PHE B N 1
ATOM 3021 C CA . PHE B 1 88 ? 5.598 4.594 19.016 1 98 88 PHE B CA 1
ATOM 3022 C C . PHE B 1 88 ? 5.984 3.822 17.766 1 98 88 PHE B C 1
ATOM 3024 O O . PHE B 1 88 ? 6.703 2.824 17.844 1 98 88 PHE B O 1
ATOM 3031 N N . VAL B 1 89 ? 5.523 4.234 16.656 1 97.44 89 VAL B N 1
ATOM 3032 C CA . VAL B 1 89 ? 5.816 3.574 15.391 1 97.44 89 VAL B CA 1
ATOM 3033 C C . VAL B 1 89 ? 7.32 3.592 15.133 1 97.44 89 VAL B C 1
ATOM 3035 O O . VAL B 1 89 ? 7.895 2.592 14.695 1 97.44 89 VAL B O 1
ATOM 3038 N N . GLU B 1 90 ? 7.922 4.73 15.453 1 97.25 90 GLU B N 1
ATOM 3039 C CA . GLU B 1 90 ? 9.359 4.836 15.234 1 97.25 90 GLU B CA 1
ATOM 3040 C C . GLU B 1 90 ? 10.133 3.912 16.172 1 97.25 90 GLU B C 1
ATOM 3042 O O . GLU B 1 90 ? 11.023 3.18 15.734 1 97.25 90 GLU B O 1
ATOM 3047 N N . VAL B 1 91 ? 9.797 3.893 17.453 1 96.38 91 VAL B N 1
ATOM 3048 C CA . VAL B 1 91 ? 10.57 3.205 18.484 1 96.38 91 VAL B CA 1
ATOM 3049 C C . VAL B 1 91 ? 10.352 1.698 18.375 1 96.38 91 VAL B C 1
ATOM 3051 O O . VAL B 1 91 ? 11.297 0.917 18.484 1 96.38 91 VAL B O 1
ATOM 3054 N N . VAL B 1 92 ? 9.172 1.335 18.094 1 93.75 92 VAL B N 1
ATOM 3055 C CA . VAL B 1 92 ? 8.836 -0.086 18.109 1 93.75 92 VAL B CA 1
ATOM 3056 C C . VAL B 1 92 ? 9.031 -0.685 16.719 1 93.75 92 VAL B C 1
ATOM 3058 O O . VAL B 1 92 ? 9.445 -1.839 16.578 1 93.75 92 VAL B O 1
ATOM 3061 N N . GLY B 1 93 ? 8.719 0.074 15.781 1 93.81 93 GLY B N 1
ATOM 3062 C CA . GLY B 1 93 ? 8.75 -0.456 14.422 1 93.81 93 GLY B CA 1
ATOM 3063 C C . GLY B 1 93 ? 10.055 -0.198 13.703 1 93.81 93 GLY B C 1
ATOM 3064 O O . GLY B 1 93 ? 10.797 -1.135 13.391 1 93.81 93 GLY B O 1
ATOM 3065 N N . TYR B 1 94 ? 10.453 0.979 13.578 1 93.75 94 TYR B N 1
ATOM 3066 C CA . TYR B 1 94 ? 11.516 1.352 12.656 1 93.75 94 TYR B CA 1
ATOM 3067 C C . TYR B 1 94 ? 12.875 1.333 13.352 1 93.75 94 TYR B C 1
ATOM 3069 O O . TYR B 1 94 ? 13.875 0.927 12.766 1 93.75 94 TYR B O 1
ATOM 3077 N N . ARG B 1 95 ? 12.969 1.667 14.586 1 94.44 95 ARG B N 1
ATOM 3078 C CA . ARG B 1 95 ? 14.242 1.786 15.289 1 94.44 95 ARG B CA 1
ATOM 3079 C C . ARG B 1 95 ? 14.969 0.447 15.336 1 94.44 95 ARG B C 1
ATOM 3081 O O . ARG B 1 95 ? 16.156 0.369 15.016 1 94.44 95 ARG B O 1
ATOM 3088 N N . PRO B 1 96 ? 14.328 -0.608 15.633 1 92.94 96 PRO B N 1
ATOM 3089 C CA . PRO B 1 96 ? 15.047 -1.881 15.664 1 92.94 96 PRO B CA 1
ATOM 3090 C C . PRO B 1 96 ? 15.547 -2.316 14.289 1 92.94 96 PRO B C 1
ATOM 3092 O O . PRO B 1 96 ? 16.422 -3.182 14.188 1 92.94 96 PRO B O 1
ATOM 3095 N N . LEU B 1 97 ? 15.016 -1.724 13.281 1 88.75 97 LEU B N 1
ATOM 3096 C CA . LEU B 1 97 ? 15.328 -2.188 11.93 1 88.75 97 LEU B CA 1
ATOM 3097 C C . LEU B 1 97 ? 16.125 -1.137 11.164 1 88.75 97 LEU B C 1
ATOM 3099 O O . LEU B 1 97 ? 16.188 -1.168 9.938 1 88.75 97 LEU B O 1
ATOM 3103 N N . ARG B 1 98 ? 16.719 -0.233 11.805 1 84.5 98 ARG B N 1
ATOM 3104 C CA . ARG B 1 98 ? 17.484 0.838 11.172 1 84.5 98 ARG B CA 1
ATOM 3105 C C . ARG B 1 98 ? 18.688 0.283 10.422 1 84.5 98 ARG B C 1
ATOM 3107 O O . ARG B 1 98 ? 19.109 0.85 9.406 1 84.5 98 ARG B O 1
ATOM 3114 N N . SER B 1 99 ? 19.219 -0.795 10.883 1 82.94 99 SER B N 1
ATOM 3115 C CA . SER B 1 99 ? 20.391 -1.391 10.25 1 82.94 99 SER B CA 1
ATOM 3116 C C . SER B 1 99 ? 19.984 -2.518 9.305 1 82.94 99 SER B C 1
ATOM 3118 O O . SER B 1 99 ? 20.844 -3.131 8.664 1 82.94 99 SER B O 1
ATOM 3120 N N . ALA B 1 100 ? 18.703 -2.758 9.273 1 86.06 100 ALA B N 1
ATOM 3121 C CA . ALA B 1 100 ? 18.188 -3.805 8.391 1 86.06 100 ALA B CA 1
ATOM 3122 C C . ALA B 1 100 ? 18.125 -3.316 6.949 1 86.06 100 ALA B C 1
ATOM 3124 O O . ALA B 1 100 ? 18.25 -2.117 6.684 1 86.06 100 ALA B O 1
ATOM 3125 N N . PRO B 1 101 ? 17.984 -4.297 6.031 1 85.69 101 PRO B N 1
ATOM 3126 C CA . PRO B 1 101 ? 17.766 -3.873 4.645 1 85.69 101 PRO B CA 1
ATOM 3127 C C . PRO B 1 101 ? 16.531 -2.99 4.488 1 85.69 101 PRO B C 1
ATOM 3129 O O . PRO B 1 101 ? 15.57 -3.129 5.25 1 85.69 101 PRO B O 1
ATOM 3132 N N . ARG B 1 102 ? 16.562 -2.109 3.545 1 83.81 102 ARG B N 1
ATOM 3133 C CA . ARG B 1 102 ? 15.5 -1.139 3.311 1 83.81 102 ARG B CA 1
ATOM 3134 C C . ARG B 1 102 ? 14.164 -1.836 3.092 1 83.81 102 ARG B C 1
ATOM 3136 O O . ARG B 1 102 ? 13.117 -1.314 3.479 1 83.81 102 ARG B O 1
ATOM 3143 N N . ALA B 1 103 ? 14.25 -3.004 2.578 1 86.5 103 ALA B N 1
ATOM 3144 C CA . ALA B 1 103 ? 13.031 -3.76 2.316 1 86.5 103 ALA B CA 1
ATOM 3145 C C . ALA B 1 103 ? 12.328 -4.133 3.619 1 86.5 103 ALA B C 1
ATOM 3147 O O . ALA B 1 103 ? 11.102 -4.098 3.703 1 86.5 103 ALA B O 1
ATOM 3148 N N . SER B 1 104 ? 13.086 -4.426 4.582 1 87.94 104 SER B N 1
ATOM 3149 C CA . SER B 1 104 ? 12.531 -4.785 5.883 1 87.94 104 SER B CA 1
ATOM 3150 C C . SER B 1 104 ? 11.836 -3.596 6.535 1 87.94 104 SER B C 1
ATOM 3152 O O . SER B 1 104 ? 10.773 -3.746 7.145 1 87.94 104 SER B O 1
ATOM 3154 N N . ALA B 1 105 ? 12.43 -2.428 6.34 1 87.25 105 ALA B N 1
ATOM 3155 C CA . ALA B 1 105 ? 11.82 -1.216 6.879 1 87.25 105 ALA B CA 1
ATOM 3156 C C . ALA B 1 105 ? 10.5 -0.91 6.172 1 87.25 105 ALA B C 1
ATOM 3158 O O . ALA B 1 105 ? 9.531 -0.489 6.809 1 87.25 105 ALA B O 1
ATOM 3159 N N . ALA B 1 106 ? 10.508 -1.145 4.895 1 86.19 106 ALA B N 1
ATOM 3160 C CA . ALA B 1 106 ? 9.305 -0.884 4.113 1 86.19 106 ALA B CA 1
ATOM 3161 C C . ALA B 1 106 ? 8.148 -1.778 4.57 1 86.19 106 ALA B C 1
ATOM 3163 O O . ALA B 1 106 ? 7.039 -1.299 4.809 1 86.19 106 ALA B O 1
ATOM 3164 N N . ILE B 1 107 ? 8.375 -3 4.73 1 90.88 107 ILE B N 1
ATOM 3165 C CA . ILE B 1 107 ? 7.293 -3.916 5.086 1 90.88 107 ILE B CA 1
ATOM 3166 C C . ILE B 1 107 ? 6.883 -3.686 6.539 1 90.88 107 ILE B C 1
ATOM 3168 O O . ILE B 1 107 ? 5.738 -3.951 6.918 1 90.88 107 ILE B O 1
ATOM 3172 N N . THR B 1 108 ? 7.844 -3.176 7.379 1 92.81 108 THR B N 1
ATOM 3173 C CA . THR B 1 108 ? 7.492 -2.803 8.742 1 92.81 108 THR B CA 1
ATOM 3174 C C . THR B 1 108 ? 6.355 -1.787 8.75 1 92.81 108 THR B C 1
ATOM 3176 O O . THR B 1 108 ? 5.395 -1.93 9.516 1 92.81 108 THR B O 1
ATOM 3179 N N . GLY B 1 109 ? 6.473 -0.807 7.934 1 93.31 109 GLY B N 1
ATOM 3180 C CA . GLY B 1 109 ? 5.398 0.169 7.828 1 93.31 109 GLY B CA 1
ATOM 3181 C C . GLY B 1 109 ? 4.078 -0.443 7.402 1 93.31 109 GLY B C 1
ATOM 3182 O O . GLY B 1 109 ? 3.025 -0.099 7.945 1 93.31 109 GLY B O 1
ATOM 3183 N N . LEU B 1 110 ? 4.152 -1.317 6.465 1 91.88 110 LEU B N 1
ATOM 3184 C CA . LEU B 1 110 ? 2.949 -1.984 5.984 1 91.88 110 LEU B CA 1
ATOM 3185 C C . LEU B 1 110 ? 2.309 -2.814 7.09 1 91.88 110 LEU B C 1
ATOM 3187 O O . LEU B 1 110 ? 1.088 -2.787 7.266 1 91.88 110 LEU B O 1
ATOM 3191 N N . MET B 1 111 ? 3.148 -3.547 7.84 1 94.12 111 MET B N 1
ATOM 3192 C CA . MET B 1 111 ? 2.643 -4.391 8.922 1 94.12 111 MET B CA 1
ATOM 3193 C C . MET B 1 111 ? 2.002 -3.547 10.016 1 94.12 111 MET B C 1
ATOM 3195 O O . MET B 1 111 ? 0.911 -3.863 10.492 1 94.12 111 MET B O 1
ATOM 3199 N N . ILE B 1 112 ? 2.65 -2.482 10.352 1 96.19 112 ILE B N 1
ATOM 3200 C CA . ILE B 1 112 ? 2.109 -1.598 11.375 1 96.19 112 ILE B CA 1
ATOM 3201 C C . ILE B 1 112 ? 0.798 -0.985 10.891 1 96.19 112 ILE B C 1
ATOM 3203 O O . ILE B 1 112 ? -0.142 -0.817 11.672 1 96.19 112 ILE B O 1
ATOM 3207 N N . GLY B 1 113 ? 0.746 -0.623 9.609 1 95.06 113 GLY B N 1
ATOM 3208 C CA . GLY B 1 113 ? -0.502 -0.148 9.031 1 95.06 113 GLY B CA 1
ATOM 3209 C C . GLY B 1 113 ? -1.649 -1.125 9.203 1 95.06 113 GLY B C 1
ATOM 3210 O O . GLY B 1 113 ? -2.734 -0.744 9.648 1 95.06 113 GLY B O 1
ATOM 3211 N N . ILE B 1 114 ? -1.361 -2.369 8.922 1 92.62 114 ILE B N 1
ATOM 3212 C CA . ILE B 1 114 ? -2.379 -3.406 9.039 1 92.62 114 ILE B CA 1
ATOM 3213 C C . ILE B 1 114 ? -2.779 -3.564 10.508 1 92.62 114 ILE B C 1
ATOM 3215 O O . ILE B 1 114 ? -3.965 -3.701 10.82 1 92.62 114 ILE B O 1
ATOM 3219 N N . ILE B 1 115 ? -1.858 -3.502 11.391 1 95.62 115 ILE B N 1
ATOM 3220 C CA . ILE B 1 115 ? -2.111 -3.607 12.82 1 95.62 115 ILE B CA 1
ATOM 3221 C C . ILE B 1 115 ? -3.002 -2.453 13.273 1 95.62 115 ILE B C 1
ATOM 3223 O O . ILE B 1 115 ? -3.957 -2.656 14.031 1 95.62 115 ILE B O 1
ATOM 3227 N N . PHE B 1 116 ? -2.723 -1.252 12.75 1 97 116 PHE B N 1
ATOM 3228 C CA . PHE B 1 116 ? -3.527 -0.088 13.102 1 97 116 PHE B CA 1
ATOM 3229 C C . PHE B 1 116 ? -4.949 -0.235 12.57 1 97 116 PHE B C 1
ATOM 3231 O O . PHE B 1 116 ? -5.914 0.051 13.289 1 97 116 PHE B O 1
ATOM 3238 N N . GLU B 1 117 ? -5.09 -0.649 11.32 1 94.06 117 GLU B N 1
ATOM 3239 C CA . GLU B 1 117 ? -6.406 -0.822 10.719 1 94.06 117 GLU B CA 1
ATOM 3240 C C . GLU B 1 117 ? -7.234 -1.853 11.477 1 94.06 117 GLU B C 1
ATOM 3242 O O . GLU B 1 117 ? -8.375 -1.579 11.867 1 94.06 117 GLU B O 1
ATOM 3247 N N . THR B 1 118 ? -6.629 -3.002 11.734 1 93.12 118 THR B N 1
ATOM 3248 C CA . THR B 1 118 ? -7.367 -4.086 12.367 1 93.12 118 THR B CA 1
ATOM 3249 C C . THR B 1 118 ? -7.543 -3.812 13.859 1 93.12 118 THR B C 1
ATOM 3251 O O . THR B 1 118 ? -8.547 -4.207 14.453 1 93.12 118 THR B O 1
ATOM 3254 N N . GLY B 1 119 ? -6.582 -3.154 14.469 1 95.06 119 GLY B N 1
ATOM 3255 C CA . GLY B 1 119 ? -6.766 -2.715 15.836 1 95.06 119 GLY B CA 1
ATOM 3256 C C . GLY B 1 119 ? -7.953 -1.788 16.016 1 95.06 119 GLY B C 1
ATOM 3257 O O . GLY B 1 119 ? -8.719 -1.929 16.969 1 95.06 119 GLY B O 1
ATOM 3258 N N . ASN B 1 120 ? -8.031 -0.889 15.086 1 94.44 120 ASN B N 1
ATOM 3259 C CA . ASN B 1 120 ? -9.172 0.022 15.117 1 94.44 120 ASN B CA 1
ATOM 3260 C C . ASN B 1 120 ? -10.492 -0.725 14.945 1 94.44 120 ASN B C 1
ATOM 3262 O O . ASN B 1 120 ? -11.484 -0.398 15.602 1 94.44 120 ASN B O 1
ATOM 3266 N N . LEU B 1 121 ? -10.516 -1.677 14.094 1 92.62 121 LEU B N 1
ATOM 3267 C CA . LEU B 1 121 ? -11.711 -2.479 13.859 1 92.62 121 LEU B CA 1
ATOM 3268 C C . LEU B 1 121 ? -12.109 -3.244 15.125 1 92.62 121 LEU B C 1
ATOM 3270 O O . LEU B 1 121 ? -13.297 -3.369 15.43 1 92.62 121 LEU B O 1
ATOM 3274 N N . ILE B 1 122 ? -11.148 -3.744 15.852 1 92.44 122 ILE B N 1
ATOM 3275 C CA . ILE B 1 122 ? -11.398 -4.523 17.062 1 92.44 122 ILE B CA 1
ATOM 3276 C C . ILE B 1 122 ? -11.953 -3.617 18.156 1 92.44 122 ILE B C 1
ATOM 3278 O O . ILE B 1 122 ? -12.906 -3.98 18.859 1 92.44 122 ILE B O 1
ATOM 3282 N N . ILE B 1 123 ? -11.406 -2.449 18.266 1 92.44 123 ILE B N 1
ATOM 3283 C CA . ILE B 1 123 ? -11.742 -1.548 19.359 1 92.44 123 ILE B CA 1
ATOM 3284 C C . ILE B 1 123 ? -13.07 -0.853 19.062 1 92.44 123 ILE B C 1
ATOM 3286 O O . ILE B 1 123 ? -13.93 -0.752 19.938 1 92.44 123 ILE B O 1
ATOM 3290 N N . LEU B 1 124 ? -13.305 -0.436 17.781 1 92.5 124 LEU B N 1
ATOM 3291 C CA . LEU B 1 124 ? -14.445 0.429 17.5 1 92.5 124 LEU B CA 1
ATOM 3292 C C . LEU B 1 124 ? -15.461 -0.284 16.609 1 92.5 124 LEU B C 1
ATOM 3294 O O . LEU B 1 124 ? -16.547 0.232 16.375 1 92.5 124 LEU B O 1
ATOM 3298 N N . GLY B 1 125 ? -15.07 -1.432 16.125 1 86.81 125 GLY B N 1
ATOM 3299 C CA . GLY B 1 125 ? -15.984 -2.184 15.273 1 86.81 125 GLY B CA 1
ATOM 3300 C C . GLY B 1 125 ? -15.938 -1.755 13.82 1 86.81 125 GLY B C 1
ATOM 3301 O O . GLY B 1 125 ? -15.219 -0.819 13.461 1 86.81 125 GLY B O 1
ATOM 3302 N N . ALA B 1 126 ? -16.719 -2.391 12.977 1 84.31 126 ALA B N 1
ATOM 3303 C CA . ALA B 1 126 ? -16.719 -2.15 11.531 1 84.31 126 ALA B CA 1
ATOM 3304 C C . ALA B 1 126 ? -17.812 -1.147 11.148 1 84.31 126 ALA B C 1
ATOM 3306 O O . ALA B 1 126 ? -17.891 -0.719 10 1 84.31 126 ALA B O 1
ATOM 3307 N N . LYS B 1 127 ? -18.578 -0.739 12.141 1 86.12 127 LYS B N 1
ATOM 3308 C CA . LYS B 1 127 ? -19.641 0.216 11.852 1 86.12 127 LYS B CA 1
ATOM 3309 C C . LYS B 1 127 ? -19.062 1.567 11.438 1 86.12 127 LYS B C 1
ATOM 3311 O O . LYS B 1 127 ? -18.047 2.01 11.977 1 86.12 127 LYS B O 1
ATOM 3316 N N . ARG B 1 128 ? -19.688 2.18 10.523 1 86.5 128 ARG B N 1
ATOM 3317 C CA . ARG B 1 128 ? -19.266 3.504 10.07 1 86.5 128 ARG B CA 1
ATOM 3318 C C . ARG B 1 128 ? -19.641 4.57 11.102 1 86.5 128 ARG B C 1
ATOM 3320 O O . ARG B 1 128 ? -20.812 4.742 11.438 1 86.5 128 ARG B O 1
ATOM 3327 N N . LEU B 1 129 ? -18.656 5.188 11.633 1 93.88 129 LEU B N 1
ATOM 3328 C CA . LEU B 1 129 ? -18.828 6.277 12.594 1 93.88 129 LEU B CA 1
ATOM 3329 C C . LEU B 1 129 ? -18.812 7.629 11.883 1 93.88 129 LEU B C 1
ATOM 3331 O O . LEU B 1 129 ? -18.172 7.781 10.836 1 93.88 129 LEU B O 1
ATOM 3335 N N . SER B 1 130 ? -19.578 8.539 12.469 1 96.38 130 SER B N 1
ATOM 3336 C CA . SER B 1 130 ? -19.625 9.883 11.906 1 96.38 130 SER B CA 1
ATOM 3337 C C . SER B 1 130 ? -18.891 10.883 12.797 1 96.38 130 SER B C 1
ATOM 3339 O O . SER B 1 130 ? -19.219 11.023 13.977 1 96.38 130 SER B O 1
ATOM 3341 N N . PHE B 1 131 ? -17.938 11.516 12.242 1 97.38 131 PHE B N 1
ATOM 3342 C CA . PHE B 1 131 ? -17.219 12.562 12.969 1 97.38 131 PHE B CA 1
ATOM 3343 C C . PHE B 1 131 ? -18.172 13.68 13.383 1 97.38 131 PHE B C 1
ATOM 3345 O O . PHE B 1 131 ? -18.969 14.148 12.578 1 97.38 131 PHE B O 1
ATOM 3352 N N . PRO B 1 132 ? -18.172 14.023 14.602 1 96.69 132 PRO B N 1
ATOM 3353 C CA . PRO B 1 132 ? -19.094 15.07 15.031 1 96.69 132 PRO B CA 1
ATOM 3354 C C . PRO B 1 132 ? -18.797 16.422 14.398 1 96.69 132 PRO B C 1
ATOM 3356 O O . PRO B 1 132 ? -17.625 16.75 14.164 1 96.69 132 PRO B O 1
ATOM 3359 N N . THR B 1 133 ? -19.844 17.172 14.234 1 95.5 133 THR B N 1
ATOM 3360 C CA . THR B 1 133 ? -19.703 18.516 13.688 1 95.5 133 THR B CA 1
ATOM 3361 C C . THR B 1 133 ? -19.203 19.484 14.766 1 95.5 133 THR B C 1
ATOM 3363 O O . THR B 1 133 ? -19.891 19.719 15.758 1 95.5 133 THR B O 1
ATOM 3366 N N . LEU B 1 134 ? -18.047 20 14.555 1 95.12 134 LEU B N 1
ATOM 3367 C CA . LEU B 1 134 ? -17.484 20.938 15.516 1 95.12 134 LEU B CA 1
ATOM 3368 C C . LEU B 1 134 ? -17.734 22.391 15.078 1 95.12 134 LEU B C 1
ATOM 3370 O O . LEU B 1 134 ? -17.828 23.281 15.914 1 95.12 134 LEU B O 1
ATOM 3374 N N . ILE B 1 135 ? -17.734 22.531 13.75 1 92.88 135 ILE B N 1
ATOM 3375 C CA . ILE B 1 135 ? -18 23.828 13.156 1 92.88 135 ILE B CA 1
ATOM 3376 C C . ILE B 1 135 ? -19.234 23.75 12.25 1 92.88 135 ILE B C 1
ATOM 3378 O O . ILE B 1 135 ? -19.234 23 11.273 1 92.88 135 ILE B O 1
ATOM 3382 N N . GLU B 1 136 ? -20.25 24.516 12.562 1 92.38 136 GLU B N 1
ATOM 3383 C CA . GLU B 1 136 ? -21.438 24.531 11.727 1 92.38 136 GLU B CA 1
ATOM 3384 C C . GLU B 1 136 ? -21.141 25.078 10.328 1 92.38 136 GLU B C 1
ATOM 3386 O O . GLU B 1 136 ? -20.5 26.109 10.188 1 92.38 136 GLU B O 1
ATOM 3391 N N . SER B 1 137 ? -21.531 24.25 9.367 1 93.19 137 SER B N 1
ATOM 3392 C CA . SER B 1 137 ? -21.266 24.625 7.98 1 93.19 137 SER B CA 1
ATOM 3393 C C . SER B 1 137 ? -22.203 25.734 7.504 1 93.19 137 SER B C 1
ATOM 3395 O O . SER B 1 137 ? -23.422 25.625 7.664 1 93.19 137 SER B O 1
ATOM 3397 N N . VAL B 1 138 ? -21.641 26.812 7.098 1 94.62 138 VAL B N 1
ATOM 3398 C CA . VAL B 1 138 ? -22.375 27.906 6.48 1 94.62 138 VAL B CA 1
ATOM 3399 C C . VAL B 1 138 ? -21.922 28.094 5.035 1 94.62 138 VAL B C 1
ATOM 3401 O O . VAL B 1 138 ? -20.719 28.125 4.754 1 94.62 138 VAL B O 1
ATOM 3404 N N . SER B 1 139 ? -22.906 28.141 4.117 1 94.94 139 SER B N 1
ATOM 3405 C CA . SER B 1 139 ? -22.594 28.281 2.699 1 94.94 139 SER B CA 1
ATOM 3406 C C . SER B 1 139 ? -22.609 29.75 2.275 1 94.94 139 SER B C 1
ATOM 3408 O O . SER B 1 139 ? -23.453 30.516 2.715 1 94.94 139 SER B O 1
ATOM 3410 N N . TYR B 1 140 ? -21.609 30.109 1.576 1 95 140 TYR B N 1
ATOM 3411 C CA . TYR B 1 140 ? -21.516 31.438 1.009 1 95 140 TYR B CA 1
ATOM 3412 C C . TYR B 1 140 ? -21.562 31.391 -0.514 1 95 140 TYR B C 1
ATOM 3414 O O . TYR B 1 140 ? -21.156 30.406 -1.123 1 95 140 TYR B O 1
ATOM 3422 N N . ASN B 1 141 ? -22.141 32.344 -1.114 1 93.56 141 ASN B N 1
ATOM 3423 C CA . ASN B 1 141 ? -22.188 32.5 -2.562 1 93.56 141 ASN B CA 1
ATOM 3424 C C . ASN B 1 141 ? -21.625 33.875 -2.982 1 93.56 141 ASN B C 1
ATOM 3426 O O . ASN B 1 141 ? -22.25 34.906 -2.729 1 93.56 141 ASN B O 1
ATOM 3430 N N . ILE B 1 142 ? -20.516 33.875 -3.525 1 91.56 142 ILE B N 1
ATOM 3431 C CA . ILE B 1 142 ? -19.922 35.094 -4.004 1 91.56 142 ILE B CA 1
ATOM 3432 C C . ILE B 1 142 ? -19.734 35.031 -5.52 1 91.56 142 ILE B C 1
ATOM 3434 O O . ILE B 1 142 ? -18.828 34.344 -6.004 1 91.56 142 ILE B O 1
ATOM 3438 N N . GLY B 1 143 ? -20.5 35.812 -6.285 1 91.38 143 GLY B N 1
ATOM 3439 C CA . GLY B 1 143 ? -20.344 35.875 -7.73 1 91.38 143 GLY B CA 1
ATOM 3440 C C . GLY B 1 143 ? -20.578 34.531 -8.414 1 91.38 143 GLY B C 1
ATOM 3441 O O . GLY B 1 143 ? -19.891 34.188 -9.375 1 91.38 143 GLY B O 1
ATOM 3442 N N . GLY B 1 144 ? -21.391 33.75 -7.828 1 90.38 144 GLY B N 1
ATOM 3443 C CA . GLY B 1 144 ? -21.703 32.469 -8.445 1 90.38 144 GLY B CA 1
ATOM 3444 C C . GLY B 1 144 ? -20.828 31.328 -7.941 1 90.38 144 GLY B C 1
ATOM 3445 O O . GLY B 1 144 ? -21 30.172 -8.344 1 90.38 144 GLY B O 1
ATOM 3446 N N . ILE B 1 145 ? -19.891 31.656 -7.07 1 93 145 ILE B N 1
ATOM 3447 C CA . ILE B 1 145 ? -19 30.656 -6.492 1 93 145 ILE B CA 1
ATOM 3448 C C . ILE B 1 145 ? -19.484 30.281 -5.094 1 93 145 ILE B C 1
ATOM 3450 O O . ILE B 1 145 ? -19.656 31.141 -4.238 1 93 145 ILE B O 1
ATOM 3454 N N . TYR B 1 146 ? -19.781 29.031 -4.922 1 94.44 146 TYR B N 1
ATOM 3455 C CA . TYR B 1 146 ? -20.297 28.531 -3.65 1 94.44 146 TYR B CA 1
ATOM 3456 C C . TYR B 1 146 ? -19.172 27.906 -2.824 1 94.44 146 TYR B C 1
ATOM 3458 O O . TYR B 1 146 ? -18.344 27.156 -3.35 1 94.44 146 TYR B O 1
ATOM 3466 N N . PHE B 1 147 ? -19.016 28.344 -1.575 1 94.56 147 PHE B N 1
ATOM 3467 C CA . PHE B 1 147 ? -18.062 27.703 -0.672 1 94.56 147 PHE B CA 1
ATOM 3468 C C . PHE B 1 147 ? -18.547 27.797 0.771 1 94.56 147 PHE B C 1
ATOM 3470 O O . PHE B 1 147 ? -19.391 28.625 1.098 1 94.56 147 PHE B O 1
ATOM 3477 N N . THR B 1 148 ? -18.141 26.906 1.571 1 96 148 THR B N 1
ATOM 3478 C CA . THR B 1 148 ? -18.531 26.859 2.975 1 96 148 THR B CA 1
ATOM 3479 C C . THR B 1 148 ? -17.406 27.375 3.867 1 96 148 THR B C 1
ATOM 3481 O O . THR B 1 148 ? -16.25 27.453 3.439 1 96 148 THR B O 1
ATOM 3484 N N . ASN B 1 149 ? -17.766 27.781 5.039 1 95.88 149 ASN B N 1
ATOM 34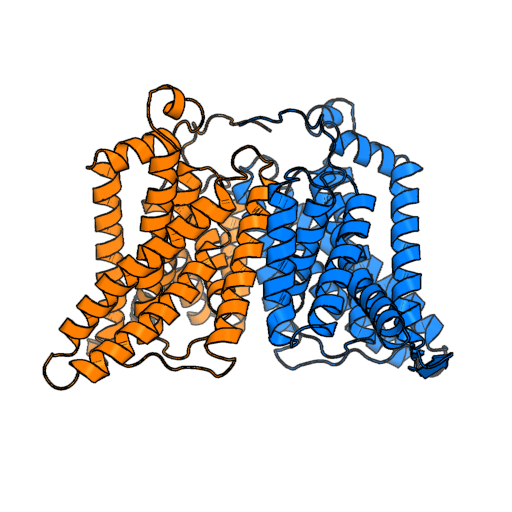85 C CA . ASN B 1 149 ? -16.766 28.188 6.016 1 95.88 149 ASN B CA 1
ATOM 3486 C C . ASN B 1 149 ? -15.812 27.031 6.355 1 95.88 149 ASN B C 1
ATOM 3488 O O . ASN B 1 149 ? -14.633 27.25 6.633 1 95.88 149 ASN B O 1
ATOM 3492 N N . VAL B 1 150 ? -16.312 25.812 6.301 1 96.19 150 VAL B N 1
ATOM 3493 C CA . VAL B 1 150 ? -15.5 24.641 6.59 1 96.19 150 VAL B CA 1
ATOM 3494 C C . VAL B 1 150 ? -14.438 24.469 5.508 1 96.19 150 VAL B C 1
ATOM 3496 O O . VAL B 1 150 ? -13.281 24.156 5.805 1 96.19 150 VAL B O 1
ATOM 3499 N N . LYS B 1 151 ? -14.859 24.641 4.254 1 96.62 151 LYS B N 1
ATOM 3500 C CA . LYS B 1 151 ? -13.922 24.562 3.135 1 96.62 151 LYS B CA 1
ATOM 3501 C C . LYS B 1 151 ? -12.797 25.578 3.287 1 96.62 151 LYS B C 1
ATOM 3503 O O . LYS B 1 151 ? -11.625 25.25 3.08 1 96.62 151 LYS B O 1
ATOM 3508 N N . ILE B 1 152 ? -13.109 26.734 3.664 1 97.19 152 ILE B N 1
ATOM 3509 C CA . ILE B 1 152 ? -12.125 27.797 3.854 1 97.19 152 ILE B CA 1
ATOM 3510 C C . ILE B 1 152 ? -11.242 27.469 5.062 1 97.19 152 ILE B C 1
ATOM 3512 O O . ILE B 1 152 ? -10.031 27.703 5.035 1 97.19 152 ILE B O 1
ATOM 3516 N N . LEU B 1 153 ? -11.844 27 6.105 1 97.31 153 LEU B N 1
ATOM 3517 C CA . LEU B 1 153 ? -11.109 26.609 7.301 1 97.31 153 LEU B CA 1
ATOM 3518 C C . LEU B 1 153 ? -10.031 25.578 6.957 1 97.31 153 LEU B C 1
ATOM 3520 O O . LEU B 1 153 ? -8.898 25.688 7.422 1 97.31 153 LEU B O 1
ATOM 3524 N N . ILE B 1 154 ? -10.398 24.594 6.152 1 98 154 ILE B N 1
ATOM 3525 C CA . ILE B 1 154 ? -9.477 23.531 5.758 1 98 154 ILE B CA 1
ATOM 3526 C C . ILE B 1 154 ? -8.289 24.141 5.016 1 98 154 ILE B C 1
ATOM 3528 O O . ILE B 1 154 ? -7.133 23.812 5.32 1 98 154 ILE B O 1
ATOM 3532 N N . ILE B 1 155 ? -8.531 25.016 4.09 1 98.25 155 ILE B N 1
ATOM 3533 C CA . ILE B 1 155 ? -7.488 25.625 3.275 1 98.25 155 ILE B CA 1
ATOM 3534 C C . ILE B 1 155 ? -6.582 26.484 4.152 1 98.25 155 ILE B C 1
ATOM 3536 O O . ILE B 1 155 ? -5.355 26.344 4.102 1 98.25 155 ILE B O 1
ATOM 3540 N N . VAL B 1 156 ? -7.133 27.266 5.016 1 98.12 156 VAL B N 1
ATOM 3541 C CA . VAL B 1 156 ? -6.387 28.219 5.832 1 98.12 156 VAL B CA 1
ATOM 3542 C C . VAL B 1 156 ? -5.566 27.469 6.879 1 98.12 156 VAL B C 1
ATOM 3544 O O . VAL B 1 156 ? -4.379 27.75 7.066 1 98.12 156 VAL B O 1
ATOM 3547 N N . VAL B 1 157 ? -6.199 26.531 7.562 1 97.75 157 VAL B N 1
ATOM 3548 C CA . VAL B 1 157 ? -5.492 25.781 8.594 1 97.75 157 VAL B CA 1
ATOM 3549 C C . VAL B 1 157 ? -4.34 25 7.965 1 97.75 157 VAL B C 1
ATOM 3551 O O . VAL B 1 157 ? -3.248 24.922 8.531 1 97.75 157 VAL B O 1
ATOM 3554 N N . SER B 1 158 ? -4.609 24.359 6.82 1 98 158 SER B N 1
ATOM 3555 C CA . SER B 1 158 ? -3.555 23.641 6.129 1 98 158 SER B CA 1
ATOM 3556 C C . SER B 1 158 ? -2.391 24.547 5.773 1 98 158 SER B C 1
ATOM 3558 O O . SER B 1 158 ? -1.227 24.188 5.965 1 98 158 SER B O 1
ATOM 3560 N N . LEU B 1 159 ? -2.676 25.75 5.277 1 97.69 159 LEU B N 1
ATOM 3561 C CA . LEU B 1 159 ? -1.64 26.719 4.93 1 97.69 159 LEU B CA 1
ATOM 3562 C C . LEU B 1 159 ? -0.85 27.141 6.168 1 97.69 159 LEU B C 1
ATOM 3564 O O . LEU B 1 159 ? 0.376 27.266 6.113 1 97.69 159 LEU B O 1
ATOM 3568 N N . ILE B 1 160 ? -1.518 27.312 7.234 1 97.56 160 ILE B N 1
ATOM 3569 C CA . ILE B 1 160 ? -0.875 27.719 8.484 1 97.56 160 ILE B CA 1
ATOM 3570 C C . ILE B 1 160 ? 0.063 26.594 8.953 1 97.56 160 ILE B C 1
ATOM 3572 O O . ILE B 1 160 ? 1.191 26.875 9.367 1 97.56 160 ILE B O 1
ATOM 3576 N N . LEU B 1 161 ? -0.409 25.375 8.867 1 96.94 161 LEU B N 1
ATOM 3577 C CA . LEU B 1 161 ? 0.408 24.25 9.297 1 96.94 161 LEU B CA 1
ATOM 3578 C C . LEU B 1 161 ? 1.653 24.125 8.43 1 96.94 161 LEU B C 1
ATOM 3580 O O . LEU B 1 161 ? 2.744 23.844 8.93 1 96.94 161 LEU B O 1
ATOM 3584 N N . MET B 1 162 ? 1.46 24.266 7.164 1 96.38 162 MET B N 1
ATOM 3585 C CA . MET B 1 162 ? 2.588 24.172 6.242 1 96.38 162 MET B CA 1
ATOM 3586 C C . MET B 1 162 ? 3.605 25.281 6.508 1 96.38 162 MET B C 1
ATOM 3588 O O . MET B 1 162 ? 4.812 25.031 6.516 1 96.38 162 MET B O 1
ATOM 3592 N N . LEU B 1 163 ? 3.123 26.453 6.754 1 96.31 163 LEU B N 1
ATOM 3593 C CA . LEU B 1 163 ? 4.008 27.578 7.062 1 96.31 163 LEU B CA 1
ATOM 3594 C C . LEU B 1 163 ? 4.684 27.375 8.414 1 96.31 163 LEU B C 1
ATOM 3596 O O . LEU B 1 163 ? 5.863 27.688 8.578 1 96.31 163 LEU B O 1
ATOM 3600 N N . ALA B 1 164 ? 3.936 26.875 9.344 1 96.81 164 ALA B N 1
ATOM 3601 C CA . ALA B 1 164 ? 4.496 26.594 10.664 1 96.81 164 ALA B CA 1
ATOM 3602 C C . ALA B 1 164 ? 5.605 25.547 10.578 1 96.81 164 ALA B C 1
ATOM 3604 O O . ALA B 1 164 ? 6.656 25.703 11.203 1 96.81 164 ALA B O 1
ATOM 3605 N N . LEU B 1 165 ? 5.367 24.516 9.852 1 96.88 165 LEU B N 1
ATOM 3606 C CA . LEU B 1 165 ? 6.387 23.484 9.703 1 96.88 165 LEU B CA 1
ATOM 3607 C C . LEU B 1 165 ? 7.605 24.031 8.969 1 96.88 165 LEU B C 1
ATOM 3609 O O . LEU B 1 165 ? 8.742 23.734 9.344 1 96.88 165 LEU B O 1
ATOM 3613 N N . HIS B 1 166 ? 7.301 24.781 7.918 1 94.44 166 HIS B N 1
ATOM 3614 C CA . HIS B 1 166 ? 8.398 25.375 7.168 1 94.44 166 HIS B CA 1
ATOM 3615 C C . HIS B 1 166 ? 9.273 26.25 8.062 1 94.44 166 HIS B C 1
ATOM 3617 O O . HIS B 1 166 ? 10.5 26.156 8.016 1 94.44 166 HIS B O 1
ATOM 3623 N N . THR B 1 167 ? 8.688 27.078 8.875 1 96.31 167 THR B N 1
ATOM 3624 C CA . THR B 1 167 ? 9.406 27.953 9.797 1 96.31 167 THR B CA 1
ATOM 3625 C C . THR B 1 167 ? 10.148 27.125 10.852 1 96.31 167 THR B C 1
ATOM 3627 O O . THR B 1 167 ? 11.289 27.453 11.195 1 96.31 167 THR B O 1
ATOM 3630 N N . PHE B 1 168 ? 9.531 26.094 11.328 1 96.5 168 PHE B N 1
ATOM 3631 C CA . PHE B 1 168 ? 10.164 25.203 12.297 1 96.5 168 PHE B CA 1
ATOM 3632 C C . PHE B 1 168 ? 11.43 24.578 11.719 1 96.5 168 PHE B C 1
ATOM 3634 O O . PHE B 1 168 ? 12.477 24.578 12.367 1 96.5 168 PHE B O 1
ATOM 3641 N N . ILE B 1 169 ? 11.367 24.125 10.5 1 94.62 169 ILE B N 1
ATOM 3642 C CA . ILE B 1 169 ? 12.477 23.438 9.852 1 94.62 169 ILE B CA 1
ATOM 3643 C C . ILE B 1 169 ? 13.586 24.438 9.539 1 94.62 169 ILE B C 1
ATOM 3645 O O . ILE B 1 169 ? 14.773 24.125 9.656 1 94.62 169 ILE B O 1
ATOM 3649 N N . GLN B 1 170 ? 13.242 25.719 9.242 1 94.62 170 GLN B N 1
ATOM 3650 C CA . GLN B 1 170 ? 14.227 26.703 8.781 1 94.62 170 GLN B CA 1
ATOM 3651 C C . GLN B 1 170 ? 14.828 27.469 9.953 1 94.62 170 GLN B C 1
ATOM 3653 O O . GLN B 1 170 ? 15.984 27.906 9.883 1 94.62 170 GLN B O 1
ATOM 3658 N N . LYS B 1 171 ? 14.094 27.516 11.031 1 97.19 171 LYS B N 1
ATOM 3659 C CA . LYS B 1 171 ? 14.523 28.516 12.008 1 97.19 171 LYS B CA 1
ATOM 3660 C C . LYS B 1 171 ? 14.875 27.859 13.344 1 97.19 171 LYS B C 1
ATOM 3662 O O . LYS B 1 171 ? 15.414 28.516 14.234 1 97.19 171 LYS B O 1
ATOM 3667 N N . THR B 1 172 ? 14.664 26.656 13.516 1 97.12 172 THR B N 1
ATOM 3668 C CA . THR B 1 172 ? 14.945 26.047 14.812 1 97.12 172 THR B CA 1
ATOM 3669 C C . THR B 1 172 ? 16.172 25.141 14.734 1 97.12 172 THR B C 1
ATOM 3671 O O . THR B 1 172 ? 16.609 24.781 13.641 1 97.12 172 THR B O 1
ATOM 3674 N N . LYS B 1 173 ? 16.766 24.797 15.867 1 96.12 173 LYS B N 1
ATOM 3675 C CA . LYS B 1 173 ? 17.922 23.922 15.945 1 96.12 173 LYS B CA 1
ATOM 3676 C C . LYS B 1 173 ? 17.562 22.5 15.523 1 96.12 173 LYS B C 1
ATOM 3678 O O . LYS B 1 173 ? 18.359 21.812 14.875 1 96.12 173 LYS B O 1
ATOM 3683 N N . TRP B 1 174 ? 16.375 22.156 15.875 1 95.75 174 TRP B N 1
ATOM 3684 C CA . TRP B 1 174 ? 15.914 20.828 15.477 1 95.75 174 TRP B CA 1
ATOM 3685 C C . TRP B 1 174 ? 15.719 20.75 13.969 1 95.75 174 TRP B C 1
ATOM 3687 O O . TRP B 1 174 ? 16.078 19.75 13.336 1 95.75 174 TRP B O 1
ATOM 3697 N N . GLY B 1 175 ? 15.141 21.812 13.445 1 95.44 175 GLY B N 1
ATOM 3698 C CA . GLY B 1 175 ? 14.992 21.891 12 1 95.44 175 GLY B CA 1
ATOM 3699 C C . GLY B 1 175 ? 16.312 21.859 11.258 1 95.44 175 GLY B C 1
ATOM 3700 O O . GLY B 1 175 ? 16.438 21.203 10.219 1 95.44 175 GLY B O 1
ATOM 3701 N N . MET B 1 176 ? 17.297 22.469 11.836 1 95.81 176 MET B N 1
ATOM 3702 C CA . MET B 1 176 ? 18.641 22.469 11.25 1 95.81 176 MET B CA 1
ATOM 3703 C C . MET B 1 176 ? 19.219 21.047 11.25 1 95.81 176 MET B C 1
ATOM 3705 O O . MET B 1 176 ? 19.828 20.625 10.266 1 95.81 176 MET B O 1
ATOM 3709 N N . ALA B 1 177 ? 19 20.422 12.281 1 96 177 ALA B N 1
ATOM 3710 C CA . ALA B 1 177 ? 19.469 19.047 12.383 1 96 177 ALA B CA 1
ATOM 3711 C C . ALA B 1 177 ? 18.781 18.156 11.352 1 96 177 ALA B C 1
ATOM 3713 O O . ALA B 1 177 ? 19.422 17.297 10.734 1 96 177 ALA B O 1
ATOM 3714 N N . MET B 1 178 ? 17.516 18.375 11.18 1 94.44 178 MET B N 1
ATOM 3715 C CA . MET B 1 178 ? 16.75 17.594 10.219 1 94.44 178 MET B CA 1
ATOM 3716 C C . MET B 1 178 ? 17.219 17.875 8.789 1 94.44 178 MET B C 1
ATOM 3718 O O . MET B 1 178 ? 17.359 16.953 7.984 1 94.44 178 MET B O 1
ATOM 3722 N N . ARG B 1 179 ? 17.453 19.109 8.508 1 93.06 179 ARG B N 1
ATOM 3723 C CA . ARG B 1 179 ? 17.953 19.469 7.188 1 93.06 179 ARG B CA 1
ATOM 3724 C C . ARG B 1 179 ? 19.344 18.875 6.949 1 93.06 179 ARG B C 1
ATOM 3726 O O . ARG B 1 179 ? 19.641 18.422 5.848 1 93.06 179 ARG B O 1
ATOM 3733 N N . ALA B 1 180 ? 20.172 18.875 7.941 1 93.62 180 ALA B N 1
ATOM 3734 C CA . ALA B 1 180 ? 21.516 18.297 7.832 1 93.62 180 ALA B CA 1
ATOM 3735 C C . ALA B 1 180 ? 21.438 16.797 7.551 1 93.62 180 ALA B C 1
ATOM 3737 O O . ALA B 1 180 ? 22.172 16.266 6.715 1 93.62 180 ALA B O 1
ATOM 3738 N N . MET B 1 181 ? 20.5 16.188 8.25 1 92.19 181 MET B N 1
ATOM 3739 C CA . MET B 1 181 ? 20.312 14.758 8.055 1 92.19 181 MET B CA 1
ATOM 3740 C C . MET B 1 181 ? 19.891 14.453 6.625 1 92.19 181 MET B C 1
ATOM 3742 O O . MET B 1 181 ? 20.297 13.445 6.047 1 92.19 181 MET B O 1
ATOM 3746 N N . SER B 1 182 ? 19.016 15.289 6.098 1 88.81 182 SER B N 1
ATOM 3747 C CA . SER B 1 182 ? 18.516 15.086 4.742 1 88.81 182 SER B CA 1
ATOM 3748 C C . SER B 1 182 ? 19.625 15.258 3.711 1 88.81 182 SER B C 1
ATOM 3750 O O . SER B 1 182 ? 19.562 14.68 2.623 1 88.81 182 SER B O 1
ATOM 3752 N N . TYR B 1 183 ? 20.609 15.969 4.129 1 87.69 183 TYR B N 1
ATOM 3753 C CA . TYR B 1 183 ? 21.75 16.203 3.24 1 87.69 183 TYR B CA 1
ATOM 3754 C C . TYR B 1 183 ? 22.703 15.016 3.275 1 87.69 183 TYR B C 1
ATOM 3756 O O . TYR B 1 183 ? 23.172 14.547 2.23 1 87.69 183 TYR B O 1
ATOM 3764 N N . ASP B 1 184 ? 23.016 14.578 4.488 1 89.31 184 ASP B N 1
ATOM 3765 C CA . ASP B 1 184 ? 23.922 13.438 4.633 1 89.31 184 ASP B CA 1
ATOM 3766 C C . ASP B 1 184 ? 23.562 12.609 5.867 1 89.31 184 ASP B C 1
ATOM 3768 O O . ASP B 1 184 ? 24.172 12.789 6.93 1 89.31 184 ASP B O 1
ATOM 3772 N N . PHE B 1 185 ? 22.766 11.625 5.578 1 87.19 185 PHE B N 1
ATOM 3773 C CA . PHE B 1 185 ? 22.219 10.789 6.641 1 87.19 185 PHE B CA 1
ATOM 3774 C C . PHE B 1 185 ? 23.328 9.992 7.324 1 87.19 185 PHE B C 1
ATOM 3776 O O . PHE B 1 185 ? 23.219 9.664 8.508 1 87.19 185 PHE B O 1
ATOM 3783 N N . GLN B 1 186 ? 24.406 9.734 6.703 1 87 186 GLN B N 1
ATOM 3784 C CA . GLN B 1 186 ? 25.469 8.898 7.242 1 87 186 GLN B CA 1
ATOM 3785 C C . GLN B 1 186 ? 26.469 9.727 8.047 1 87 186 GLN B C 1
ATOM 3787 O O . GLN B 1 186 ? 26.953 9.281 9.078 1 87 186 GLN B O 1
ATOM 3792 N N . ALA B 1 187 ? 26.734 10.906 7.59 1 91.19 187 ALA B N 1
ATOM 3793 C CA . ALA B 1 187 ? 27.797 11.719 8.164 1 91.19 187 ALA B CA 1
ATOM 3794 C C . ALA B 1 187 ? 27.281 12.516 9.367 1 91.19 187 ALA B C 1
ATOM 3796 O O . ALA B 1 187 ? 28.031 12.758 10.32 1 91.19 187 ALA B O 1
ATOM 3797 N N . VAL B 1 188 ? 26.062 12.836 9.344 1 91.81 188 VAL B N 1
ATOM 3798 C CA . VAL B 1 188 ? 25.547 13.805 10.297 1 91.81 188 VAL B CA 1
ATOM 3799 C C . VAL B 1 188 ? 25.531 13.203 11.703 1 91.81 188 VAL B C 1
ATOM 3801 O O . VAL B 1 188 ? 25.922 13.859 12.664 1 91.81 188 VAL B O 1
ATOM 3804 N N . PRO B 1 189 ? 25.203 11.961 11.805 1 91.19 189 PRO B N 1
ATOM 3805 C CA . PRO B 1 189 ? 25.281 11.391 13.148 1 91.19 189 PRO B CA 1
ATOM 3806 C C . PRO B 1 189 ? 26.703 11.383 13.703 1 91.19 189 PRO B C 1
ATOM 3808 O O . PRO B 1 189 ? 26.891 11.477 14.922 1 91.19 189 PRO B O 1
ATOM 3811 N N . LEU B 1 190 ? 27.641 11.32 12.859 1 91.75 190 LEU B N 1
ATOM 3812 C CA . LEU B 1 190 ? 29.031 11.32 13.266 1 91.75 190 LEU B CA 1
ATOM 3813 C C . LEU B 1 190 ? 29.453 12.688 13.797 1 91.75 190 LEU B C 1
ATOM 3815 O O . LEU B 1 190 ? 30.469 12.812 14.477 1 91.75 190 LEU B O 1
ATOM 3819 N N . MET B 1 191 ? 28.656 13.672 13.547 1 93.5 191 MET B N 1
ATOM 3820 C CA . MET B 1 191 ? 28.938 15.031 13.992 1 93.5 191 MET B CA 1
ATOM 3821 C C . MET B 1 191 ? 28.188 15.359 15.273 1 93.5 191 MET B C 1
ATOM 3823 O O . MET B 1 191 ? 28.125 16.516 15.688 1 93.5 191 MET B O 1
ATOM 3827 N N . GLY B 1 192 ? 27.547 14.359 15.883 1 92.5 192 GLY B N 1
ATOM 3828 C CA . GLY B 1 192 ? 26.953 14.555 17.203 1 92.5 192 GLY B CA 1
ATOM 3829 C C . GLY B 1 192 ? 25.438 14.648 17.172 1 92.5 192 GLY B C 1
ATOM 3830 O O . GLY B 1 192 ? 24.812 14.812 18.203 1 92.5 192 GLY B O 1
ATOM 3831 N N . VAL B 1 193 ? 24.922 14.648 16.062 1 94.19 193 VAL B N 1
ATOM 3832 C CA . VAL B 1 193 ? 23.469 14.672 15.969 1 94.19 193 VAL B CA 1
ATOM 3833 C C . VAL B 1 193 ? 22.906 13.273 16.219 1 94.19 193 VAL B C 1
ATOM 3835 O O . VAL B 1 193 ? 23.203 12.336 15.484 1 94.19 193 VAL B O 1
ATOM 3838 N N . SER B 1 194 ? 22.078 13.156 17.234 1 95.38 194 SER B N 1
ATOM 3839 C CA . SER B 1 194 ? 21.594 11.844 17.625 1 95.38 194 SER B CA 1
ATOM 3840 C C . SER B 1 194 ? 20.359 11.438 16.812 1 95.38 194 SER B C 1
ATOM 3842 O O . SER B 1 194 ? 19.297 12.047 16.922 1 95.38 194 SER B O 1
ATOM 3844 N N . ILE B 1 195 ? 20.484 10.391 16.156 1 94.25 195 ILE B N 1
ATOM 3845 C CA . ILE B 1 195 ? 19.391 9.852 15.367 1 94.25 195 ILE B CA 1
ATOM 3846 C C . ILE B 1 195 ? 18.25 9.406 16.281 1 94.25 195 ILE B C 1
ATOM 3848 O O . ILE B 1 195 ? 17.078 9.508 15.93 1 94.25 195 ILE B O 1
ATOM 3852 N N . ASN B 1 196 ? 18.547 8.977 17.5 1 95.44 196 ASN B N 1
ATOM 3853 C CA . ASN B 1 196 ? 17.562 8.453 18.453 1 95.44 196 ASN B CA 1
ATOM 3854 C C . ASN B 1 196 ? 16.688 9.57 19.016 1 95.44 196 ASN B C 1
ATOM 3856 O O . ASN B 1 196 ? 15.656 9.297 19.641 1 95.44 196 ASN B O 1
ATOM 3860 N N . VAL B 1 197 ? 17.078 10.75 18.75 1 96.06 197 VAL B N 1
ATOM 3861 C CA . VAL B 1 197 ? 16.266 11.891 19.156 1 96.06 197 VAL B CA 1
ATOM 3862 C C . VAL B 1 197 ? 15.508 12.445 17.969 1 96.06 197 VAL B C 1
ATOM 3864 O O . VAL B 1 197 ? 14.305 12.703 18.047 1 96.06 197 VAL B O 1
ATOM 3867 N N . LEU B 1 198 ? 16.188 12.531 16.859 1 96.5 198 LEU B N 1
ATOM 3868 C CA . LEU B 1 198 ? 15.625 13.203 15.695 1 96.5 198 LEU B CA 1
ATOM 3869 C C . LEU B 1 198 ? 14.555 12.336 15.039 1 96.5 198 LEU B C 1
ATOM 3871 O O . LEU B 1 198 ? 13.562 12.852 14.531 1 96.5 198 LEU B O 1
ATOM 3875 N N . ALA B 1 199 ? 14.82 11.055 15.031 1 96.44 199 ALA B N 1
ATOM 3876 C CA . ALA B 1 199 ? 13.883 10.164 14.352 1 96.44 199 ALA B CA 1
ATOM 3877 C C . ALA B 1 199 ? 12.516 10.18 15.031 1 96.44 199 ALA B C 1
ATOM 3879 O O . ALA B 1 199 ? 11.5 10.477 14.398 1 96.44 199 ALA B O 1
ATOM 3880 N N . PRO B 1 200 ? 12.484 9.945 16.375 1 97.75 200 PRO B N 1
ATOM 3881 C CA . PRO B 1 200 ? 11.18 10.008 17.031 1 97.75 200 PRO B CA 1
ATOM 3882 C C . PRO B 1 200 ? 10.531 11.391 16.922 1 97.75 200 PRO B C 1
ATOM 3884 O O . PRO B 1 200 ? 9.305 11.492 16.812 1 97.75 200 PRO B O 1
ATOM 3887 N N . LEU B 1 201 ? 11.297 12.406 16.953 1 97.94 201 LEU B N 1
ATOM 3888 C CA . LEU B 1 201 ? 10.766 13.758 16.812 1 97.94 201 LEU B CA 1
ATOM 3889 C C . LEU B 1 201 ? 10.133 13.961 15.438 1 97.94 201 LEU B C 1
ATOM 3891 O O . LEU B 1 201 ? 9.07 14.57 15.32 1 97.94 201 LEU B O 1
ATOM 3895 N N . THR B 1 202 ? 10.805 13.508 14.422 1 97.38 202 THR B N 1
ATOM 3896 C CA . THR B 1 202 ? 10.305 13.602 13.055 1 97.38 202 THR B CA 1
ATOM 3897 C C . THR B 1 202 ? 8.977 12.859 12.914 1 97.38 202 THR B C 1
ATOM 3899 O O . THR B 1 202 ? 8.031 13.383 12.328 1 97.38 202 THR B O 1
ATOM 3902 N N . PHE B 1 203 ? 8.93 11.68 13.516 1 98.19 203 PHE B N 1
ATOM 3903 C CA . PHE B 1 203 ? 7.703 10.883 13.469 1 98.19 203 PHE B CA 1
ATOM 3904 C C . PHE B 1 203 ? 6.586 11.562 14.25 1 98.19 203 PHE B C 1
ATOM 3906 O O . PHE B 1 203 ? 5.426 11.523 13.844 1 98.19 203 PHE B O 1
ATOM 3913 N N . ALA B 1 204 ? 6.941 12.148 15.328 1 98.62 204 ALA B N 1
ATOM 3914 C CA . ALA B 1 204 ? 5.969 12.844 16.172 1 98.62 204 ALA B CA 1
ATOM 3915 C C . ALA B 1 204 ? 5.344 14.023 15.422 1 98.62 204 ALA B C 1
ATOM 3917 O O . ALA B 1 204 ? 4.117 14.172 15.398 1 98.62 204 ALA B O 1
ATOM 3918 N N . ILE B 1 205 ? 6.148 14.805 14.82 1 98.12 205 ILE B N 1
ATOM 3919 C CA . ILE B 1 205 ? 5.672 15.977 14.094 1 98.12 205 ILE B CA 1
ATOM 3920 C C . ILE B 1 205 ? 4.805 15.531 12.914 1 98.12 205 ILE B C 1
ATOM 3922 O O . ILE B 1 205 ? 3.703 16.047 12.719 1 98.12 205 ILE B O 1
ATOM 3926 N N . GLY B 1 206 ? 5.316 14.586 12.172 1 97.69 206 GLY B N 1
ATOM 3927 C CA . GLY B 1 206 ? 4.547 14.062 11.055 1 97.69 206 GLY B CA 1
ATOM 3928 C C . GLY B 1 206 ? 3.193 13.508 11.469 1 97.69 206 GLY B C 1
ATOM 3929 O O . GLY B 1 206 ? 2.18 13.805 10.836 1 97.69 206 GLY B O 1
ATOM 3930 N N . ALA B 1 207 ? 3.207 12.75 12.523 1 98.69 207 ALA B N 1
ATOM 3931 C CA . ALA B 1 207 ? 1.973 12.141 13.016 1 98.69 207 ALA B CA 1
ATOM 3932 C C . ALA B 1 207 ? 0.995 13.211 13.492 1 98.69 207 ALA B C 1
ATOM 3934 O O . ALA B 1 207 ? -0.209 13.117 13.242 1 98.69 207 ALA B O 1
ATOM 3935 N N . GLY B 1 208 ? 1.511 14.148 14.195 1 98.56 208 GLY B N 1
ATOM 3936 C CA . GLY B 1 2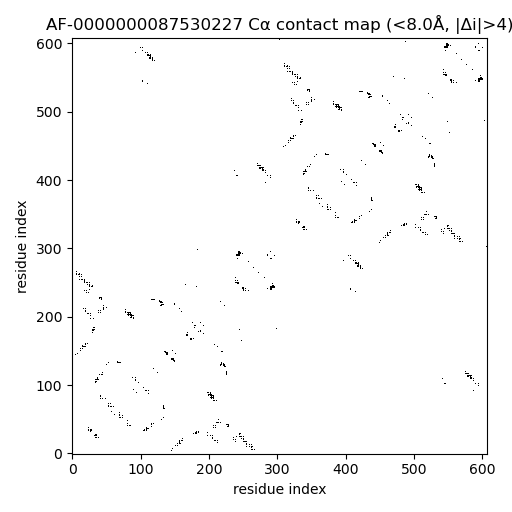08 ? 0.668 15.25 14.633 1 98.56 208 GLY B CA 1
ATOM 3937 C C . GLY B 1 208 ? -0.014 15.969 13.484 1 98.56 208 GLY B C 1
ATOM 3938 O O . GLY B 1 208 ? -1.215 16.25 13.547 1 98.56 208 GLY B O 1
ATOM 3939 N N . LEU B 1 209 ? 0.743 16.266 12.477 1 98.12 209 LEU B N 1
ATOM 3940 C CA . LEU B 1 209 ? 0.193 16.953 11.305 1 98.12 209 LEU B CA 1
ATOM 3941 C C . LEU B 1 209 ? -0.843 16.078 10.602 1 98.12 209 LEU B C 1
ATOM 3943 O O . LEU B 1 209 ? -1.887 16.578 10.172 1 98.12 209 LEU B O 1
ATOM 3947 N N . ALA B 1 210 ? -0.559 14.789 10.484 1 98.12 210 ALA B N 1
ATOM 3948 C CA . ALA B 1 210 ? -1.491 13.852 9.867 1 98.12 210 ALA B CA 1
ATOM 3949 C C . ALA B 1 210 ? -2.824 13.828 10.602 1 98.12 210 ALA B C 1
ATOM 3951 O O . ALA B 1 210 ? -3.883 13.703 9.984 1 98.12 210 ALA B O 1
ATOM 3952 N N . SER B 1 211 ? -2.75 13.961 11.914 1 98.56 211 SER B N 1
ATOM 3953 C CA . SER B 1 211 ? -3.977 13.93 12.703 1 98.56 211 SER B CA 1
ATOM 3954 C C . SER B 1 211 ? -4.84 15.156 12.438 1 98.56 211 SER B C 1
ATOM 3956 O O . SER B 1 211 ? -6.07 15.07 12.438 1 98.56 211 SER B O 1
ATOM 3958 N N . VAL B 1 212 ? -4.227 16.297 12.242 1 98.38 212 VAL B N 1
ATOM 3959 C CA . VAL B 1 212 ? -4.992 17.5 11.93 1 98.38 212 VAL B CA 1
ATOM 3960 C C . VAL B 1 212 ? -5.676 17.344 10.578 1 98.38 212 VAL B C 1
ATOM 3962 O O . VAL B 1 212 ? -6.844 17.703 10.414 1 98.38 212 VAL B O 1
ATOM 3965 N N . ALA B 1 213 ? -4.926 16.812 9.602 1 98.31 213 ALA B N 1
ATOM 3966 C CA . ALA B 1 213 ? -5.547 16.5 8.32 1 98.31 213 ALA B CA 1
ATOM 3967 C C . ALA B 1 213 ? -6.754 15.586 8.5 1 98.31 213 ALA B C 1
ATOM 3969 O O . ALA B 1 213 ? -7.766 15.742 7.812 1 98.31 213 ALA B O 1
ATOM 3970 N N . GLY B 1 214 ? -6.617 14.695 9.422 1 98.06 214 GLY B N 1
ATOM 3971 C CA . GLY B 1 214 ? -7.711 13.789 9.719 1 98.06 214 GLY B CA 1
ATOM 3972 C C . GLY B 1 214 ? -8.93 14.484 10.289 1 98.06 214 GLY B C 1
ATOM 3973 O O . GLY B 1 214 ? -10.062 14.211 9.875 1 98.06 214 GLY B O 1
ATOM 3974 N N . ILE B 1 215 ? -8.695 15.344 11.219 1 98.25 215 ILE B N 1
ATOM 3975 C CA . ILE B 1 215 ? -9.789 16.094 11.836 1 98.25 215 ILE B CA 1
ATOM 3976 C C . ILE B 1 215 ? -10.484 16.953 10.773 1 98.25 215 ILE B C 1
ATOM 3978 O O . ILE B 1 215 ? -11.711 16.969 10.695 1 98.25 215 ILE B O 1
ATOM 3982 N N . LEU B 1 216 ? -9.656 17.625 9.969 1 98 216 LEU B N 1
ATOM 3983 C CA . LEU B 1 216 ? -10.219 18.469 8.914 1 98 216 LEU B CA 1
ATOM 3984 C C . LEU B 1 216 ? -10.992 17.625 7.91 1 98 216 LEU B C 1
ATOM 3986 O O . LEU B 1 216 ? -12.086 18 7.48 1 98 216 LEU B O 1
ATOM 3990 N N . TYR B 1 217 ? -10.43 16.469 7.559 1 97.38 217 TYR B N 1
ATOM 3991 C CA . TYR B 1 217 ? -11.109 15.555 6.656 1 97.38 217 TYR B CA 1
ATOM 3992 C C . TYR B 1 217 ? -12.438 15.094 7.242 1 97.38 217 TYR B C 1
ATOM 3994 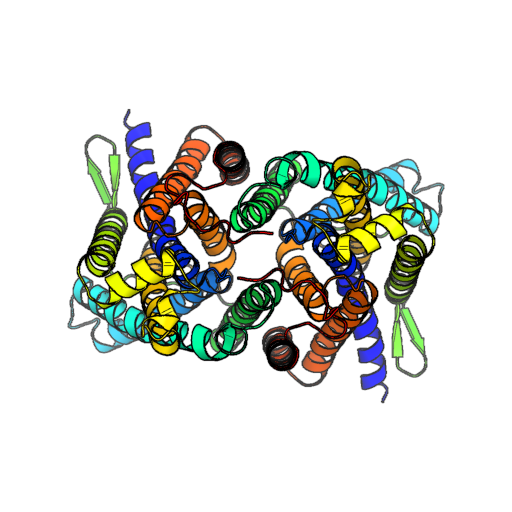O O . TYR B 1 217 ? -13.445 15.023 6.531 1 97.38 217 TYR B O 1
ATOM 4002 N N . GLY B 1 218 ? -12.453 14.844 8.516 1 96.56 218 GLY B N 1
ATOM 4003 C CA . GLY B 1 218 ? -13.664 14.43 9.203 1 96.56 218 GLY B CA 1
ATOM 4004 C C . GLY B 1 218 ? -14.734 15.492 9.219 1 96.56 218 GLY B C 1
ATOM 4005 O O . GLY B 1 218 ? -15.93 15.18 9.203 1 96.56 218 GLY B O 1
ATOM 4006 N N . GLN B 1 219 ? -14.312 16.734 9.227 1 96.31 219 GLN B N 1
ATOM 4007 C CA . GLN B 1 219 ? -15.289 17.812 9.195 1 96.31 219 GLN B CA 1
ATOM 4008 C C . GLN B 1 219 ? -15.922 17.938 7.812 1 96.31 219 GLN B C 1
ATOM 4010 O O . GLN B 1 219 ? -17.109 18.281 7.695 1 96.31 219 GLN B O 1
ATOM 4015 N N . ALA B 1 220 ? -15.18 17.656 6.816 1 95.38 220 ALA B N 1
ATOM 4016 C CA . ALA B 1 220 ? -15.68 17.781 5.449 1 95.38 220 ALA B CA 1
ATOM 4017 C C . ALA B 1 220 ? -16.391 16.5 5.016 1 95.38 220 ALA B C 1
ATOM 4019 O O . ALA B 1 220 ? -17.406 16.562 4.301 1 95.38 220 ALA B O 1
ATOM 4020 N N . TYR B 1 221 ? -15.844 15.398 5.41 1 93.5 221 TYR B N 1
ATOM 4021 C CA . TYR B 1 221 ? -16.359 14.07 5.105 1 93.5 221 TYR B CA 1
ATOM 4022 C C . TYR B 1 221 ? -16.516 13.242 6.375 1 93.5 221 TYR B C 1
ATOM 4024 O O . TYR B 1 221 ? -15.633 12.445 6.711 1 93.5 221 TYR B O 1
ATOM 4032 N N . PRO B 1 222 ? -17.656 13.289 6.98 1 94.94 222 PRO B N 1
ATOM 4033 C CA . PRO B 1 222 ? -17.781 12.859 8.375 1 94.94 222 PRO B CA 1
ATOM 4034 C C . PRO B 1 222 ? -17.797 11.344 8.523 1 94.94 222 PRO B C 1
ATOM 4036 O O . PRO B 1 222 ? -17.656 10.828 9.633 1 94.94 222 PRO B O 1
ATOM 4039 N N . VAL B 1 223 ? -17.953 10.609 7.473 1 94.56 223 VAL B N 1
ATOM 4040 C CA . VAL B 1 223 ? -18.031 9.156 7.586 1 94.56 223 VAL B CA 1
ATOM 4041 C C . VAL B 1 223 ? -16.609 8.578 7.695 1 94.56 223 VAL B C 1
ATOM 4043 O O . VAL B 1 223 ? -15.805 8.719 6.777 1 94.56 223 VAL B O 1
ATOM 4046 N N . LEU B 1 224 ? -16.375 7.938 8.805 1 95.56 224 LEU B N 1
ATOM 4047 C CA . LEU B 1 224 ? -15.07 7.363 9.07 1 95.56 224 LEU B CA 1
ATOM 4048 C C . LEU B 1 224 ? -15 5.918 8.586 1 95.56 224 LEU B C 1
ATOM 4050 O O . LEU B 1 224 ? -15.977 5.176 8.688 1 95.56 224 LEU B O 1
ATOM 4054 N N . ASP B 1 225 ? -13.867 5.602 8.039 1 93.44 225 ASP B N 1
ATOM 4055 C CA . ASP B 1 225 ? -13.555 4.262 7.543 1 93.44 225 ASP B CA 1
ATOM 4056 C C . ASP B 1 225 ? -12.18 3.807 8.023 1 93.44 225 ASP B C 1
ATOM 4058 O O . ASP B 1 225 ? -11.188 4.516 7.848 1 93.44 225 ASP B O 1
ATOM 4062 N N . PRO B 1 226 ? -12.172 2.596 8.625 1 92.31 226 PRO B N 1
ATOM 4063 C CA . PRO B 1 226 ? -10.883 2.113 9.133 1 92.31 226 PRO B CA 1
ATOM 4064 C C . PRO B 1 226 ? -9.844 1.941 8.031 1 92.31 226 PRO B C 1
ATOM 4066 O O . PRO B 1 226 ? -8.656 1.791 8.32 1 92.31 226 PRO B O 1
ATOM 4069 N N . TYR B 1 227 ? -10.203 1.93 6.793 1 89.5 227 TYR B N 1
ATOM 4070 C CA . TYR B 1 227 ? -9.273 1.756 5.684 1 89.5 227 TYR B CA 1
ATOM 4071 C C . TYR B 1 227 ? -9.039 3.074 4.949 1 89.5 227 TYR B C 1
ATOM 4073 O O . TYR B 1 227 ? -8.375 3.107 3.914 1 89.5 227 TYR B O 1
ATOM 4081 N N . MET B 1 228 ? -9.555 4.16 5.492 1 90.56 228 MET B N 1
ATOM 4082 C CA . MET B 1 228 ? -9.516 5.449 4.812 1 90.56 228 MET B CA 1
ATOM 4083 C C . MET B 1 228 ? -8.078 5.934 4.656 1 90.56 228 MET B C 1
ATOM 4085 O O . MET B 1 228 ? -7.789 6.777 3.807 1 90.56 228 MET B O 1
ATOM 4089 N N . GLY B 1 229 ? -7.184 5.402 5.473 1 92.5 229 GLY B N 1
ATOM 4090 C CA . GLY B 1 229 ? -5.793 5.816 5.43 1 92.5 229 GLY B CA 1
ATOM 4091 C C . GLY B 1 229 ? -5.027 5.227 4.262 1 92.5 229 GLY B C 1
ATOM 4092 O O . GLY B 1 229 ? -3.961 5.727 3.893 1 92.5 229 GLY B O 1
ATOM 4093 N N . ILE B 1 230 ? -5.48 4.18 3.646 1 88.44 230 ILE B N 1
ATOM 4094 C CA . ILE B 1 230 ? -4.73 3.461 2.623 1 88.44 230 ILE B CA 1
ATOM 4095 C C . ILE B 1 230 ? -4.668 4.297 1.346 1 88.44 230 ILE B C 1
ATOM 4097 O O . ILE B 1 230 ? -3.592 4.746 0.942 1 88.44 230 ILE B O 1
ATOM 4101 N N . LEU B 1 231 ? -5.836 4.672 0.88 1 86.19 231 LEU B N 1
ATOM 4102 C CA . LEU B 1 231 ? -5.863 5.355 -0.407 1 86.19 231 LEU B CA 1
ATOM 4103 C C . LEU B 1 231 ? -5.305 6.77 -0.282 1 86.19 231 LEU B C 1
ATOM 4105 O O . LEU B 1 231 ? -4.457 7.184 -1.078 1 86.19 231 LEU B O 1
ATOM 4109 N N . LEU B 1 232 ? -5.77 7.469 0.771 1 91.62 232 LEU B N 1
ATOM 4110 C CA . LEU B 1 232 ? -5.293 8.836 0.963 1 91.62 232 LEU B CA 1
ATOM 4111 C C . LEU B 1 232 ? -3.801 8.844 1.28 1 91.62 232 LEU B C 1
ATOM 4113 O O . LEU B 1 232 ? -3.076 9.742 0.846 1 91.62 232 LEU B O 1
ATOM 4117 N N . GLY B 1 233 ? -3.443 7.855 1.99 1 93.06 233 GLY B N 1
ATOM 4118 C CA . GLY B 1 233 ? -2.033 7.73 2.33 1 93.06 233 GLY B CA 1
ATOM 4119 C C . GLY B 1 233 ? -1.146 7.5 1.122 1 93.06 233 GLY B C 1
ATOM 4120 O O . GLY B 1 233 ? -0.115 8.156 0.967 1 93.06 233 GLY B O 1
ATOM 4121 N N . TRP B 1 234 ? -1.528 6.617 0.246 1 91.75 234 TRP B N 1
ATOM 4122 C CA . TRP B 1 234 ? -0.735 6.312 -0.941 1 91.75 234 TRP B CA 1
ATOM 4123 C C . TRP B 1 234 ? -0.665 7.52 -1.871 1 91.75 234 TRP B C 1
ATOM 4125 O O . TRP B 1 234 ? 0.389 7.812 -2.443 1 91.75 234 TRP B O 1
ATOM 4135 N N . LYS B 1 235 ? -1.779 8.195 -2.006 1 94 235 LYS B N 1
ATOM 4136 C CA . LYS B 1 235 ? -1.811 9.375 -2.865 1 94 235 LYS B CA 1
ATOM 4137 C C . LYS B 1 235 ? -0.914 10.484 -2.316 1 94 235 LYS B C 1
ATOM 4139 O O . LYS B 1 235 ? -0.208 11.148 -3.074 1 94 235 LYS B O 1
ATOM 4144 N N . ALA B 1 236 ? -0.978 10.594 -1.033 1 96.75 236 ALA B N 1
ATOM 4145 C CA . ALA B 1 236 ? -0.117 11.594 -0.403 1 96.75 236 ALA B CA 1
ATOM 4146 C C . ALA B 1 236 ? 1.353 11.195 -0.509 1 96.75 236 ALA B C 1
ATOM 4148 O O . ALA B 1 236 ? 2.229 12.055 -0.608 1 96.75 236 ALA B O 1
ATOM 4149 N N . PHE B 1 237 ? 1.649 9.938 -0.456 1 95.31 237 PHE B N 1
ATOM 4150 C CA . PHE B 1 237 ? 3.018 9.461 -0.619 1 95.31 237 PHE B CA 1
ATOM 4151 C C . PHE B 1 237 ? 3.547 9.797 -2.008 1 95.31 237 PHE B C 1
ATOM 4153 O O . PHE B 1 237 ? 4.695 10.219 -2.154 1 95.31 237 PHE B O 1
ATOM 4160 N N . VAL B 1 238 ? 2.691 9.57 -2.982 1 94.44 238 VAL B N 1
ATOM 4161 C CA . VAL B 1 238 ? 3.049 9.922 -4.352 1 94.44 238 VAL B CA 1
ATOM 4162 C C . VAL B 1 238 ? 3.406 11.406 -4.422 1 94.44 238 VAL B C 1
ATOM 4164 O O . VAL B 1 238 ? 4.418 11.781 -5.02 1 94.44 238 VAL B O 1
ATOM 4167 N N . ALA B 1 239 ? 2.592 12.219 -3.762 1 96 239 ALA B N 1
ATOM 4168 C CA . ALA B 1 239 ? 2.85 13.656 -3.748 1 96 239 ALA B CA 1
ATOM 4169 C C . ALA B 1 239 ? 4.172 13.969 -3.051 1 96 239 ALA B C 1
ATOM 4171 O O . ALA B 1 239 ? 4.926 14.836 -3.502 1 96 239 ALA B O 1
ATOM 4172 N N . ALA B 1 240 ? 4.465 13.312 -1.97 1 95.75 240 ALA B N 1
ATOM 4173 C CA . ALA B 1 240 ? 5.691 13.547 -1.216 1 95.75 240 ALA B CA 1
ATOM 4174 C C . ALA B 1 240 ? 6.926 13.281 -2.074 1 95.75 240 ALA B C 1
ATOM 4176 O O . ALA B 1 240 ? 7.875 14.062 -2.066 1 95.75 240 ALA B O 1
ATOM 4177 N N . ILE B 1 241 ? 6.895 12.188 -2.799 1 92.69 241 ILE B N 1
ATOM 4178 C CA . ILE B 1 241 ? 8.039 11.812 -3.615 1 92.69 241 ILE B CA 1
ATOM 4179 C C . ILE B 1 241 ? 8.125 12.727 -4.836 1 92.69 241 ILE B C 1
ATOM 4181 O O . ILE B 1 241 ? 9.219 13.117 -5.254 1 92.69 241 ILE B O 1
ATOM 4185 N N . LEU B 1 242 ? 6.934 13.07 -5.387 1 93.56 242 LEU B N 1
ATOM 4186 C CA . LEU B 1 242 ? 6.895 13.984 -6.52 1 93.56 242 LEU B CA 1
ATOM 4187 C C . LEU B 1 242 ? 7.473 15.344 -6.137 1 93.56 242 LEU B C 1
ATOM 4189 O O . LEU B 1 242 ? 8.055 16.031 -6.977 1 93.56 242 LEU B O 1
ATOM 4193 N N . GLY B 1 243 ? 7.25 15.742 -4.965 1 94.38 243 GLY B N 1
ATOM 4194 C CA . GLY B 1 243 ? 7.812 16.984 -4.469 1 94.38 243 GLY B CA 1
ATOM 4195 C C . GLY B 1 243 ? 9.328 17 -4.441 1 94.38 243 GLY B C 1
ATOM 4196 O O . GLY B 1 243 ? 9.953 18.047 -4.566 1 94.38 243 GLY B O 1
ATOM 4197 N N . GLY B 1 244 ? 9.906 15.805 -4.152 1 90.5 244 GLY B N 1
ATOM 4198 C CA . GLY B 1 244 ? 11.359 15.688 -4.062 1 90.5 244 GLY B CA 1
ATOM 4199 C C . GLY B 1 244 ? 11.844 15.375 -2.662 1 90.5 244 GLY B C 1
ATOM 4200 O O . GLY B 1 244 ? 11.32 15.914 -1.684 1 90.5 244 GLY B O 1
ATOM 4201 N N . ARG B 1 245 ? 12.844 14.586 -2.617 1 83.5 245 ARG B N 1
ATOM 4202 C CA . ARG B 1 245 ? 13.383 14.211 -1.312 1 83.5 245 ARG B CA 1
ATOM 4203 C C . ARG B 1 245 ? 13.883 15.43 -0.549 1 83.5 245 ARG B C 1
ATOM 4205 O O . ARG B 1 245 ? 14.641 16.234 -1.086 1 83.5 245 ARG B O 1
ATOM 4212 N N . GLY B 1 246 ? 13.438 15.523 0.666 1 79.25 246 GLY B N 1
ATOM 4213 C CA . GLY B 1 246 ? 13.953 16.562 1.548 1 79.25 246 GLY B CA 1
ATOM 4214 C C . GLY B 1 246 ? 13.297 17.906 1.332 1 79.25 246 GLY B C 1
ATOM 4215 O O . GLY B 1 246 ? 13.633 18.875 2.012 1 79.25 246 GLY B O 1
ATOM 4216 N N . SER B 1 247 ? 12.391 17.938 0.415 1 89.38 247 SER B N 1
ATOM 4217 C CA . SER B 1 247 ? 11.727 19.203 0.172 1 89.38 247 SER B CA 1
ATOM 4218 C C . SER B 1 247 ? 10.305 19.203 0.726 1 89.38 247 SER B C 1
ATOM 4220 O O . SER B 1 247 ? 9.359 18.844 0.023 1 89.38 247 SER B O 1
ATOM 4222 N N . ILE B 1 248 ? 10.188 19.719 1.823 1 91 248 ILE B N 1
ATOM 4223 C CA . ILE B 1 248 ? 8.898 19.75 2.498 1 91 248 ILE B CA 1
ATOM 4224 C C . ILE B 1 248 ? 7.922 20.625 1.711 1 91 248 ILE B C 1
ATOM 4226 O O . ILE B 1 248 ? 6.777 20.234 1.475 1 91 248 ILE B O 1
ATOM 4230 N N . MET B 1 249 ? 8.406 21.766 1.264 1 91.44 249 MET B N 1
ATOM 4231 C CA . MET B 1 249 ? 7.562 22.656 0.471 1 91.44 249 MET B CA 1
ATOM 4232 C C . MET B 1 249 ? 7.223 22.016 -0.875 1 91.44 249 MET B C 1
ATOM 4234 O O . MET B 1 249 ? 6.121 22.203 -1.396 1 91.44 249 MET B O 1
ATOM 4238 N N . GLY B 1 250 ? 8.188 21.328 -1.415 1 94.25 250 GLY B N 1
ATOM 4239 C CA . GLY B 1 250 ? 7.906 20.594 -2.639 1 94.25 250 GLY B CA 1
ATOM 4240 C C . GLY B 1 250 ? 6.781 19.594 -2.488 1 94.25 250 GLY B C 1
ATOM 4241 O O . GLY B 1 250 ? 5.922 19.469 -3.367 1 94.25 250 GLY B O 1
ATOM 4242 N N . ALA B 1 251 ? 6.789 18.922 -1.36 1 96.12 251 ALA B N 1
ATOM 4243 C CA . ALA B 1 251 ? 5.738 17.938 -1.08 1 96.12 251 ALA B CA 1
ATOM 4244 C C . ALA B 1 251 ? 4.375 18.625 -0.978 1 96.12 251 ALA B C 1
ATOM 4246 O O . ALA B 1 251 ? 3.385 18.109 -1.516 1 96.12 251 ALA B O 1
ATOM 4247 N N . ALA B 1 252 ? 4.344 19.734 -0.32 1 97.12 252 ALA B N 1
ATOM 4248 C CA . ALA B 1 252 ? 3.098 20.484 -0.181 1 97.12 252 ALA B CA 1
ATOM 4249 C C . ALA B 1 252 ? 2.566 20.922 -1.543 1 97.12 252 ALA B C 1
ATOM 4251 O O . ALA B 1 252 ? 1.386 20.719 -1.847 1 97.12 252 ALA B O 1
ATOM 4252 N N . LEU B 1 253 ? 3.404 21.438 -2.342 1 96.75 253 LEU B N 1
ATOM 4253 C CA . LEU B 1 253 ? 3.014 21.922 -3.664 1 96.75 253 LEU B CA 1
ATOM 4254 C C . LEU B 1 253 ? 2.555 20.766 -4.547 1 96.75 253 LEU B C 1
ATOM 4256 O O . LEU B 1 253 ? 1.598 20.906 -5.309 1 96.75 253 LEU B O 1
ATOM 4260 N N . ALA B 1 254 ? 3.279 19.703 -4.438 1 97.12 254 ALA B N 1
ATOM 4261 C CA . ALA B 1 254 ? 2.883 18.516 -5.191 1 97.12 254 ALA B CA 1
ATOM 4262 C C . ALA B 1 254 ? 1.521 18 -4.734 1 97.12 254 ALA B C 1
ATOM 4264 O O . ALA B 1 254 ? 0.741 17.484 -5.539 1 97.12 254 ALA B O 1
ATOM 4265 N N . GLY B 1 255 ? 1.245 18.094 -3.434 1 97.62 255 GLY B N 1
ATOM 4266 C CA . GLY B 1 255 ? -0.074 17.734 -2.932 1 97.62 255 GLY B CA 1
ATOM 4267 C C . GLY B 1 255 ? -1.185 18.578 -3.539 1 97.62 255 GLY B C 1
ATOM 4268 O O . GLY B 1 255 ? -2.211 18.047 -3.963 1 97.62 255 GLY B O 1
ATOM 4269 N N . TYR B 1 256 ? -0.924 19.828 -3.605 1 98.12 256 TYR B N 1
ATOM 4270 C CA . TYR B 1 256 ? -1.901 20.719 -4.227 1 98.12 256 TYR B CA 1
ATOM 4271 C C . TYR B 1 256 ? -2.033 20.422 -5.715 1 98.12 256 TYR B C 1
ATOM 4273 O O . TYR B 1 256 ? -3.129 20.5 -6.277 1 98.12 256 TYR B O 1
ATOM 4281 N N . LEU B 1 257 ? -0.931 20.109 -6.328 1 97.38 257 LEU B N 1
ATOM 4282 C CA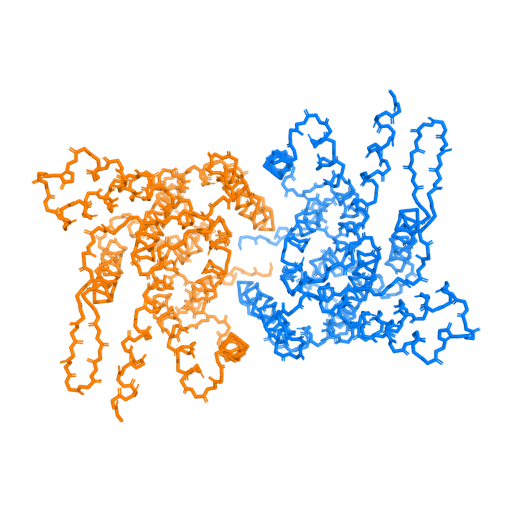 . LEU B 1 257 ? -0.961 19.766 -7.746 1 97.38 257 LEU B CA 1
ATOM 4283 C C . LEU B 1 257 ? -1.807 18.516 -7.984 1 97.38 257 LEU B C 1
ATOM 4285 O O . LEU B 1 257 ? -2.617 18.484 -8.914 1 97.38 257 LEU B O 1
ATOM 4289 N N . LEU B 1 258 ? -1.578 17.562 -7.168 1 96.5 258 LEU B N 1
ATOM 4290 C CA . LEU B 1 258 ? -2.35 16.328 -7.289 1 96.5 258 LEU B CA 1
ATOM 4291 C C . LEU B 1 258 ? -3.838 16.594 -7.094 1 96.5 258 LEU B C 1
ATOM 4293 O O . LEU B 1 258 ? -4.668 16.094 -7.855 1 96.5 258 LEU B O 1
ATOM 4297 N N . GLY B 1 259 ? -4.164 17.359 -6.055 1 97.25 259 GLY B N 1
ATOM 4298 C CA . GLY B 1 259 ? -5.551 17.734 -5.844 1 97.25 259 GLY B CA 1
ATOM 4299 C C . GLY B 1 259 ? -6.156 18.469 -7.027 1 97.25 259 GLY B C 1
ATOM 4300 O O . GLY B 1 259 ? -7.289 18.188 -7.426 1 97.25 259 GLY B O 1
ATOM 4301 N N . ALA B 1 260 ? -5.391 19.312 -7.586 1 97.62 260 ALA B N 1
ATOM 4302 C CA . ALA B 1 260 ? -5.852 20.078 -8.75 1 97.62 260 ALA B CA 1
ATOM 4303 C C . ALA B 1 260 ? -6.09 19.141 -9.938 1 97.62 260 ALA B C 1
ATOM 4305 O O . ALA B 1 260 ? -7.117 19.25 -10.617 1 97.62 260 ALA B O 1
ATOM 4306 N N . ILE B 1 261 ? -5.164 18.25 -10.203 1 96.75 261 ILE B N 1
ATOM 4307 C CA . ILE B 1 261 ? -5.289 17.328 -11.328 1 96.75 261 ILE B CA 1
ATOM 4308 C C . ILE B 1 261 ? -6.543 16.469 -11.156 1 96.75 261 ILE B C 1
ATOM 4310 O O . ILE B 1 261 ? -7.312 16.297 -12.102 1 96.75 261 ILE B O 1
ATOM 4314 N N . GLU B 1 262 ? -6.738 16 -9.969 1 96.38 262 GLU B N 1
ATOM 4315 C CA . GLU B 1 262 ? -7.895 15.148 -9.719 1 96.38 262 GLU B CA 1
ATOM 4316 C C . GLU B 1 262 ? -9.203 15.914 -9.922 1 96.38 262 GLU B C 1
ATOM 4318 O O . GLU B 1 262 ? -10.117 15.422 -10.578 1 96.38 262 GLU B O 1
ATOM 4323 N N . ILE B 1 263 ? -9.273 17.172 -9.383 1 96.75 263 ILE B N 1
ATOM 4324 C CA . ILE B 1 263 ? -10.508 17.938 -9.414 1 96.75 263 ILE B CA 1
ATOM 4325 C C . ILE B 1 263 ? -10.773 18.438 -10.836 1 96.75 263 ILE B C 1
ATOM 4327 O O . ILE B 1 263 ? -11.898 18.344 -11.336 1 96.75 263 ILE B O 1
ATOM 4331 N N . PHE B 1 264 ? -9.789 18.859 -11.531 1 96.5 264 PHE B N 1
ATOM 4332 C CA . PHE B 1 264 ? -9.992 19.391 -12.867 1 96.5 264 PHE B CA 1
ATOM 4333 C C . PHE B 1 264 ? -10.219 18.266 -13.875 1 96.5 264 PHE B C 1
ATOM 4335 O O . PHE B 1 264 ? -10.906 18.469 -14.883 1 96.5 264 PHE B O 1
ATOM 4342 N N . THR B 1 265 ? -9.633 17.109 -13.648 1 94.75 265 THR B N 1
ATOM 4343 C CA . THR B 1 265 ? -9.969 15.961 -14.477 1 94.75 265 THR B CA 1
ATOM 4344 C C . THR B 1 265 ? -11.453 15.625 -14.367 1 94.75 265 THR B C 1
ATOM 4346 O O . THR B 1 265 ? -12.109 15.375 -15.383 1 94.75 265 THR B O 1
ATOM 4349 N N . ALA B 1 266 ? -11.945 15.703 -13.141 1 92.38 266 ALA B N 1
ATOM 4350 C CA . ALA B 1 266 ? -13.352 15.391 -12.906 1 92.38 266 ALA B CA 1
ATOM 4351 C C . ALA B 1 266 ? -14.258 16.5 -13.422 1 92.38 266 ALA B C 1
ATOM 4353 O O . ALA B 1 266 ? -15.469 16.312 -13.57 1 92.38 266 ALA B O 1
ATOM 4354 N N . MET B 1 267 ? -13.664 17.656 -13.648 1 91 267 MET B N 1
ATOM 4355 C CA . MET B 1 267 ? -14.406 18.766 -14.25 1 91 267 MET B CA 1
ATOM 4356 C C . MET B 1 267 ? -14.688 18.5 -15.719 1 91 267 MET B C 1
ATOM 4358 O O . MET B 1 267 ? -15.75 18.875 -16.234 1 91 267 MET B O 1
ATOM 4362 N N . VAL B 1 268 ? -13.773 17.812 -16.391 1 92.62 268 VAL B N 1
ATOM 4363 C CA . VAL B 1 268 ? -13.828 17.641 -17.844 1 92.62 268 VAL B CA 1
ATOM 4364 C C . VAL B 1 268 ? -14.328 16.234 -18.172 1 92.62 268 VAL B C 1
ATOM 4366 O O . VAL B 1 268 ? -15.023 16.031 -19.172 1 92.62 268 VAL B O 1
ATOM 4369 N N . PHE B 1 269 ? -13.969 15.242 -17.328 1 92.81 269 PHE B N 1
ATOM 4370 C CA . PHE B 1 269 ? -14.305 13.836 -17.562 1 92.81 269 PHE B CA 1
ATOM 4371 C C . PHE B 1 269 ? -15.203 13.305 -16.453 1 92.81 269 PHE B C 1
ATOM 4373 O O . PHE B 1 269 ? -15.305 13.914 -15.383 1 92.81 269 PHE B O 1
ATOM 4380 N N . PRO B 1 270 ? -15.922 12.234 -16.797 1 91.5 270 PRO B N 1
ATOM 4381 C CA . PRO B 1 270 ? -16.656 11.586 -15.703 1 91.5 270 PRO B CA 1
ATOM 4382 C C . PRO B 1 270 ? -15.773 11.25 -14.508 1 91.5 270 PRO B C 1
ATOM 4384 O O . PRO B 1 270 ? -14.609 10.898 -14.68 1 91.5 270 PRO B O 1
ATOM 4387 N N . SER B 1 271 ? -16.312 11.336 -13.266 1 89.31 271 SER B N 1
ATOM 4388 C CA . SER B 1 271 ? -15.578 11.164 -12.016 1 89.31 271 SER B CA 1
ATOM 4389 C C . SER B 1 271 ? -14.93 9.781 -11.953 1 89.31 271 SER B C 1
ATOM 4391 O O . SER B 1 271 ? -13.914 9.602 -11.273 1 89.31 271 SER B O 1
ATOM 4393 N N . THR B 1 272 ? -15.422 8.875 -12.711 1 88.56 272 THR B N 1
ATOM 4394 C CA . THR B 1 272 ? -14.883 7.523 -12.719 1 88.56 272 THR B CA 1
ATOM 4395 C C . THR B 1 272 ? -13.492 7.5 -13.336 1 88.56 272 THR B C 1
ATOM 4397 O O . THR B 1 272 ? -12.695 6.602 -13.062 1 88.56 272 THR B O 1
ATOM 4400 N N . PHE B 1 273 ? -13.164 8.5 -14.078 1 92.12 273 PHE B N 1
ATOM 4401 C CA . PHE B 1 273 ? -11.891 8.562 -14.773 1 92.12 273 PHE B CA 1
ATOM 4402 C C . PHE B 1 273 ? -10.867 9.367 -13.969 1 92.12 273 PHE B C 1
ATOM 4404 O O . PHE B 1 273 ? -9.703 9.453 -14.352 1 92.12 273 PHE B O 1
ATOM 4411 N N . ARG B 1 274 ? -11.281 9.867 -12.875 1 93.38 274 ARG B N 1
ATOM 4412 C CA . ARG B 1 274 ? -10.477 10.812 -12.109 1 93.38 274 ARG B CA 1
ATOM 4413 C C . ARG B 1 274 ? -9.117 10.211 -11.758 1 93.38 274 ARG B C 1
ATOM 4415 O O . ARG B 1 274 ? -8.078 10.758 -12.133 1 93.38 274 ARG B O 1
ATOM 4422 N N . ASP B 1 275 ? -9.117 9.094 -11.141 1 92.5 275 ASP B N 1
ATOM 4423 C CA . ASP B 1 275 ? -7.879 8.508 -10.641 1 92.5 275 ASP B CA 1
ATOM 4424 C C . ASP B 1 275 ? -7.031 7.961 -11.789 1 92.5 275 ASP B C 1
ATOM 4426 O O . ASP B 1 275 ? -5.809 8.117 -11.797 1 92.5 275 ASP B O 1
ATOM 4430 N N . LEU B 1 276 ? -7.641 7.363 -12.75 1 93.25 276 LEU B N 1
ATOM 4431 C CA . LEU B 1 276 ? -6.906 6.832 -13.898 1 93.25 276 LEU B CA 1
ATOM 4432 C C . LEU B 1 276 ? -6.117 7.934 -14.594 1 93.25 276 LEU B C 1
ATOM 4434 O O . LEU B 1 276 ? -4.914 7.785 -14.828 1 93.25 276 LEU B O 1
ATOM 4438 N N . ILE B 1 277 ? -6.77 8.984 -14.844 1 94.06 277 ILE B N 1
ATOM 4439 C CA . ILE B 1 277 ? -6.148 10.07 -15.594 1 94.06 277 ILE B CA 1
ATOM 4440 C C . ILE B 1 277 ? -5.129 10.789 -14.711 1 94.06 277 ILE B C 1
ATOM 4442 O O . ILE B 1 277 ? -4.004 11.055 -15.141 1 94.06 277 ILE B O 1
ATOM 4446 N N . ALA B 1 278 ? -5.535 11.078 -13.492 1 93.06 278 ALA B N 1
ATOM 4447 C CA . ALA B 1 278 ? -4.652 11.805 -12.586 1 93.06 278 ALA B CA 1
ATOM 4448 C C . ALA B 1 278 ? -3.328 11.078 -12.398 1 93.06 278 ALA B C 1
ATOM 4450 O O . ALA B 1 278 ? -2.258 11.672 -12.523 1 93.06 278 ALA B O 1
ATOM 4451 N N . TYR B 1 279 ? -3.354 9.844 -12.273 1 93.56 279 TYR B N 1
ATOM 4452 C CA . TYR B 1 279 ? -2.133 9.117 -11.938 1 93.56 279 TYR B CA 1
ATOM 4453 C C . TYR B 1 279 ? -1.372 8.711 -13.188 1 93.56 279 TYR B C 1
ATOM 4455 O O . TYR B 1 279 ? -0.171 8.438 -13.133 1 93.56 279 TYR B O 1
ATOM 4463 N N . THR B 1 280 ? -2.041 8.68 -14.305 1 94.75 280 THR B N 1
ATOM 4464 C CA . THR B 1 280 ? -1.32 8.594 -15.57 1 94.75 280 THR B CA 1
ATOM 4465 C C . THR B 1 280 ? -0.494 9.852 -15.812 1 94.75 280 THR B C 1
ATOM 4467 O O . THR B 1 280 ? 0.671 9.773 -16.203 1 94.75 280 THR B O 1
ATOM 4470 N N . ILE B 1 281 ? -1.092 10.961 -15.492 1 94.06 281 ILE B N 1
ATOM 4471 C CA . ILE B 1 281 ? -0.4 12.234 -15.656 1 94.06 281 ILE B CA 1
ATOM 4472 C C . ILE B 1 281 ? 0.805 12.289 -14.719 1 94.06 281 ILE B C 1
ATOM 4474 O O . ILE B 1 281 ? 1.905 12.664 -15.141 1 94.06 281 ILE B O 1
ATOM 4478 N N . ILE B 1 282 ? 0.57 11.891 -13.492 1 92.75 282 ILE B N 1
ATOM 4479 C CA . ILE B 1 282 ? 1.652 11.938 -12.516 1 92.75 282 ILE B CA 1
ATOM 4480 C C . ILE B 1 282 ? 2.764 10.977 -12.922 1 92.75 282 ILE B C 1
ATOM 4482 O O . ILE B 1 282 ? 3.947 11.281 -12.773 1 92.75 282 ILE B O 1
ATOM 4486 N N . LEU B 1 283 ? 2.396 9.836 -13.43 1 93.25 283 LEU B N 1
ATOM 4487 C CA . LEU B 1 283 ? 3.381 8.875 -13.906 1 93.25 283 LEU B CA 1
ATOM 4488 C C . LEU B 1 283 ? 4.223 9.461 -15.039 1 93.25 283 LEU B C 1
ATOM 4490 O O . LEU B 1 283 ? 5.445 9.297 -15.055 1 93.25 283 LEU B O 1
ATOM 4494 N N . ILE B 1 284 ? 3.625 10.164 -15.93 1 94.38 284 ILE B N 1
ATOM 4495 C CA . ILE B 1 284 ? 4.32 10.812 -17.047 1 94.38 284 ILE B CA 1
ATOM 4496 C C . ILE B 1 284 ? 5.262 11.883 -16.5 1 94.38 284 ILE B C 1
ATOM 4498 O O . ILE B 1 284 ? 6.418 11.969 -16.922 1 94.38 284 ILE B O 1
ATOM 4502 N N . ILE B 1 285 ? 4.809 12.664 -15.555 1 92.88 285 ILE B N 1
ATOM 4503 C CA . ILE B 1 285 ? 5.633 13.711 -14.961 1 92.88 285 ILE B CA 1
ATOM 4504 C C . ILE B 1 285 ? 6.863 13.086 -14.305 1 92.88 285 ILE B C 1
ATOM 4506 O O . ILE B 1 285 ? 7.984 13.578 -14.492 1 92.88 285 ILE B O 1
ATOM 4510 N N . LEU B 1 286 ? 6.652 12.039 -13.609 1 90.38 286 LEU B N 1
ATOM 4511 C CA . LEU B 1 286 ? 7.746 11.406 -12.883 1 90.38 286 LEU B CA 1
ATOM 4512 C C . LEU B 1 286 ? 8.75 10.789 -13.852 1 90.38 286 LEU B C 1
ATOM 4514 O O . LEU B 1 286 ? 9.945 10.727 -13.547 1 90.38 286 LEU B O 1
ATOM 4518 N N . THR B 1 287 ? 8.312 10.312 -14.977 1 90.12 287 THR B N 1
ATOM 4519 C CA . THR B 1 287 ? 9.195 9.734 -15.977 1 90.12 287 THR B CA 1
ATOM 4520 C C . THR B 1 287 ? 10.164 10.789 -16.516 1 90.12 287 THR B C 1
ATOM 4522 O O . THR B 1 287 ? 11.336 10.492 -16.781 1 90.12 287 THR B O 1
ATOM 4525 N N . PHE B 1 288 ? 9.711 12.016 -16.547 1 91.75 288 PHE B N 1
ATOM 4526 C CA . PHE B 1 288 ? 10.555 13.086 -17.062 1 91.75 288 PHE B CA 1
ATOM 4527 C C . PHE B 1 288 ? 11.297 13.789 -15.938 1 91.75 288 PHE B C 1
ATOM 4529 O O . PHE B 1 288 ? 12.328 14.43 -16.172 1 91.75 288 PHE B O 1
ATOM 4536 N N . ARG B 1 289 ? 10.727 13.641 -14.703 1 91.56 289 ARG B N 1
ATOM 4537 C CA . ARG B 1 289 ? 11.359 14.219 -13.523 1 91.56 289 ARG B CA 1
ATOM 4538 C C . ARG B 1 289 ? 11.469 13.195 -12.398 1 91.56 289 ARG B C 1
ATOM 4540 O O . ARG B 1 289 ? 10.883 13.375 -11.336 1 91.56 289 ARG B O 1
ATOM 4547 N N . PRO B 1 290 ? 12.336 12.289 -12.555 1 88.44 290 PRO B N 1
ATOM 4548 C CA . PRO B 1 290 ? 12.414 11.164 -11.617 1 88.44 290 PRO B CA 1
ATOM 4549 C C . PRO B 1 290 ? 12.891 11.586 -10.227 1 88.44 290 PRO B C 1
ATOM 4551 O O . PRO B 1 290 ? 12.695 10.859 -9.258 1 88.44 290 PRO B O 1
ATOM 4554 N N . ARG B 1 291 ? 13.516 12.781 -10.031 1 88.69 291 ARG B N 1
ATOM 4555 C CA . ARG B 1 291 ? 13.984 13.25 -8.734 1 88.69 291 ARG B CA 1
ATOM 4556 C C . ARG B 1 291 ? 12.961 14.188 -8.094 1 88.69 291 ARG B C 1
ATOM 4558 O O . ARG B 1 291 ? 13.195 14.719 -7.004 1 88.69 291 ARG B O 1
ATOM 4565 N N . GLY B 1 292 ? 11.797 14.305 -8.742 1 87 292 GLY B N 1
ATOM 4566 C CA . GLY B 1 292 ? 10.789 15.234 -8.281 1 87 292 GLY B CA 1
ATOM 4567 C C . GLY B 1 292 ? 11.047 16.672 -8.727 1 87 292 GLY B C 1
ATOM 4568 O O . GLY B 1 292 ? 12.023 16.938 -9.422 1 87 292 GLY B O 1
ATOM 4569 N N . PHE B 1 293 ? 10.266 17.531 -8.266 1 89 293 PHE B N 1
ATOM 4570 C CA . PHE B 1 293 ? 10.344 18.922 -8.695 1 89 293 PHE B CA 1
ATOM 4571 C C . PHE B 1 293 ? 11.5 19.641 -8.008 1 89 293 PHE B C 1
ATOM 4573 O O . PHE B 1 293 ? 12.18 20.453 -8.625 1 89 293 PHE B O 1
ATOM 4580 N N . PHE B 1 294 ? 11.758 19.266 -6.773 1 83.5 294 PHE B N 1
ATOM 4581 C CA . PHE B 1 294 ? 12.727 20.016 -5.992 1 83.5 294 PHE B CA 1
ATOM 4582 C C . PHE B 1 294 ? 13.719 19.094 -5.305 1 83.5 294 PHE B C 1
ATOM 4584 O O . PHE B 1 294 ? 14.211 19.391 -4.215 1 83.5 294 PHE B O 1
ATOM 4591 N N . GLY B 1 295 ? 13.945 18 -5.91 1 74.88 295 GLY B N 1
ATOM 4592 C CA . GLY B 1 295 ? 14.867 17.047 -5.312 1 74.88 295 GLY B CA 1
ATOM 4593 C C . GLY B 1 295 ? 16.312 17.5 -5.363 1 74.88 295 GLY B C 1
ATOM 4594 O O . GLY B 1 295 ? 16.719 18.203 -6.289 1 74.88 295 GLY B O 1
ATOM 4595 N N . MET B 1 296 ? 17.078 17.469 -4.262 1 64.38 296 MET B N 1
ATOM 4596 C CA . MET B 1 296 ? 18.484 17.859 -4.203 1 64.38 296 MET B CA 1
ATOM 4597 C C . MET B 1 296 ? 19.344 16.875 -5.012 1 64.38 296 MET B C 1
ATOM 4599 O O . MET B 1 296 ? 19.062 15.68 -5.043 1 64.38 296 MET B O 1
ATOM 4603 N N . GLU B 1 297 ? 20.016 17.453 -5.965 1 57.38 297 GLU B N 1
ATOM 4604 C CA . GLU B 1 297 ? 20.891 16.656 -6.816 1 57.38 297 GLU B CA 1
ATOM 4605 C C . GLU B 1 297 ? 21.875 15.844 -5.98 1 57.38 297 GLU B C 1
ATOM 4607 O O . GLU B 1 297 ? 22.234 14.719 -6.352 1 57.38 297 GLU B O 1
ATOM 4612 N N . HIS B 1 298 ? 22.422 16.672 -4.891 1 51.78 298 HIS B N 1
ATOM 4613 C CA . HIS B 1 298 ? 23.594 16.062 -4.285 1 51.78 298 HIS B CA 1
ATOM 4614 C C . HIS B 1 298 ? 23.234 14.797 -3.535 1 51.78 298 HIS B C 1
ATOM 4616 O O . HIS B 1 298 ? 24.031 14.297 -2.732 1 51.78 298 HIS B O 1
ATOM 4622 N N . SER B 1 299 ? 21.984 14.68 -3.482 1 45.81 299 SER B N 1
ATOM 4623 C CA . SER B 1 299 ? 21.828 13.453 -2.707 1 45.81 299 SER B CA 1
ATOM 4624 C C . SER B 1 299 ? 22.859 12.406 -3.135 1 45.81 299 SER B C 1
ATOM 4626 O O . SER B 1 299 ? 23.078 12.195 -4.328 1 45.81 299 SER B O 1
ATOM 4628 N N . THR B 1 300 ? 23.844 12.5 -2.236 1 38.06 300 THR B N 1
ATOM 4629 C CA . THR B 1 300 ? 24.953 11.57 -2.461 1 38.06 300 THR B CA 1
ATOM 4630 C C . THR B 1 300 ? 24.469 10.336 -3.227 1 38.06 300 THR B C 1
ATOM 4632 O O . THR B 1 300 ? 23.359 9.859 -3.004 1 38.06 300 THR B O 1
ATOM 4635 N N . GLN B 1 301 ? 24.953 10.375 -4.418 1 37 301 GLN B N 1
ATOM 4636 C CA . GLN B 1 301 ? 24.953 9.062 -5.055 1 37 301 GLN B CA 1
ATOM 4637 C C . GLN B 1 301 ? 24.75 7.953 -4.027 1 37 301 GLN B C 1
ATOM 4639 O O . GLN B 1 301 ? 25.719 7.441 -3.461 1 37 301 GLN B O 1
ATOM 4644 N N . LEU B 1 302 ? 24.078 8.344 -2.941 1 36.5 302 LEU B N 1
ATOM 4645 C CA . LEU B 1 302 ? 23.891 7.086 -2.227 1 36.5 302 LEU B CA 1
ATOM 4646 C C . LEU B 1 302 ? 23.594 5.949 -3.197 1 36.5 302 LEU B C 1
ATOM 4648 O O . LEU B 1 302 ? 22.531 5.93 -3.828 1 36.5 302 LEU B O 1
ATOM 4652 N N . ARG B 1 303 ? 24.531 5.719 -3.91 1 30.75 303 ARG B N 1
ATOM 4653 C CA . ARG B 1 303 ? 24.734 4.656 -4.891 1 30.75 303 ARG B CA 1
ATOM 4654 C C . ARG B 1 303 ? 23.719 3.537 -4.707 1 30.75 303 ARG B C 1
ATOM 4656 O O . ARG B 1 303 ? 23.141 3.379 -3.625 1 30.75 303 ARG B O 1
ATOM 4663 N N . LEU B 1 304 ? 23.625 2.514 -5.777 1 23.45 304 LEU B N 1
ATOM 4664 C CA . LEU B 1 304 ? 23.141 1.183 -6.113 1 23.45 304 LEU B CA 1
ATOM 4665 C C . LEU B 1 304 ? 23.062 0.302 -4.871 1 23.45 304 LEU B C 1
ATOM 4667 O O . LEU B 1 304 ? 24.016 0.258 -4.078 1 23.45 304 LEU B O 1
#

InterPro domains:
  IPR001851 ABC transporter, permease [PF02653] (8-286)
  IPR052157 Branched-chain amino acid transport system permease [PTHR11795] (1-298)
  IPR052157 Branched-chain amino acid transport system permease [cd06582] (11-294)

Foldseek 3Di:
DQLVVLLLLQLLLQLLLLLLLLLLQQLLCLQQVAGQLQSLLLLQLLLVQLLVQLVVCCVVCVVPDALVVSVVVSLVVSLQVSLVVLLVLCVVQVVVCSVPPSVSSHVSNVVVNVVSLVVCCVVPNQDWFFRDASDDWDWDADPNHIDTPLSVVSSVVSVVLLVVVVCCLPPHPLNVLSLVSSQPVPCSVVVPRDCNPNNSNSSSSSSSSSSSSSNSCCNVPGTRGSCSSNVSVVLSNLLNQQLARSRSVSSSVSSSVLSSQLSVCVVVDPNVCRVVRSVVVSVVSCVVVVRHDDYDPPSPCCDD/DQLVVLLLLQLLLQLLLLLLLLLLQQLLCLQQVAGQLQSLLLLQLLLVQLLVQLVVCCVVCVVPDALVVSVVVSLVVSLQVSLVVLLVLCVVQVVVCSVPPSVSSHVSNVVVNVVSLVVCCVVPNQDWFFRDASDDWDWDADPNHIDTPLSVVSSVVSVVLLVVVVCCLPPHPLNVLSLVSSQPVPCSVVVVRDCNPNNSNSSSSSSSSSSSSSNSCCNVPGTRGSCSSNVSVVLSNLLNQQLARSDSVSSSVSSSVLSSQLSVCVVVDPNVCRVVRSVVVSVVSCVVVVRHDDYDPPSPCPDD

Secondary structure (DSSP, 8-state):
-HHHHHHHHHHHHHHHHHHHHHHHHHHHHHHH----TTHHHHHHHHHHHHHHHHHHHHHHHTTTS-HHHHHHHHHHHHHHHHHHHHHHIIIIIIGGGTTS-HHHHHHHHHHHHHHHHHHHHHHH-SS--BPPPSS---EEEETTEEEEHHHHHHHHHHHHHHHHHHHHHHHSHHHHHHHHHHH-TTTGGGGT--HHHHHHHHHHHHHHHHHHHHHHHHHHS-B--TTHHHHHHHHHHHHHHHH-TT-HHHHHHHHHHHHHHHHHHHHHS-GGGHHHHHHHHHHHHHHH-TT-SS--S-S-----/-HHHHHHHHHHHHHHHHHHHHHHHHHHHHHHH----TTHHHHHHHHHHHHHHHHHHHHHHHTTTS-HHHHHHHHHHHHHHHHHHHHHHIIIIIIGGGTTS-HHHHHHHHHHHHHHHHHHHHHHH-SSPEE---SS---EEEETTEEEEHHHHHHHHHHHHHHHHHHHHHHHSHHHHHHHHHHH-TTTGGGGT--HHHHHHHHHHHHHHHHHHHHHHHHHHS-EE-TTHHHHHHHHHHHHHHHH-TT-HHHHHHHHHHHHHHHHHHHHHS-GGGHHHHHHHHHHHHHHH-TT-SS--TTS-----

pLDDT: mean 92.64, std 9.81, range [21.28, 98.81]

Sequence (608 aa):
MEYFLQNLINALQWGSFYAVISIGYSMVYGVLMLFNFAHGDIFMVGTYIGFGIATLLLALFGAVMPGWMIFLFTVAVTMFLTAWVGVFVEVVGYRPLRSAPRASAAITGLMIGIIFETGNLIILGAKRLSFPTLIESVSYNIGGIYFTNVKILIIVVSLILMLALHTFIQKTKWGMAMRAMSYDFQAVPLMGVSINVLAPLTFAIGAGLASVAGILYGQAYPVLDPYMGILLGWKAFVAAILGGRGSIMGAALAGYLLGAIEIFTAMVFPSTFRDLIAYTIILIILTFRPRGFFGMEHSTQLRLMEYFLQNLINALQWGSFYAVISIGYSMVYGVLMLFNFAHGDIFMVGTYIGFGIATLLLALFGAVMPGWMIFLFTVAVTMFLTAWVGVFVEVVGYRPLRSAPRASAAITGLMIGIIFETGNLIILGAKRLSFPTLIESVSYNIGGIYFTNVKILIIVVSLILMLALHTFIQKTKWGMAMRAMSYDFQAVPLMGVSINVLAPLTFAIGAGLASVAGILYGQAYPVLDPYMGILLGWKAFVAAILGGRGSIMGAALAGYLLGAIEIFTAMVFPSTFRDLIAYTIILIILTFRPRGFFGMEHSTQLRL

Solvent-accessible surface area (backbone atoms only — not comparable to full-atom values): 28666 Å² total; per-residue (Å²): 106,49,67,57,52,38,46,48,54,51,10,45,38,51,3,28,46,27,14,41,38,2,29,25,48,17,48,40,31,18,40,66,71,42,60,64,59,24,52,19,33,40,19,36,51,13,23,51,47,23,38,53,46,40,53,50,47,41,72,76,36,48,89,78,47,57,42,67,58,52,43,52,50,27,44,53,53,27,20,54,55,23,14,50,52,22,27,46,47,34,62,70,52,42,54,71,33,68,86,33,48,68,66,44,40,36,42,43,16,46,37,51,22,46,31,48,33,34,46,46,32,67,74,67,40,86,65,76,45,67,39,70,82,45,67,86,78,44,80,43,74,58,89,78,29,70,48,35,54,56,52,50,46,43,36,52,52,37,51,48,50,52,49,50,50,51,48,42,40,73,70,35,73,66,20,45,50,43,53,46,21,42,60,34,61,77,57,36,48,76,72,69,47,56,61,85,55,50,50,35,49,41,31,18,54,23,22,17,44,16,11,43,37,23,43,50,44,24,66,77,47,31,70,48,51,75,62,56,13,55,61,56,25,52,55,11,44,44,16,9,52,45,4,3,64,53,22,44,67,30,2,28,51,30,9,33,48,50,21,34,43,33,43,52,40,36,70,79,39,64,65,71,46,16,62,32,51,35,37,50,52,50,51,54,49,35,61,78,32,42,52,23,79,49,33,61,79,69,49,57,76,54,54,107,106,49,67,57,53,39,46,49,53,50,10,45,39,50,4,28,47,26,13,40,39,3,29,26,50,18,47,39,31,19,41,66,69,45,62,64,56,24,52,19,32,40,19,37,50,13,24,51,48,24,41,52,46,41,52,50,47,43,72,76,35,47,90,78,45,58,42,68,59,52,43,52,51,27,45,53,52,26,20,56,57,23,14,50,51,22,27,46,46,34,61,70,52,44,53,72,33,68,87,33,49,68,66,44,39,36,43,43,17,46,37,50,23,48,31,49,33,36,46,45,34,66,76,68,41,86,65,73,44,67,39,70,81,47,66,85,78,45,80,43,72,59,90,78,29,70,49,35,54,56,51,51,46,42,37,51,51,37,50,49,50,51,50,49,50,51,47,43,40,72,72,36,72,66,21,45,51,41,54,45,22,40,58,34,61,75,58,36,47,76,74,69,48,55,59,86,55,49,50,34,49,42,31,18,53,24,23,17,44,17,11,43,37,22,42,50,43,25,65,78,48,31,70,49,50,75,64,54,12,55,63,56,26,51,54,12,45,44,15,10,51,44,4,2,62,54,21,44,67,31,2,28,52,30,9,34,48,51,22,35,41,33,44,54,39,37,72,79,38,63,66,72,46,16,61,32,51,36,36,51,52,50,50,54,49,37,62,78,32,42,53,23,79,48,32,61,78,69,48,57,75,51,55,110

Radius of gyration: 24.54 Å; Cα contacts (8 Å, |Δi|>4): 1107; chains: 2; bounding box: 52×75×55 Å

Organism: NCBI:txid1859131

Nearest PDB structures (foldseek):
  5jdl-assembly1_A  TM=1.781E-01  e=2.381E+00  Methanocaldococcus jannaschii DSM 2661
  4jre-assembly1_A  TM=1.809E-01  e=3.695E+00  Escherichia coli K-12
  4jr9-assembly1_A  TM=1.565E-01  e=4.216E+00  Escherichia coli K-12
  5jdl-assembly1_A  TM=1.555E-01  e=1.784E+00  Methanocaldococcus jannaschii DSM 2661
  4jre-assembly1_A  TM=1.809E-01  e=2.646E+00  Escherichia coli K-12